Protein 7PHD (pdb70)

Radius of gyration: 29.39 Å; Cα contacts (8 Å, |Δi|>4): 1257; chains: 2; bounding box: 74×92×37 Å

Secondary structure (DSSP, 8-state):
-HHHHHHH-SHHHHHHHHHHHTTHHHHHHTT--SHHHHHHHHT--HHHHHHHHHHHHHTTSB----B-TTGGGGSTTSTT-HHHHT-TTSHHHHHHGGGGGHHHHHHHS--SHHHHHSS-HHHHHHH-HHHHHHHHHHHTTTTTTTTHHHHHTS--TT--EEEEET-TTSHHHHHHHHH-TT-EEEEEE-TTHHHHHHHHHHHTT-TTTEEEEE--TTSPPSS-EEEEEEES-GGGS-HHHHHHHHHHHHHTEEEEEEEEEE----HHHHHHHHHHHS-----HHHHHHHHHHTTEEEEEEEE--EEEEEEE-/-HHHHHHT-SHHHHHHHHHHHTTHHHHHHTT--BHHHHHHHHT--HHHHHHHHHHHHHTTSB--B--B-TTGGGGSTT-TT-HHHHT-TTSHHHHHHGGGGGHHHHHHHS--SHHHHHSS-HHHHHHH-HHHHHHHHHH-----HHHHHTS--TT-SEEEEET-TTSHHHHHHH---EEEEEE-TTHHHHHHHHHHHTT-TTTEEEEE--TTSPPSS-EEEEEEES-GGGS-HHHHHHHHHHHHHTEEEEEEEEEEE----SS-S-HHHHHHHHHHHHHHHHHHS-----HHHHHHHHHHTTEEEEEEEEE--SSTT--EEEEEEEE-

GO terms:
  GO:0008168 methyltransferase activity (F, IDA)
  GO:1901771 daunorubicin biosynthetic process (P, IDA)

Organism: Streptomyces peucetius (NCBI:txid1950)

Structure (mmCIF, N/CA/C/O backbone):
data_7PHD
#
_entry.id   7PHD
#
_cell.length_a   60.509
_cell.length_b   101.321
_cell.length_c   62.968
_cell.angle_alpha   90.000
_cell.angle_beta   102.292
_cell.angle_gamma   90.000
#
_symmetry.space_group_name_H-M   'P 1 21 1'
#
loop_
_entity.id
_entity.type
_entity.pdbx_description
1 polymer 'Carminomycin 4-O-methyltransferase DnrK,Methyltransferase domain-containing protein'
2 non-polymer 'SULFATE ION'
3 non-polymer GLYCEROL
4 non-polymer S-ADENOSYLMETHIONINE
5 non-polymer 'methyl (1R,2R,4S)-2-ethyl-2,5,7-trihydroxy-6,11-dioxo-4-{[2,3,6-trideoxy-3-(dimethylamino)-alpha-L-lyxo-hexopyranosyl]oxy}-1,2,3,4,6,11-hexahydrotetracene-1-carboxylate'
6 water water
#
loop_
_atom_site.group_PDB
_atom_site.id
_atom_site.type_symbol
_atom_site.label_atom_id
_atom_site.label_alt_id
_atom_site.label_comp_id
_atom_site.label_asym_id
_atom_site.label_entity_id
_atom_site.label_seq_id
_atom_site.pdbx_PDB_ins_code
_atom_site.Cartn_x
_atom_site.Cartn_y
_atom_site.Cartn_z
_atom_site.occupancy
_atom_site.B_iso_or_equiv
_atom_site.auth_seq_id
_atom_site.auth_comp_id
_atom_site.auth_asym_id
_atom_site.auth_atom_id
_atom_site.pdbx_PDB_model_num
ATOM 1 N N . LEU A 1 27 ? 3.12300 3.34800 29.38000 1.000 22.51000 17 LEU A N 1
ATOM 2 C CA . LEU A 1 27 ? 3.27700 4.05500 28.10900 1.000 27.25000 17 LEU A CA 1
ATOM 3 C C . LEU A 1 27 ? 4.75000 4.31200 27.80000 1.000 31.07000 17 LEU A C 1
ATOM 4 O O . LEU A 1 27 ? 5.22200 4.06000 26.68200 1.000 23.14000 17 LEU A O 1
ATOM 9 N N . ARG A 1 28 ? 5.50600 4.79200 28.78800 1.000 28.49000 18 ARG A N 1
ATOM 10 C CA . ARG A 1 28 ? 6.92300 5.05300 28.54500 1.000 31.76000 18 ARG A CA 1
ATOM 11 C C . ARG A 1 28 ? 7.65900 3.77300 28.17600 1.000 25.02000 18 ARG A C 1
ATOM 12 O O . ARG A 1 28 ? 8.53600 3.77800 27.29900 1.000 27.44000 18 ARG A O 1
ATOM 14 N N . THR A 1 29 ? 7.30700 2.65700 28.82300 1.000 24.89000 19 THR A N 1
ATOM 15 C CA . THR A 1 29 ? 7.95900 1.39200 28.51500 1.000 25.47000 19 THR A CA 1
ATOM 16 C C . THR A 1 29 ? 7.68400 0.97800 27.07200 1.000 20.18000 19 THR A C 1
ATOM 17 O O . THR A 1 29 ? 8.60000 0.56000 26.35600 1.000 21.84000 19 THR A O 1
ATOM 21 N N . LEU A 1 30 ? 6.42600 1.08300 26.64000 1.000 22.53000 20 LEU A N 1
ATOM 22 C CA . LEU A 1 30 ? 6.07300 0.66500 25.28700 1.000 22.67000 20 LEU A CA 1
ATOM 23 C C . LEU A 1 30 ? 6.75900 1.54600 24.25900 1.000 19.41000 20 LEU A C 1
ATOM 24 O O . LEU A 1 30 ? 7.26900 1.04800 23.24000 1.000 19.16000 20 LEU A O 1
ATOM 29 N N . ILE A 1 31 ? 6.77200 2.85800 24.49500 1.000 18.14000 21 ILE A N 1
ATOM 30 C CA . ILE A 1 31 ? 7.42800 3.75500 23.55100 1.000 21.63000 21 ILE A CA 1
ATOM 31 C C . ILE A 1 31 ? 8.91700 3.42600 23.46700 1.000 20.48000 21 ILE A C 1
ATOM 32 O O . ILE A 1 31 ? 9.51100 3.43800 22.38200 1.000 21.93000 21 ILE A O 1
ATOM 37 N N . ARG A 1 32 ? 9.54200 3.09100 24.59600 1.000 19.39000 22 ARG A N 1
ATOM 38 C CA . ARG A 1 32 ? 10.95900 2.75000 24.55800 1.000 19.17000 22 ARG A CA 1
ATOM 39 C C . ARG A 1 32 ? 11.18600 1.45600 23.78000 1.000 20.70000 22 ARG A C 1
ATOM 40 O O . ARG A 1 32 ? 12.07800 1.38000 22.92500 1.000 20.31000 22 ARG A O 1
ATOM 48 N N . LEU A 1 33 ? 10.36800 0.42900 24.04300 1.000 17.73000 23 LEU A N 1
ATOM 49 C CA . LEU A 1 33 ? 10.51300 -0.82000 23.30500 1.000 17.27000 23 LEU A CA 1
ATOM 50 C C . LEU A 1 33 ? 10.28200 -0.60000 21.81900 1.000 14.31000 23 LEU A C 1
ATOM 51 O O . LEU A 1 33 ? 10.94700 -1.22800 20.98000 1.000 17.02000 23 LEU A O 1
ATOM 56 N N . GLY A 1 34 ? 9.33200 0.26300 21.47400 1.000 16.11000 24 GLY A N 1
ATOM 57 C CA . GLY A 1 34 ? 9.01000 0.41400 20.07600 1.000 13.98000 24 GLY A CA 1
ATOM 58 C C . GLY A 1 34 ? 9.87300 1.37800 19.30000 1.000 12.61000 24 GLY A C 1
ATOM 59 O O . GLY A 1 34 ? 9.63000 1.55000 18.10400 1.000 14.35000 24 GLY A O 1
ATOM 60 N N . SER A 1 35 ? 10.85900 2.00900 19.92400 1.000 18.16000 25 SER A N 1
ATOM 61 C CA . SER A 1 35 ? 11.59200 3.09700 19.27400 1.000 18.76000 25 SER A CA 1
ATOM 62 C C . SER A 1 35 ? 12.64300 2.57100 18.30700 1.000 15.72000 25 SER A C 1
ATOM 63 O O . SER A 1 35 ? 13.60000 1.91900 18.72300 1.000 17.77000 25 SER A O 1
ATOM 66 N N . LEU A 1 36 ? 12.46200 2.86300 17.00900 1.000 11.59000 26 LEU A N 1
ATOM 67 C CA . LEU A 1 36 ? 13.47100 2.56400 16.00200 1.000 15.70000 26 LEU A CA 1
ATOM 68 C C . LEU A 1 36 ? 14.59600 3.57500 16.04800 1.000 16.14000 26 LEU A C 1
ATOM 69 O O . LEU A 1 36 ? 15.73100 3.25300 15.65800 1.000 13.98000 26 LEU A O 1
ATOM 74 N N . HIS A 1 37 ? 14.30300 4.77300 16.55500 1.000 14.73000 27 HIS A N 1
ATOM 75 C CA . HIS A 1 37 ? 15.25500 5.87500 16.49000 1.000 12.72000 27 HIS A CA 1
ATOM 76 C C . HIS A 1 37 ? 16.48400 5.60800 17.31900 1.000 16.41000 27 HIS A C 1
ATOM 77 O O . HIS A 1 37 ? 17.60300 5.78700 16.84400 1.000 15.25000 27 HIS A O 1
ATOM 84 N N . THR A 1 38 ? 16.30100 5.19200 18.56600 1.000 15.18000 28 THR A N 1
ATOM 85 C CA . THR A 1 38 ? 17.45900 4.99200 19.43000 1.000 12.98000 28 THR A CA 1
ATOM 86 C C . THR A 1 38 ? 18.44600 3.96900 18.88800 1.000 14.91000 28 THR A C 1
ATOM 87 O O . THR A 1 38 ? 19.64700 4.28500 18.82400 1.000 12.44000 28 THR A O 1
ATOM 91 N N . PRO A 1 39 ? 18.05200 2.75900 18.48200 1.000 11.99000 29 PRO A N 1
ATOM 92 C CA . PRO A 1 39 ? 19.06500 1.83200 17.93700 1.000 12.67000 29 PRO A CA 1
ATOM 93 C C . PRO A 1 39 ? 19.71200 2.36400 16.65900 1.000 11.50000 29 PRO A C 1
ATOM 94 O O . PRO A 1 39 ? 20.91600 2.14400 16.45600 1.000 11.98000 29 PRO A O 1
ATOM 98 N N . MET A 1 40 ? 18.98800 3.12400 15.82200 1.000 12.12000 30 MET A N 1
ATOM 99 C CA . MET A 1 40 ? 19.66900 3.68200 14.64900 1.000 12.30000 30 MET A CA 1
ATOM 100 C C . MET A 1 40 ? 20.63500 4.80400 15.02200 1.000 12.48000 30 MET A C 1
ATOM 101 O O . MET A 1 40 ? 21.66600 4.97600 14.34700 1.000 12.94000 30 MET A O 1
ATOM 106 N N . VAL A 1 41 ? 20.35700 5.53500 16.10100 1.000 11.05000 31 VAL A N 1
ATOM 107 C CA . VAL A 1 41 ? 21.31700 6.54400 16.55100 1.000 11.21000 31 VAL A CA 1
ATOM 108 C C . VAL A 1 41 ? 22.56900 5.85100 17.07400 1.000 12.16000 31 VAL A C 1
ATOM 109 O O . VAL A 1 41 ? 23.69600 6.27300 16.80300 1.000 13.14000 31 VAL A O 1
ATOM 113 N N . VAL A 1 42 ? 22.39900 4.76600 17.83300 1.000 11.04000 32 VAL A N 1
ATOM 114 C CA . VAL A 1 42 ? 23.56000 4.00000 18.31400 1.000 12.26000 32 VAL A CA 1
ATOM 115 C C . VAL A 1 42 ? 24.35900 3.45900 17.13300 1.000 13.06000 32 VAL A C 1
ATOM 116 O O . VAL A 1 42 ? 25.59600 3.55000 17.09500 1.000 11.31000 32 VAL A O 1
ATOM 120 N N . ARG A 1 43 ? 23.66300 2.82600 16.16600 1.000 11.95000 33 ARG A N 1
ATOM 121 C CA . ARG A 1 43 ? 24.37000 2.25700 15.02800 1.000 10.00000 33 ARG A CA 1
ATOM 122 C C . ARG A 1 43 ? 25.02900 3.34800 14.18900 1.000 12.11000 33 ARG A C 1
ATOM 123 O O . ARG A 1 43 ? 26.11700 3.15200 13.66000 1.000 13.44000 33 ARG A O 1
ATOM 131 N N . THR A 1 44 ? 24.41300 4.52500 14.10200 1.000 10.42000 34 THR A N 1
ATOM 132 C CA . THR A 1 44 ? 25.08000 5.60100 13.37300 1.000 9.84000 34 THR A CA 1
ATOM 133 C C . THR A 1 44 ? 26.33100 6.05700 14.09700 1.000 11.68000 34 THR A C 1
ATOM 134 O O . THR A 1 44 ? 27.36600 6.26400 13.46300 1.000 12.39000 34 THR A O 1
ATOM 138 N N . ALA A 1 45 ? 26.27900 6.17900 15.42400 1.000 11.71000 35 ALA A N 1
ATOM 139 C CA . ALA A 1 45 ? 27.49300 6.54400 16.16000 1.000 12.23000 35 ALA A CA 1
ATOM 140 C C . ALA A 1 45 ? 28.60200 5.51700 15.96700 1.000 11.27000 35 ALA A C 1
ATOM 141 O O . ALA A 1 45 ? 29.77300 5.88900 15.83600 1.000 14.08000 35 ALA A O 1
ATOM 143 N N . ALA A 1 46 ? 28.25600 4.23200 15.99300 1.000 13.51000 36 ALA A N 1
ATOM 144 C CA . ALA A 1 46 ? 29.25100 3.17600 15.76700 1.000 10.79000 36 ALA A CA 1
ATOM 145 C C . ALA A 1 46 ? 29.85800 3.27700 14.37100 1.000 14.94000 36 ALA A C 1
ATOM 146 O O . ALA A 1 46 ? 31.09500 3.18300 14.19400 1.000 14.99000 36 ALA A O 1
ATOM 148 N N . THR A 1 47 ? 29.01000 3.48700 13.37500 1.000 12.77000 37 THR A N 1
ATOM 149 C CA . THR A 1 47 ? 29.44500 3.57300 11.98300 1.000 12.19000 37 THR A CA 1
ATOM 150 C C . THR A 1 47 ? 30.38100 4.75100 11.77100 1.000 14.94000 37 THR A C 1
ATOM 151 O O . THR A 1 47 ? 31.35600 4.64600 11.02200 1.000 12.75000 37 THR A O 1
ATOM 155 N N . LEU A 1 48 ? 30.07100 5.88200 12.37400 1.000 13.16000 38 LEU A N 1
ATOM 156 C CA . LEU A 1 48 ? 30.91900 7.05700 12.25500 1.000 15.37000 38 LEU A CA 1
ATOM 157 C C . LEU A 1 48 ? 32.15300 6.97900 13.13000 1.000 13.49000 38 L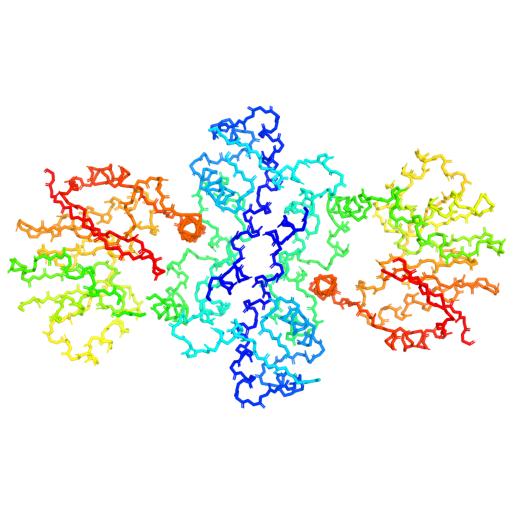EU A C 1
ATOM 158 O O . LEU A 1 48 ? 32.96500 7.90800 13.06900 1.000 15.36000 38 LEU A O 1
ATOM 163 N N . ARG A 1 49 ? 32.32100 5.93200 13.94300 1.000 13.84000 39 ARG A N 1
ATOM 164 C CA . ARG A 1 49 ? 33.47700 5.81500 14.83200 1.000 15.84000 39 ARG A CA 1
ATOM 165 C C . ARG A 1 49 ? 33.57800 7.03600 15.74500 1.000 13.58000 39 ARG A C 1
ATOM 166 O O . ARG A 1 49 ? 34.67000 7.51600 16.06100 1.000 14.60000 39 ARG A O 1
ATOM 174 N N . LEU A 1 50 ? 32.41600 7.54800 16.14900 1.000 14.02000 40 LEU A N 1
ATOM 175 C CA . LEU A 1 50 ? 32.35000 8.78600 16.92100 1.000 13.63000 40 LEU A CA 1
ATOM 176 C C . LEU A 1 50 ? 33.10900 8.67000 18.23800 1.000 17.29000 40 LEU A C 1
ATOM 177 O O . LEU A 1 50 ? 33.88600 9.56400 18.59800 1.000 15.26000 40 LEU A O 1
ATOM 182 N N . VAL A 1 51 ? 32.91400 7.56500 18.96600 1.000 16.56000 41 VAL A N 1
ATOM 183 C CA . VAL A 1 51 ? 33.56100 7.43300 20.26900 1.000 17.76000 41 VAL A CA 1
ATOM 184 C C . VAL A 1 51 ? 35.07700 7.32800 20.10800 1.000 20.28000 41 VAL A C 1
ATOM 185 O O . VAL A 1 51 ? 35.83200 7.89700 20.90500 1.000 20.32000 41 VAL A O 1
ATOM 189 N N . ASP A 1 52 ? 35.54700 6.67600 19.03800 1.000 15.75000 42 ASP A N 1
ATOM 190 C CA . ASP A 1 52 ? 36.99800 6.60300 18.80100 1.000 15.63000 42 ASP A CA 1
ATOM 191 C C . ASP A 1 52 ? 37.57400 7.99700 18.57900 1.000 21.00000 42 ASP A C 1
ATOM 192 O O . ASP A 1 52 ? 38.65300 8.32600 19.08400 1.000 19.17000 42 ASP A O 1
ATOM 197 N N . HIS A 1 53 ? 36.85800 8.83400 17.82600 1.000 17.16000 43 HIS A N 1
ATOM 198 C CA . HIS A 1 53 ? 37.36700 10.17600 17.54200 1.000 13.57000 43 HIS A CA 1
ATOM 199 C C . HIS A 1 53 ? 37.36500 11.04000 18.80100 1.000 23.24000 43 HIS A C 1
ATOM 200 O O . HIS A 1 53 ? 38.29500 11.83600 19.01600 1.000 20.25000 43 HIS A O 1
ATOM 207 N N . ILE A 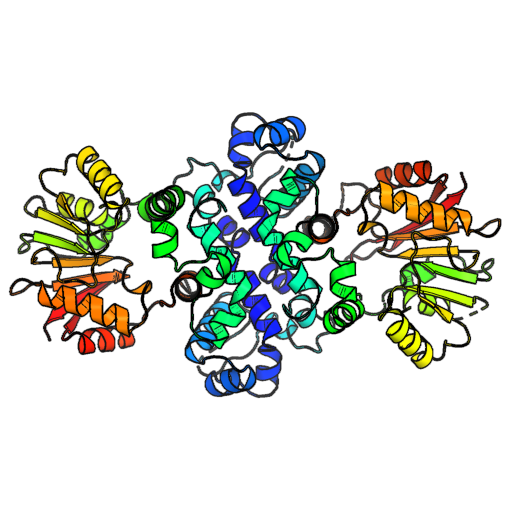1 54 ? 36.33700 10.90000 19.65800 1.000 17.75000 44 ILE A N 1
ATOM 208 C CA . ILE A 1 54 ? 36.34500 11.62300 20.93200 1.000 19.89000 44 ILE A CA 1
ATOM 209 C C . ILE A 1 54 ? 37.53400 11.17600 21.78100 1.000 28.54000 44 ILE A C 1
ATOM 210 O O . ILE A 1 54 ? 38.29700 12.00100 22.30000 1.000 24.84000 44 ILE A O 1
ATOM 215 N N . LEU A 1 55 ? 37.71800 9.86200 21.92600 1.000 20.04000 45 LEU A N 1
ATOM 216 C CA . LEU A 1 55 ? 38.84000 9.35000 22.71900 1.000 25.06000 45 LEU A CA 1
ATOM 217 C C . LEU A 1 55 ? 40.18300 9.79200 22.15000 1.000 29.16000 45 LEU A C 1
ATOM 218 O O . LEU A 1 55 ? 41.17500 9.86100 22.89000 1.000 33.29000 45 LEU A O 1
ATOM 223 N N . ALA A 1 56 ? 40.24100 10.07400 20.84900 1.000 22.03000 46 ALA A N 1
ATOM 224 C CA . ALA A 1 56 ? 41.45100 10.51800 20.16900 1.000 25.62000 46 ALA A CA 1
ATOM 225 C C . ALA A 1 56 ? 41.62900 12.03400 20.18200 1.000 34.67000 46 ALA A C 1
ATOM 226 O O . ALA A 1 56 ? 42.49700 12.54300 19.46300 1.000 41.24000 46 ALA A O 1
ATOM 228 N N . GLY A 1 57 ? 40.81300 12.76600 20.93700 1.000 26.91000 47 GLY A N 1
ATOM 229 C CA . GLY A 1 57 ? 41.02500 14.18500 21.18400 1.000 28.51000 47 GLY A CA 1
ATOM 230 C C . GLY A 1 57 ? 39.89800 15.10600 20.76400 1.000 39.66000 47 GLY A C 1
ATOM 231 O O . GLY A 1 57 ? 39.85100 16.25400 21.23100 1.000 37.29000 47 GLY A O 1
ATOM 232 N N . ALA A 1 58 ? 38.98800 14.66800 19.90000 1.000 29.52000 48 ALA A N 1
ATOM 233 C CA . ALA A 1 58 ? 37.95400 15.55900 19.37100 1.000 23.64000 48 ALA A CA 1
ATOM 234 C C . ALA A 1 58 ? 36.73800 15.51400 20.27900 1.000 30.79000 48 ALA A C 1
ATOM 235 O O . ALA A 1 58 ? 35.87600 14.64500 20.13200 1.000 34.68000 48 ALA A O 1
ATOM 237 N N . ARG A 1 59 ? 36.63300 16.47200 21.19500 1.000 26.25000 49 ARG A N 1
ATOM 238 C CA . ARG A 1 59 ? 35.49400 16.54200 22.10300 1.000 26.83000 49 ARG A CA 1
ATOM 239 C C . ARG A 1 59 ? 34.44500 17.55400 21.65200 1.000 22.41000 49 ARG A C 1
ATOM 240 O O . ARG A 1 59 ? 33.30800 17.51500 22.14200 1.000 27.14000 49 ARG A O 1
ATOM 242 N N . THR A 1 60 ? 34.80800 18.45500 20.74300 1.000 27.01000 50 THR A N 1
ATOM 243 C CA . THR A 1 60 ? 33.92000 19.49400 20.26300 1.000 26.09000 50 THR A CA 1
ATOM 244 C C . THR A 1 60 ? 33.27700 19.06500 18.95800 1.000 24.46000 50 THR A C 1
ATOM 245 O O . THR A 1 60 ? 33.80400 18.22200 18.21900 1.000 23.38000 50 THR A O 1
ATOM 249 N N . VAL A 1 61 ? 32.13200 19.68700 18.67200 1.000 23.75000 51 VAL A N 1
ATOM 250 C CA . VAL A 1 61 ? 31.38600 19.32200 17.48000 1.000 18.11000 51 VAL A CA 1
ATOM 251 C C . VAL A 1 61 ? 32.15000 19.68600 16.21900 1.000 19.55000 51 VAL A C 1
ATOM 252 O O . VAL A 1 61 ? 32.13800 18.93300 15.24200 1.000 18.91000 51 VAL A O 1
ATOM 256 N N . LYS A 1 62 ? 32.83700 20.84200 16.19600 1.000 20.34000 52 LYS A N 1
ATOM 257 C CA . LYS A 1 62 ? 33.54400 21.21400 14.97500 1.000 21.32000 52 LYS A CA 1
ATOM 258 C C . LYS A 1 62 ? 34.61400 20.18400 14.61800 1.000 15.72000 52 LYS A C 1
ATOM 259 O O . LYS A 1 62 ? 34.74000 19.77300 13.46000 1.000 20.48000 52 LYS A O 1
ATOM 263 N N . ALA A 1 63 ? 35.40900 19.77100 15.60800 1.000 19.21000 53 ALA A N 1
ATOM 264 C CA . ALA A 1 63 ? 36.45000 18.79500 15.32800 1.000 18.39000 53 ALA A CA 1
ATOM 265 C C . ALA A 1 63 ? 35.85200 17.43100 15.00300 1.000 13.33000 53 ALA A C 1
ATOM 266 O O . ALA A 1 63 ? 36.32800 16.73900 14.10200 1.000 14.81000 53 ALA A O 1
ATOM 268 N N . LEU A 1 64 ? 34.80900 17.02400 15.73400 1.000 18.95000 54 LEU A N 1
ATOM 269 C CA . LEU A 1 64 ? 34.19400 15.72000 15.49800 1.000 17.03000 54 LEU A CA 1
ATOM 270 C C . LEU A 1 64 ? 33.49700 15.66700 14.14300 1.000 13.09000 54 LEU A C 1
ATOM 271 O O . LEU A 1 64 ? 33.54100 14.63800 13.45000 1.000 14.47000 54 LEU A O 1
ATOM 276 N N . ALA A 1 65 ? 32.88200 16.77800 13.72900 1.000 13.23000 55 ALA A N 1
ATOM 277 C CA . ALA A 1 65 ? 32.29100 16.81200 12.40400 1.000 12.75000 55 ALA A CA 1
ATOM 278 C C . ALA A 1 65 ? 33.35500 16.66600 11.33100 1.000 16.12000 55 ALA A C 1
ATOM 279 O O . ALA A 1 65 ? 33.12500 16.02400 10.29600 1.000 14.98000 55 ALA A O 1
ATOM 281 N N . ALA A 1 66 ? 34.53600 17.26200 11.55500 1.000 17.87000 56 ALA A N 1
ATOM 282 C CA . ALA A 1 66 ? 35.60400 17.13100 10.57500 1.000 21.21000 56 ALA A CA 1
ATOM 283 C C . ALA A 1 66 ? 36.10000 15.69400 10.48800 1.000 13.13000 56 ALA A C 1
ATOM 284 O O . ALA A 1 66 ? 36.23400 15.12100 9.39200 1.000 16.88000 56 ALA A O 1
ATOM 286 N N . ARG A 1 67 ? 36.29900 15.06000 11.64400 1.000 15.52000 57 ARG A N 1
ATOM 287 C CA . ARG A 1 67 ? 36.82800 13.70100 11.65100 1.000 15.67000 57 ARG A CA 1
ATOM 288 C C . ARG A 1 67 ? 35.82900 12.68500 11.11800 1.000 18.03000 57 ARG A C 1
ATOM 289 O O . ARG A 1 67 ? 36.22800 11.67200 10.53100 1.000 19.18000 57 ARG A O 1
ATOM 297 N N . THR A 1 68 ? 34.53800 12.91800 11.34300 1.000 18.49000 58 THR A N 1
ATOM 298 C CA . THR A 1 68 ? 33.51800 11.98500 10.87900 1.000 17.62000 58 THR A CA 1
ATOM 299 C C . THR A 1 68 ? 32.99000 12.33100 9.49300 1.000 21.20000 58 THR A C 1
ATOM 300 O O . THR A 1 68 ? 32.16900 11.57100 8.95200 1.000 17.54000 58 THR A O 1
ATOM 304 N N . ASP A 1 69 ? 33.42100 13.46900 8.92800 1.000 16.58000 59 ASP A N 1
ATOM 305 C CA . ASP A 1 69 ? 32.93900 13.96100 7.63900 1.000 18.31000 59 ASP A CA 1
ATOM 306 C C . ASP A 1 69 ? 31.41500 14.11500 7.63800 1.000 17.85000 59 ASP A C 1
ATOM 307 O O . ASP A 1 69 ? 30.72500 13.60000 6.76500 1.000 18.39000 59 ASP A O 1
ATOM 312 N N . THR A 1 70 ? 30.90700 14.85500 8.61400 1.000 14.51000 60 THR A N 1
ATOM 313 C CA . THR A 1 70 ? 29.47300 15.09500 8.76400 1.000 13.70000 60 THR A CA 1
ATOM 314 C C . THR A 1 70 ? 29.21400 16.58500 8.90900 1.000 18.05000 60 THR A C 1
ATOM 315 O O . THR A 1 70 ? 30.12600 17.40600 9.10000 1.000 20.10000 60 THR A O 1
ATOM 319 N N . ARG A 1 71 ? 27.94900 16.92200 8.83300 1.000 17.20000 61 ARG A N 1
ATOM 320 C CA . ARG A 1 71 ? 27.53400 18.29800 8.89300 1.000 18.15000 61 ARG A CA 1
ATOM 321 C C . ARG A 1 71 ? 27.42500 18.69500 10.35700 1.000 10.18000 61 ARG A C 1
ATOM 322 O O . ARG A 1 71 ? 26.67900 18.04900 11.10600 1.000 14.96000 61 ARG A O 1
ATOM 330 N N . PRO A 1 72 ? 28.09800 19.72900 10.81600 1.000 15.69000 62 PRO A N 1
ATOM 331 C CA . PRO A 1 72 ? 28.09600 19.98600 12.28000 1.000 13.69000 62 PRO A CA 1
ATOM 332 C C . PRO A 1 72 ? 26.73600 20.15500 12.94000 1.000 17.07000 62 PRO A C 1
ATOM 333 O O . PRO A 1 72 ? 26.55700 19.61500 14.04800 1.000 16.39000 62 PRO A O 1
ATOM 337 N N . GLU A 1 73 ? 25.77000 20.85100 12.32400 1.000 18.06000 63 GLU A N 1
ATOM 338 C CA . GLU A 1 73 ? 24.49300 21.06100 13.01400 1.000 15.23000 63 GLU A CA 1
ATOM 339 C C . GLU A 1 73 ? 23.74500 19.74200 13.16900 1.000 16.29000 63 GLU A C 1
ATOM 340 O O . GLU A 1 73 ? 23.10100 19.50700 14.20100 1.000 17.23000 63 GLU A O 1
ATOM 346 N N . ALA A 1 74 ? 23.89000 18.85600 12.18400 1.000 15.77000 64 ALA A N 1
ATOM 347 C CA . ALA A 1 74 ? 23.21400 17.56600 12.25900 1.000 12.46000 64 ALA A CA 1
ATOM 348 C C . ALA A 1 74 ? 23.95600 16.64300 13.21400 1.000 13.80000 64 ALA A C 1
ATOM 349 O O . ALA A 1 74 ? 23.33000 15.90100 13.97400 1.000 13.27000 64 ALA A O 1
ATOM 351 N N . LEU A 1 75 ? 25.28600 16.69800 13.23100 1.000 13.26000 65 LEU A N 1
ATOM 352 C CA . LEU A 1 75 ? 25.98700 15.86000 14.20500 1.000 11.76000 65 LEU A CA 1
ATOM 353 C C . LEU A 1 75 ? 25.61600 16.25800 15.62900 1.000 12.98000 65 LEU A C 1
ATOM 354 O O . LEU A 1 75 ? 25.48300 15.39200 16.50800 1.000 13.03000 65 LEU A O 1
ATOM 359 N N . LEU A 1 76 ? 25.42000 17.56300 15.87700 1.000 14.59000 66 LEU A N 1
ATOM 360 C CA . LEU A 1 76 ? 25.01700 17.98400 17.22000 1.000 15.46000 66 LEU A CA 1
ATOM 361 C C . LEU A 1 76 ? 23.65900 17.39400 17.57900 1.000 15.31000 66 LEU A C 1
ATOM 362 O O . LEU A 1 76 ? 23.42600 16.99800 18.72500 1.000 15.10000 66 LEU A O 1
ATOM 367 N N . ARG A 1 77 ? 22.75200 17.30600 16.60400 1.000 13.56000 67 ARG A N 1
ATOM 368 C CA . ARG A 1 77 ? 21.45100 16.71600 16.88500 1.000 13.27000 67 ARG A CA 1
ATOM 369 C C . ARG A 1 77 ? 21.57200 15.22500 17.20700 1.000 13.31000 67 ARG A C 1
ATOM 370 O O . ARG A 1 77 ? 20.90000 14.72300 18.11900 1.000 16.20000 67 ARG A O 1
ATOM 378 N N . LEU A 1 78 ? 22.46600 14.51100 16.51700 1.000 12.10000 68 LEU A N 1
ATOM 379 C CA . LEU A 1 78 ? 22.78300 13.13400 16.88000 1.000 12.12000 68 LEU A CA 1
ATOM 380 C C . LEU A 1 78 ? 23.35000 13.05100 18.29400 1.000 13.09000 68 LEU A C 1
ATOM 381 O O . LEU A 1 78 ? 22.95200 12.19700 19.08200 1.000 15.00000 68 LEU A O 1
ATOM 386 N N . ILE A 1 79 ? 24.35400 13.87700 18.59100 1.000 11.96000 69 ILE A N 1
ATOM 387 C CA . ILE A 1 79 ? 24.94100 13.91900 19.92700 1.000 13.50000 69 ILE A CA 1
ATOM 388 C C . ILE A 1 79 ? 23.87700 14.16900 20.99900 1.000 13.82000 69 ILE A C 1
ATOM 389 O O . ILE A 1 79 ? 23.91900 13.55700 22.07800 1.000 15.99000 69 ILE A O 1
ATOM 394 N N . ARG A 1 80 ? 22.88900 15.03900 20.72500 1.000 13.84000 70 ARG A N 1
ATOM 395 C CA . ARG A 1 80 ? 21.88300 15.31600 21.75500 1.000 15.81000 70 ARG A CA 1
ATOM 396 C C . ARG A 1 80 ? 21.12500 14.04400 22.12600 1.000 14.66000 70 ARG A C 1
ATOM 397 O O . ARG A 1 80 ? 20.79400 13.82000 23.30100 1.000 16.08000 70 ARG A O 1
ATOM 405 N N . HIS A 1 81 ? 20.84700 13.19300 21.13900 1.000 15.36000 71 HIS A N 1
ATOM 406 C CA . HIS A 1 81 ? 20.18500 11.92100 21.40300 1.000 14.18000 71 HIS A CA 1
ATOM 407 C C . HIS A 1 81 ? 21.10800 10.97100 22.15900 1.000 15.38000 71 HIS A C 1
ATOM 408 O O . HIS A 1 81 ? 20.67100 10.26300 23.07800 1.000 15.94000 71 HIS A O 1
ATOM 415 N N . LEU A 1 82 ? 22.39500 10.94200 21.79200 1.000 14.67000 72 LEU A N 1
ATOM 416 C CA . LEU A 1 82 ? 23.33600 10.06600 22.48200 1.000 13.38000 72 LEU A CA 1
ATOM 417 C C . LEU A 1 82 ? 23.52200 10.47400 23.94300 1.000 15.51000 72 LEU A C 1
ATOM 418 O O . LEU A 1 82 ? 23.82200 9.61800 24.79100 1.000 17.93000 72 LEU A O 1
ATOM 423 N N . VAL A 1 83 ? 23.38900 11.76700 24.24200 1.000 15.82000 73 VAL A N 1
ATOM 424 C CA . VAL A 1 83 ? 23.46400 12.21600 25.62900 1.000 18.22000 73 VAL A CA 1
ATOM 425 C C . VAL A 1 83 ? 22.21400 11.78400 26.38200 1.000 21.41000 73 VAL A C 1
ATOM 426 O O . VAL A 1 83 ? 22.29500 11.24300 27.49300 1.000 20.94000 73 VAL A O 1
ATOM 430 N N . ALA A 1 84 ? 21.04800 11.97500 25.76100 1.000 17.93000 74 ALA A N 1
ATOM 431 C CA . ALA A 1 84 ? 19.77700 11.63300 26.39400 1.000 18.06000 74 ALA A CA 1
ATOM 432 C C . ALA A 1 84 ? 19.69900 10.15100 26.73900 1.000 19.75000 74 ALA A C 1
ATOM 433 O O . ALA A 1 84 ? 19.13300 9.78000 27.77200 1.000 25.36000 74 ALA A O 1
ATOM 435 N N . ILE A 1 85 ? 20.24700 9.27300 25.89000 1.000 17.84000 75 ILE A N 1
ATOM 436 C CA . ILE A 1 85 ? 20.20600 7.84400 26.20400 1.000 19.10000 75 ILE A CA 1
ATOM 437 C C . ILE A 1 85 ? 21.40400 7.36700 27.01800 1.000 18.61000 75 ILE A C 1
ATOM 438 O O . ILE A 1 85 ? 21.51300 6.16200 27.29200 1.000 23.80000 75 ILE A O 1
ATOM 443 N N . GLY A 1 86 ? 22.32200 8.26400 27.38900 1.000 18.08000 76 GLY A N 1
ATOM 444 C CA . GLY A 1 86 ? 23.40600 7.93300 28.29500 1.000 19.29000 76 GLY A CA 1
ATOM 445 C C . GLY A 1 86 ? 24.64000 7.32100 27.68200 1.000 20.83000 76 GLY A C 1
ATOM 446 O O . GLY A 1 86 ? 25.39200 6.64400 28.39000 1.000 22.82000 76 GLY A O 1
ATOM 447 N N . LEU A 1 87 ? 24.88200 7.51800 26.37900 1.000 17.06000 77 LEU A N 1
ATOM 448 C CA . LEU A 1 87 ? 26.15000 7.07000 25.81500 1.000 17.41000 77 LEU A CA 1
ATOM 449 C C . LEU A 1 87 ? 27.21900 8.14900 25.82200 1.000 17.00000 77 LEU A C 1
ATOM 450 O O . LEU A 1 87 ? 28.40900 7.81900 25.81600 1.000 20.38000 77 LEU A O 1
ATOM 455 N N . LEU A 1 88 ? 26.82000 9.41900 25.77700 1.000 16.24000 78 LEU A N 1
ATOM 456 C CA . LEU A 1 88 ? 27.73700 10.54300 25.88700 1.000 16.23000 78 LEU A CA 1
ATOM 457 C C . LEU A 1 88 ? 27.29200 11.43000 27.03500 1.000 19.18000 78 LEU A C 1
ATOM 458 O O . LEU A 1 88 ? 26.14000 11.40000 27.46800 1.000 20.98000 78 LEU A O 1
ATOM 463 N N . GLU A 1 89 ? 28.22100 12.25400 27.50100 1.000 19.97000 79 GLU A N 1
ATOM 464 C CA . GLU A 1 89 ? 27.87100 13.30200 28.44200 1.000 20.31000 79 GLU A CA 1
ATOM 465 C C . GLU A 1 89 ? 28.65800 14.56300 28.11100 1.000 24.83000 79 GLU A C 1
ATOM 466 O O . GLU A 1 89 ? 29.76600 14.50300 27.58000 1.000 25.38000 79 GLU A O 1
ATOM 468 N N . 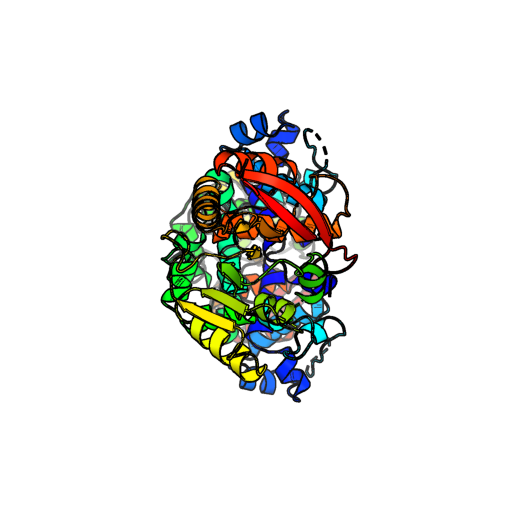GLU A 1 95 ? 31.76800 20.25700 24.98100 1.000 27.56000 85 GLU A N 1
ATOM 469 C CA . GLU A 1 95 ? 32.76100 19.18600 24.99200 1.000 28.20000 85 GLU A CA 1
ATOM 470 C C . GLU A 1 95 ? 32.10000 17.90600 25.48800 1.000 24.53000 85 GLU A C 1
ATOM 471 O O . GLU A 1 95 ? 31.62800 17.84300 26.62900 1.000 28.57000 85 GLU A O 1
ATOM 473 N N . PHE A 1 96 ? 32.07600 16.88800 24.63400 1.000 24.07000 86 PHE A N 1
ATOM 474 C CA . PHE A 1 96 ? 31.37500 15.64000 24.90200 1.000 22.38000 86 PHE A CA 1
ATOM 475 C C . PHE A 1 96 ? 32.35900 14.50000 25.10500 1.000 18.90000 86 PHE A C 1
ATOM 476 O O . PHE A 1 96 ? 33.40000 14.43700 24.43800 1.000 28.53000 86 PHE A O 1
ATOM 484 N N . VAL A 1 97 ? 32.04900 13.63300 26.06900 1.000 20.12000 87 VAL A N 1
ATOM 485 C CA . VAL A 1 97 ? 32.88100 12.47900 26.41100 1.000 21.83000 87 VAL A CA 1
ATOM 486 C C . VAL A 1 97 ? 32.02000 11.22100 26.50800 1.000 18.14000 87 VAL A C 1
ATOM 487 O O . VAL A 1 97 ? 30.81800 11.29700 26.79900 1.000 22.01000 87 VAL A O 1
ATOM 491 N N . PRO A 1 98 ? 32.57400 10.04300 26.25500 1.000 21.99000 88 PRO A N 1
ATOM 492 C CA . PRO A 1 98 ? 31.77400 8.82900 26.42400 1.000 20.56000 88 PRO A CA 1
ATOM 493 C C . PRO A 1 98 ? 31.53700 8.53200 27.88900 1.000 25.47000 88 PRO A C 1
ATOM 494 O O . PRO A 1 98 ? 32.39200 8.79100 28.74400 1.000 29.43000 88 PRO A O 1
ATOM 498 N N . THR A 1 99 ? 30.36300 7.97700 28.17100 1.000 19.30000 89 THR A N 1
ATOM 499 C CA . THR A 1 99 ? 30.08300 7.39000 29.47300 1.000 20.34000 89 THR A CA 1
ATOM 500 C C . THR A 1 99 ? 30.69200 5.99900 29.53400 1.000 20.82000 89 THR A C 1
ATOM 501 O O . THR A 1 99 ? 31.30300 5.51000 28.57400 1.000 23.61000 89 THR A O 1
ATOM 505 N N . GLU A 1 100 ? 30.50900 5.33400 30.67700 1.000 23.85000 90 GLU A N 1
ATOM 506 C CA . GLU A 1 100 ? 30.99700 3.96400 30.79500 1.000 25.64000 90 GLU A CA 1
ATOM 507 C C . GLU A 1 100 ? 30.32200 3.04800 29.78200 1.000 24.85000 90 GLU A C 1
ATOM 508 O O . GLU A 1 100 ? 30.93300 2.08300 29.29700 1.000 26.69000 90 GLU A O 1
ATOM 511 N N . VAL A 1 101 ? 29.06500 3.32600 29.45500 1.000 22.58000 91 VAL A N 1
ATOM 512 C CA . VAL A 1 101 ? 28.41300 2.53500 28.41600 1.000 23.50000 91 VAL A CA 1
ATOM 513 C C . VAL A 1 101 ? 28.94400 2.94000 27.04500 1.000 20.78000 91 VAL A C 1
ATOM 514 O O . VAL A 1 101 ? 29.24200 2.09100 26.20200 1.000 20.29000 91 VAL A O 1
ATOM 518 N N . GLY A 1 102 ? 29.09700 4.24200 26.79900 1.000 24.19000 92 GLY A N 1
ATOM 519 C CA . GLY A 1 102 ? 29.58700 4.67600 25.49700 1.000 17.46000 92 GLY A CA 1
ATOM 520 C C . GLY A 1 102 ? 30.98700 4.18400 25.19100 1.000 18.35000 92 GLY A C 1
ATOM 521 O O . GLY A 1 102 ? 31.35300 4.01300 24.02300 1.000 19.17000 92 GLY A O 1
ATOM 522 N N . GLU A 1 103 ? 31.80500 3.97500 26.22500 1.000 21.01000 93 GLU A N 1
ATOM 523 C CA . GLU A 1 103 ? 33.16500 3.51200 25.98100 1.000 22.22000 93 GLU A CA 1
ATOM 524 C C . GLU A 1 103 ? 33.20300 2.13500 25.32000 1.000 22.05000 93 GLU A C 1
ATOM 525 O O . GLU A 1 103 ? 34.22500 1.76900 24.73500 1.000 22.60000 93 GLU A O 1
ATOM 531 N N . LEU A 1 104 ? 32.10500 1.37400 25.38700 1.000 23.88000 94 LEU A N 1
ATOM 532 C CA . LEU A 1 104 ? 31.99200 0.06900 24.74200 1.000 21.59000 94 LEU A CA 1
ATOM 533 C C . LEU A 1 104 ? 31.96900 0.15000 23.21500 1.000 16.56000 94 LEU A C 1
ATOM 534 O O . LEU A 1 104 ? 32.07200 -0.89600 22.55800 1.000 20.12000 94 LEU A O 1
ATOM 539 N N . LEU A 1 105 ? 31.82700 1.35300 22.65300 1.000 17.46000 95 LEU A N 1
ATOM 540 C CA . LEU A 1 105 ? 31.90500 1.62900 21.22100 1.000 17.04000 95 LEU A CA 1
ATOM 541 C C . LEU A 1 105 ? 33.31000 2.01400 20.75100 1.000 19.52000 95 LEU A C 1
ATOM 542 O O . LEU A 1 105 ? 33.50700 2.27600 19.55100 1.000 16.19000 95 LEU A O 1
ATOM 547 N N . ALA A 1 106 ? 34.28900 2.06400 21.66000 1.000 19.83000 96 ALA A N 1
ATOM 548 C CA . ALA A 1 106 ? 35.68100 2.11000 21.23300 1.000 16.51000 96 ALA A CA 1
ATOM 549 C C . ALA A 1 106 ? 36.00600 0.89100 20.38600 1.000 18.61000 96 ALA A C 1
ATOM 550 O O . ALA A 1 106 ? 35.64600 -0.23000 20.73600 1.000 21.03000 96 ALA A O 1
ATOM 552 N N . ASP A 1 107 ? 36.71100 1.12100 19.28200 1.000 19.27000 97 ASP A N 1
ATOM 553 C CA . ASP A 1 107 ? 36.96000 0.05800 18.30800 1.000 19.04000 97 ASP A CA 1
ATOM 554 C C . ASP A 1 107 ? 37.81400 -1.06600 18.87100 1.000 33.44000 97 ASP A C 1
ATOM 555 O O . ASP A 1 107 ? 37.74500 -2.19100 18.36900 1.000 25.19000 97 ASP A O 1
ATOM 560 N N . ASP A 1 108 ? 38.63800 -0.78400 19.87300 1.000 25.61000 98 ASP A N 1
ATOM 561 C CA . ASP A 1 108 ? 39.52800 -1.80000 20.43200 1.000 24.27000 98 ASP A CA 1
ATOM 562 C C . ASP A 1 108 ? 38.94600 -2.51300 21.64700 1.000 27.97000 98 ASP A C 1
ATOM 563 O O . ASP A 1 108 ? 39.62800 -3.37500 22.22000 1.000 29.43000 98 ASP A O 1
ATOM 565 N N . HIS A 1 109 ? 37.71700 -2.19000 22.06000 1.000 25.69000 99 HIS A N 1
ATOM 566 C CA . HIS A 1 109 ? 37.12100 -2.87800 23.19700 1.000 26.63000 99 HIS A CA 1
ATOM 567 C C . HIS A 1 109 ? 36.86700 -4.33800 22.82000 1.000 36.52000 99 HIS A C 1
ATOM 568 O O . HIS A 1 109 ? 36.36000 -4.60900 21.72700 1.000 25.19000 99 HIS A O 1
ATOM 575 N N . PRO A 1 110 ? 37.22600 -5.30300 23.67900 1.000 30.65000 100 PRO A N 1
ATOM 576 C CA . PRO A 1 110 ? 37.24900 -6.71700 23.24800 1.000 27.65000 100 PRO A CA 1
ATOM 577 C C . PRO A 1 110 ? 35.88600 -7.32200 22.95300 1.000 28.96000 100 PRO A C 1
ATOM 578 O O . PRO A 1 110 ? 35.83900 -8.40900 22.35200 1.000 28.82000 100 PRO A O 1
ATOM 582 N N . ALA A 1 111 ? 34.78400 -6.68200 23.35500 1.000 25.13000 101 ALA A N 1
ATOM 583 C CA . ALA A 1 111 ? 33.47100 -7.18700 22.97700 1.000 27.09000 101 ALA A CA 1
ATOM 584 C C . ALA A 1 111 ? 33.06900 -6.77400 21.56700 1.000 27.17000 101 ALA A C 1
ATOM 585 O O . ALA A 1 111 ? 32.06500 -7.27600 21.06600 1.000 21.88000 101 ALA A O 1
ATOM 587 N N . ALA A 1 112 ? 33.84500 -5.91000 20.90700 1.000 24.56000 102 ALA A N 1
ATOM 588 C CA . ALA A 1 112 ? 33.69000 -5.64000 19.47700 1.000 18.75000 102 ALA A CA 1
ATOM 589 C C . ALA A 1 112 ? 32.30600 -5.07500 19.14900 1.000 16.44000 102 ALA A C 1
ATOM 590 O O . ALA A 1 112 ? 31.82500 -5.23100 18.02500 1.000 17.54000 102 ALA A O 1
ATOM 592 N N . GLN A 1 113 ? 31.69300 -4.37200 20.11300 1.000 18.38000 103 GLN A N 1
ATOM 593 C CA . GLN A 1 113 ? 30.33200 -3.85600 19.89900 1.000 19.01000 103 GLN A CA 1
ATOM 594 C C . GLN A 1 113 ? 30.29200 -2.72400 18.87600 1.000 15.61000 103 GLN A C 1
ATOM 595 O O . GLN A 1 113 ? 29.24000 -2.52400 18.25300 1.000 16.28000 103 GLN A O 1
ATOM 601 N N . ARG A 1 114 ? 31.39100 -2.00200 18.64700 1.000 15.17000 104 ARG A N 1
ATOM 602 C CA . ARG A 1 114 ? 31.36300 -0.98800 17.59100 1.000 10.72000 104 ARG A CA 1
ATOM 603 C C . ARG A 1 114 ? 31.15800 -1.65000 16.23100 1.000 13.30000 104 ARG A C 1
ATOM 604 O O . ARG A 1 114 ? 30.23500 -1.28900 15.49200 1.000 13.70000 104 ARG A O 1
ATOM 612 N N . ALA A 1 115 ? 31.93500 -2.71700 15.93800 1.000 16.33000 105 ALA A N 1
ATOM 613 C CA . ALA A 1 115 ? 31.83500 -3.41300 14.64800 1.000 13.13000 105 ALA A CA 1
ATOM 614 C C . ALA A 1 115 ? 30.49100 -4.12800 14.49200 1.000 12.26000 105 ALA A C 1
ATOM 615 O O . ALA A 1 115 ? 29.93400 -4.17100 13.38400 1.000 13.44000 105 ALA A O 1
ATOM 617 N N . TRP A 1 116 ? 29.95900 -4.68600 15.58500 1.000 17.34000 106 TRP A N 1
ATOM 618 C CA . TRP A 1 116 ? 28.65800 -5.34800 15.53400 1.000 12.77000 106 TRP A CA 1
ATOM 619 C C . TRP A 1 116 ? 27.52100 -4.37000 15.30400 1.000 15.62000 106 TRP A C 1
ATOM 620 O O . TRP A 1 116 ? 26.43600 -4.79600 14.88100 1.000 17.38000 106 TRP A O 1
ATOM 631 N N . HIS A 1 117 ? 27.73000 -3.08700 15.55900 1.000 12.37000 107 HIS A N 1
ATOM 632 C CA . HIS A 1 117 ? 26.70600 -2.07900 15.27600 1.000 13.62000 107 HIS A CA 1
ATOM 633 C C . HIS A 1 117 ? 27.03800 -1.23400 14.04600 1.000 13.91000 107 HIS A C 1
ATOM 634 O O . HIS A 1 117 ? 26.28700 -0.30500 13.71900 1.000 13.31000 107 HIS A O 1
ATOM 641 N N . ASP A 1 118 ? 28.14600 -1.52200 13.37000 1.000 14.47000 108 ASP A N 1
ATOM 642 C CA . ASP A 1 118 ? 28.58700 -0.76900 12.19400 1.000 11.34000 108 ASP A CA 1
ATOM 643 C C . ASP A 1 118 ? 27.78000 -1.15000 10.95300 1.000 10.52000 108 ASP A C 1
ATOM 644 O O . ASP A 1 118 ? 27.83000 -2.29000 10.49700 1.000 13.74000 108 ASP A O 1
ATOM 649 N N . LEU A 1 119 ? 27.04300 -0.17600 10.39100 1.000 11.07000 109 LEU A N 1
ATOM 650 C CA . LEU A 1 119 ? 26.17300 -0.36300 9.24200 1.000 14.13000 109 LEU A CA 1
ATOM 651 C C . LEU A 1 119 ? 26.93200 -0.65800 7.96900 1.000 15.56000 109 LEU A C 1
ATOM 652 O O . LEU A 1 119 ? 26.31900 -1.10500 6.99500 1.000 18.98000 109 LEU A O 1
ATOM 657 N N . THR A 1 120 ? 28.24800 -0.45200 7.97000 1.000 13.71000 110 THR A N 1
ATOM 658 C CA . THR A 1 120 ? 29.01500 -0.84500 6.80600 1.000 15.08000 110 THR A CA 1
ATOM 659 C C . THR A 1 120 ? 29.57700 -2.25900 6.93400 1.000 17.38000 110 THR A C 1
ATOM 660 O O . THR A 1 120 ? 30.12700 -2.77900 5.95800 1.000 18.94000 110 THR A O 1
ATOM 664 N N . GLN A 1 121 ? 29.42600 -2.90200 8.08600 1.000 15.74000 111 GLN A N 1
ATOM 665 C CA . GLN A 1 121 ? 29.86200 -4.28000 8.27100 1.000 13.92000 111 GLN A CA 1
ATOM 666 C C . GLN A 1 121 ? 28.65200 -5.22200 8.24700 1.000 11.73000 111 GLN A C 1
ATOM 667 O O . GLN A 1 121 ? 27.48600 -4.79100 8.27300 1.000 13.59000 111 GLN A O 1
ATOM 673 N N . ALA A 1 122 ? 28.95100 -6.52500 8.09200 1.000 15.31000 112 ALA A N 1
ATOM 674 C CA . ALA A 1 122 ? 27.94400 -7.44100 7.56100 1.000 13.51000 112 ALA A CA 1
ATOM 675 C C . ALA A 1 122 ? 26.70400 -7.56300 8.43800 1.000 12.04000 112 ALA A C 1
ATOM 676 O O . ALA A 1 122 ? 25.60200 -7.71400 7.90200 1.000 11.00000 112 ALA A O 1
ATOM 678 N N . VAL A 1 123 ? 26.85500 -7.57900 9.77800 1.000 13.47000 113 VAL A N 1
ATOM 679 C CA . VAL A 1 123 ? 25.71500 -7.96400 10.61300 1.000 12.32000 113 VAL A CA 1
ATOM 680 C C . VAL A 1 123 ? 24.74800 -6.79500 10.78000 1.000 12.33000 113 VAL A C 1
ATOM 681 O O . VAL A 1 123 ? 23.54200 -6.96600 10.56800 1.000 12.43000 113 VAL A O 1
ATOM 685 N N . ALA A 1 124 ? 25.24100 -5.58800 11.12600 1.000 13.31000 114 ALA A N 1
ATOM 686 C CA . ALA A 1 124 ? 24.28700 -4.47200 11.23000 1.000 14.62000 114 ALA A CA 1
ATOM 687 C C . ALA A 1 124 ? 23.70800 -4.12900 9.86700 1.000 14.01000 114 ALA A C 1
ATOM 688 O O . ALA A 1 124 ? 22.55000 -3.70000 9.77600 1.000 13.25000 114 ALA A O 1
ATOM 690 N N . ARG A 1 125 ? 24.46600 -4.35400 8.79100 1.000 13.15000 115 ARG A N 1
ATOM 691 C CA . ARG A 1 125 ? 23.88900 -4.21500 7.45900 1.000 14.00000 115 ARG A CA 1
ATOM 692 C C . ARG A 1 125 ? 22.74500 -5.20600 7.25200 1.000 13.57000 115 ARG A C 1
ATOM 693 O O . ARG A 1 125 ? 21.64400 -4.83000 6.82300 1.000 13.13000 115 ARG A O 1
ATOM 701 N N . ALA A 1 126 ? 22.96700 -6.46900 7.60700 1.000 13.10000 116 ALA A N 1
ATOM 702 C CA . ALA A 1 126 ? 21.91600 -7.48100 7.46700 1.000 11.03000 116 ALA A CA 1
ATOM 703 C C . ALA A 1 126 ? 20.70200 -7.15500 8.32800 1.000 12.59000 116 ALA A C 1
ATOM 704 O O . ALA A 1 126 ? 19.55700 -7.44600 7.91700 1.000 13.94000 116 ALA A O 1
ATOM 706 N N . ASP A 1 127 ? 20.92300 -6.54000 9.50800 1.000 11.74000 117 ASP A N 1
ATOM 707 C CA . ASP A 1 127 ? 19.82300 -6.23200 10.42200 1.000 13.30000 117 ASP A CA 1
ATOM 708 C C . ASP A 1 127 ? 18.79500 -5.29500 9.81500 1.000 15.01000 117 ASP A C 1
ATOM 709 O O . ASP A 1 127 ? 17.64000 -5.29400 10.27500 1.000 12.78000 117 ASP A O 1
ATOM 714 N N . ILE A 1 128 ? 19.15600 -4.52300 8.78100 1.000 14.14000 118 ILE A N 1
ATOM 715 C CA . ILE A 1 128 ? 18.14400 -3.73200 8.08100 1.000 11.29000 118 ILE A CA 1
ATOM 716 C C . ILE A 1 128 ? 17.03900 -4.62900 7.52400 1.000 15.23000 118 ILE A C 1
ATOM 717 O O . ILE A 1 128 ? 15.91300 -4.15800 7.31300 1.000 14.43000 118 ILE A O 1
ATOM 722 N N . SER A 1 129 ? 17.32100 -5.92200 7.30500 1.000 14.33000 119 SER A N 1
ATOM 723 C CA . SER A 1 129 ? 16.26900 -6.86400 6.90100 1.000 13.16000 119 SER A CA 1
ATOM 724 C C . SER A 1 129 ? 15.07200 -6.84300 7.84400 1.000 14.40000 119 SER A C 1
ATOM 725 O O . SER A 1 129 ? 13.94400 -7.17000 7.42700 1.000 13.91000 119 SER A O 1
ATOM 728 N N . PHE A 1 130 ? 15.29200 -6.51600 9.13000 1.000 12.35000 120 PHE A N 1
ATOM 729 C CA . PHE A 1 130 ? 14.17500 -6.48700 10.07100 1.000 12.63000 120 PHE A CA 1
ATOM 730 C C . PHE A 1 130 ? 13.16100 -5.40800 9.75200 1.000 13.97000 120 PHE A C 1
ATOM 731 O O . PHE A 1 130 ? 12.04300 -5.50300 10.26900 1.000 11.57000 120 PHE A O 1
ATOM 739 N N . THR A 1 131 ? 13.49500 -4.42400 8.90100 1.000 12.69000 121 THR A N 1
ATOM 740 C CA . THR A 1 131 ? 12.48000 -3.44100 8.49800 1.000 12.27000 121 THR A CA 1
ATOM 741 C C . THR A 1 131 ? 11.34300 -4.08800 7.72300 1.000 17.61000 121 THR A C 1
ATOM 742 O O . THR A 1 131 ? 10.28500 -3.47400 7.55700 1.000 16.01000 121 THR A O 1
ATOM 746 N N . ARG A 1 132 ? 11.54900 -5.29500 7.20400 1.000 11.46000 122 ARG A N 1
ATOM 747 C CA . ARG A 1 132 ? 10.52500 -6.03100 6.49500 1.000 12.64000 122 ARG A CA 1
ATOM 748 C C . ARG A 1 132 ? 10.10700 -7.26500 7.27400 1.000 11.69000 122 ARG A C 1
ATOM 749 O O . ARG A 1 132 ? 9.62100 -8.25300 6.69500 1.000 13.70000 122 ARG A O 1
ATOM 757 N N . LEU A 1 133 ? 10.22800 -7.20500 8.60300 1.000 11.78000 123 LEU A N 1
ATOM 758 C CA . LEU A 1 133 ? 9.83900 -8.36300 9.40400 1.000 11.36000 123 LEU A CA 1
ATOM 759 C C . LEU A 1 133 ? 8.40000 -8.83400 9.16000 1.000 9.40000 123 LEU A C 1
ATOM 760 O O . LEU A 1 133 ? 8.18900 -10.06100 9.15000 1.000 12.17000 123 LEU A O 1
ATOM 765 N N . PRO A 1 134 ? 7.40200 -7.96900 8.92200 1.000 10.61000 124 PRO A N 1
ATOM 766 C CA . PRO A 1 134 ? 6.06300 -8.51400 8.63900 1.000 11.27000 124 PRO A CA 1
ATOM 767 C C . PRO A 1 134 ? 6.05900 -9.48300 7.47300 1.000 10.32000 124 PRO A C 1
ATOM 768 O O . PRO A 1 134 ? 5.32200 -10.47300 7.53000 1.000 15.13000 124 PRO A O 1
ATOM 772 N N . ASP A 1 135 ? 6.86700 -9.22600 6.42900 1.000 12.43000 125 ASP A N 1
ATOM 773 C CA . ASP A 1 135 ? 6.92200 -10.16700 5.30800 1.000 17.91000 125 ASP A CA 1
ATOM 774 C C . ASP A 1 135 ? 7.45700 -11.51600 5.75600 1.000 13.34000 125 ASP A C 1
ATOM 775 O O . ASP A 1 135 ? 6.99800 -12.55800 5.30100 1.000 14.07000 125 ASP A O 1
ATOM 780 N N . ALA A 1 136 ? 8.50700 -11.51200 6.58600 1.000 13.51000 126 ALA A N 1
ATOM 781 C CA . ALA A 1 136 ? 9.06900 -12.76100 7.07100 1.000 10.02000 126 ALA A CA 1
ATOM 782 C C . ALA A 1 136 ? 8.05200 -13.52200 7.92300 1.000 15.99000 126 ALA A C 1
ATOM 783 O O . ALA A 1 136 ? 8.01000 -14.75500 7.87700 1.000 15.47000 126 ALA A O 1
ATOM 785 N N . ILE A 1 137 ? 7.20900 -12.80400 8.69000 1.000 11.89000 127 ILE A N 1
ATOM 786 C CA . ILE A 1 137 ? 6.23600 -13.51900 9.49200 1.000 17.06000 127 ILE A CA 1
ATOM 787 C C . ILE A 1 137 ? 5.13400 -14.07200 8.60600 1.000 14.24000 127 ILE A C 1
ATOM 788 O O . ILE A 1 137 ? 4.59200 -15.15200 8.88900 1.000 15.71000 127 ILE A O 1
ATOM 793 N N . ARG A 1 138 ? 4.81300 -13.36200 7.52100 1.000 11.85000 128 ARG A N 1
ATOM 794 C CA . ARG A 1 138 ? 3.75600 -13.79800 6.60500 1.000 12.71000 128 ARG A CA 1
ATOM 795 C C . ARG A 1 138 ? 4.18200 -15.03600 5.83800 1.000 15.02000 128 ARG A C 1
ATOM 796 O O . ARG A 1 138 ? 3.37400 -15.93500 5.57800 1.000 15.12000 128 ARG A O 1
ATOM 804 N N . THR A 1 139 ? 5.44500 -15.07300 5.43300 1.000 17.02000 129 THR A N 1
ATOM 805 C CA . THR A 1 139 ? 5.89600 -16.12000 4.48900 1.000 18.77000 129 THR A CA 1
ATOM 806 C C . THR A 1 139 ? 6.86400 -17.15000 5.07100 1.000 23.03000 129 THR A C 1
ATOM 807 O O . THR A 1 139 ? 7.01100 -18.19800 4.43700 1.000 19.66000 129 THR A O 1
ATOM 811 N N . GLY A 1 140 ? 7.49900 -16.88200 6.21400 1.000 15.74000 130 GLY A N 1
ATOM 812 C CA . GLY A 1 140 ? 8.55500 -17.78900 6.69700 1.000 17.08000 130 GLY A CA 1
ATOM 813 C C . GLY A 1 140 ? 9.82900 -17.68900 5.87300 1.000 17.76000 130 GLY A C 1
ATOM 814 O O . GLY A 1 140 ? 10.73800 -18.48500 6.10500 1.000 20.59000 130 GLY A O 1
ATOM 815 N N . ARG A 1 141 ? 9.89500 -16.70800 4.97500 1.000 14.70000 131 ARG A N 1
ATOM 816 C CA . ARG A 1 141 ? 11.06300 -16.56900 4.08500 1.000 17.83000 131 ARG A CA 1
ATOM 817 C C . ARG A 1 141 ? 11.90500 -15.33200 4.44200 1.000 13.98000 131 ARG A C 1
ATOM 818 O O . ARG A 1 141 ? 11.36100 -14.33600 4.89600 1.000 13.72000 131 ARG A O 1
ATOM 826 N N . PRO A 1 142 ? 13.22200 -15.38300 4.19100 1.000 13.55000 132 PRO A N 1
ATOM 827 C CA . PRO A 1 142 ? 14.06600 -14.24500 4.46700 1.000 11.16000 132 PRO A CA 1
ATOM 828 C C . PRO A 1 142 ? 13.79300 -12.98200 3.63200 1.000 11.67000 132 PRO A C 1
ATOM 829 O O . PRO A 1 142 ? 13.36200 -13.08200 2.52100 1.000 14.24000 132 PRO A O 1
ATOM 833 N N . THR A 1 143 ? 14.13200 -11.82800 4.20300 1.000 11.06000 133 THR A N 1
ATOM 834 C CA . THR A 1 143 ? 13.86900 -10.53700 3.53400 1.000 12.47000 133 THR A CA 1
ATOM 835 C C . THR A 1 143 ? 15.17800 -9.87400 3.08200 1.000 14.96000 133 THR A C 1
ATOM 836 O O . THR A 1 143 ? 15.11200 -8.83200 2.44900 1.000 14.40000 133 THR A O 1
ATOM 840 N N . TYR A 1 144 ? 16.30100 -10.51900 3.34400 1.000 14.04000 134 TYR A N 1
ATOM 841 C CA . TYR A 1 144 ? 17.58500 -9.90800 3.01000 1.000 14.05000 134 TYR A CA 1
ATOM 842 C C . TYR A 1 144 ? 17.73300 -9.67900 1.50600 1.000 10.63000 134 TYR A C 1
ATOM 843 O O . TYR A 1 144 ? 18.16600 -8.59900 1.05800 1.000 14.83000 134 TYR A O 1
ATOM 852 N N . GLU A 1 145 ? 17.38000 -10.68800 0.71100 1.000 13.54000 135 GLU A N 1
ATOM 853 C CA . GLU A 1 145 ? 17.55400 -10.56700 -0.73400 1.000 14.14000 135 GLU A CA 1
ATOM 854 C C . GLU A 1 145 ? 16.67300 -9.47100 -1.29900 1.000 14.56000 135 GLU A C 1
ATOM 855 O O . GLU A 1 145 ? 17.07200 -8.77300 -2.24600 1.000 16.98000 135 GLU A O 1
ATOM 861 N N . SER A 1 146 ? 15.48800 -9.27700 -0.72100 1.000 16.17000 136 SER A N 1
ATOM 862 C CA . SER A 1 146 ? 14.61100 -8.21500 -1.21300 1.000 15.34000 136 SER A CA 1
ATOM 863 C C . SER A 1 146 ? 15.21100 -6.83400 -1.01100 1.000 21.90000 136 SER A C 1
ATOM 864 O O . SER A 1 146 ? 14.86200 -5.90500 -1.75200 1.000 23.41000 136 SER A O 1
ATOM 867 N N . ILE A 1 147 ? 16.10500 -6.67600 -0.03900 1.000 15.18000 137 ILE A N 1
ATOM 868 C CA . ILE A 1 147 ? 16.74900 -5.39100 0.21100 1.000 15.06000 137 ILE A CA 1
ATOM 869 C C . ILE A 1 147 ? 18.05300 -5.26600 -0.56200 1.000 18.65000 137 ILE A C 1
ATOM 870 O O . ILE A 1 147 ? 18.34100 -4.21300 -1.13700 1.000 24.34000 137 ILE A O 1
ATOM 875 N N . TYR A 1 148 ? 18.86800 -6.32400 -0.57000 1.000 16.65000 138 TYR A N 1
ATOM 876 C CA . TYR A 1 148 ? 20.24400 -6.19000 -1.03800 1.000 15.37000 138 TYR A CA 1
ATOM 877 C C . TYR A 1 148 ? 20.50100 -6.87800 -2.36700 1.000 17.87000 138 TYR A C 1
ATOM 878 O O . TYR A 1 148 ? 21.60000 -6.73100 -2.91000 1.000 20.93000 138 TYR A O 1
ATOM 887 N N . GLY A 1 149 ? 19.54100 -7.61600 -2.89800 1.000 17.32000 139 GLY A N 1
ATOM 888 C CA . GLY A 1 149 ? 19.61300 -8.09600 -4.25700 1.000 20.47000 139 GLY A CA 1
ATOM 889 C C . GLY A 1 149 ? 20.05400 -9.53300 -4.40900 1.000 23.01000 139 GLY A C 1
ATOM 890 O O . GLY A 1 149 ? 19.86400 -10.10900 -5.48800 1.000 23.76000 139 GLY A O 1
ATOM 891 N N . LYS A 1 150 ? 20.66000 -10.12000 -3.37900 1.000 17.36000 140 LYS A N 1
ATOM 892 C CA . LYS A 1 150 ? 21.15400 -11.48400 -3.42700 1.000 16.36000 140 LYS A CA 1
ATOM 893 C C . LYS A 1 150 ? 20.91800 -12.09800 -2.05900 1.000 16.89000 140 LYS A C 1
ATOM 894 O O . LYS A 1 150 ? 20.86200 -11.36200 -1.06400 1.000 17.74000 140 LYS A O 1
ATOM 900 N N . PRO A 1 151 ? 20.76300 -13.42100 -1.97700 1.000 16.24000 141 PRO A N 1
ATOM 901 C CA . PRO A 1 151 ? 20.72300 -14.06700 -0.65800 1.000 16.93000 141 PRO A CA 1
ATOM 902 C C . PRO A 1 151 ? 22.04800 -13.87100 0.06300 1.000 18.82000 141 PRO A C 1
ATOM 903 O O . PRO A 1 151 ? 23.07700 -13.60400 -0.54500 1.000 17.65000 141 PRO A O 1
ATOM 907 N N . PHE A 1 152 ? 21.99700 -14.03600 1.38400 1.000 17.40000 142 PHE A N 1
ATOM 908 C CA . PHE A 1 152 ? 23.07200 -13.63900 2.28700 1.000 16.19000 142 PHE A CA 1
ATOM 909 C C . PHE A 1 152 ? 24.46600 -14.05900 1.81400 1.000 15.06000 142 PHE A C 1
ATOM 910 O O . PHE A 1 152 ? 25.33500 -13.20400 1.63100 1.000 13.57000 142 PHE A O 1
ATOM 918 N N . TYR A 1 153 ? 24.73100 -15.37300 1.69100 1.000 14.80000 143 TYR A N 1
ATOM 919 C CA . TYR A 1 153 ? 26.10500 -15.79900 1.37800 1.000 11.94000 143 TYR A CA 1
ATOM 920 C C . TYR A 1 153 ? 26.47300 -15.47200 -0.06500 1.000 15.41000 143 TYR A C 1
ATOM 921 O O . TYR A 1 153 ? 27.65000 -15.25500 -0.35900 1.000 17.01000 143 TYR A O 1
ATOM 930 N N . GLU A 1 154 ? 25.50200 -15.38800 -0.97200 1.000 17.92000 144 GLU A N 1
ATOM 931 C CA . GLU A 1 154 ? 25.82700 -14.91100 -2.31900 1.000 17.10000 144 GLU A CA 1
ATOM 932 C C . GLU A 1 154 ? 26.21100 -13.43600 -2.33600 1.000 19.35000 144 GLU A C 1
ATOM 933 O O . GLU A 1 154 ? 27.06600 -13.01900 -3.13600 1.000 16.80000 144 GLU A O 1
ATOM 936 N N . ASP A 1 155 ? 25.55000 -12.60800 -1.50800 1.000 14.31000 145 ASP A N 1
ATOM 937 C CA . ASP A 1 155 ? 25.93100 -11.20400 -1.39400 1.000 13.34000 145 ASP A CA 1
ATOM 938 C C . ASP A 1 155 ? 27.34900 -11.07600 -0.85300 1.000 16.72000 145 ASP A C 1
ATOM 939 O O . ASP A 1 155 ? 28.17400 -10.34800 -1.41200 1.000 17.32000 145 ASP A O 1
ATOM 944 N N . LEU A 1 156 ? 27.65600 -11.78500 0.24100 1.000 14.75000 146 LEU A N 1
ATOM 945 C CA . LEU A 1 156 ? 29.03200 -11.78500 0.75900 1.000 18.35000 146 LEU A CA 1
ATOM 946 C C . LEU A 1 156 ? 30.03300 -12.25500 -0.29900 1.000 20.74000 146 LEU A C 1
ATOM 947 O O . LEU A 1 156 ? 31.16500 -11.74600 -0.35800 1.000 18.78000 146 LEU A O 1
ATOM 952 N N . ALA A 1 157 ? 29.63300 -13.19300 -1.15700 1.000 15.98000 147 ALA A N 1
ATOM 953 C CA . ALA A 1 157 ? 30.57100 -13.74200 -2.13900 1.000 18.21000 147 ALA A CA 1
ATOM 954 C C . ALA A 1 157 ? 30.92300 -12.72000 -3.19600 1.000 19.68000 147 ALA A C 1
ATOM 955 O O . ALA A 1 157 ? 32.02400 -12.77700 -3.75800 1.000 25.08000 147 ALA A O 1
ATOM 957 N N . GLY A 1 158 ? 30.03300 -11.77100 -3.46200 1.000 19.20000 148 GLY A N 1
ATOM 958 C CA . GLY A 1 158 ? 30.34100 -10.68500 -4.37000 1.000 19.36000 148 GLY A CA 1
ATOM 959 C C . GLY A 1 158 ? 30.90800 -9.43100 -3.73100 1.000 22.19000 148 GLY A C 1
ATOM 960 O O . GLY A 1 158 ? 31.24100 -8.47200 -4.44000 1.000 23.24000 148 GLY A O 1
ATOM 961 N N . ARG A 1 159 ? 31.01900 -9.38600 -2.40600 1.000 18.45000 149 ARG A N 1
ATOM 962 C CA . ARG A 1 159 ? 31.47500 -8.19000 -1.69700 1.000 20.45000 149 ARG A CA 1
ATOM 963 C C . ARG A 1 159 ? 32.57700 -8.60300 -0.73600 1.000 19.15000 149 ARG A C 1
ATOM 964 O O . ARG A 1 159 ? 32.31800 -8.90200 0.43900 1.000 17.95000 149 ARG A O 1
ATOM 972 N N . PRO A 1 160 ? 33.82900 -8.59400 -1.18300 1.000 21.78000 150 PRO A N 1
ATOM 973 C CA . PRO A 1 160 ? 34.92500 -9.02800 -0.29900 1.000 20.21000 150 PRO A CA 1
ATOM 974 C C . PRO A 1 160 ? 34.98600 -8.28900 1.03100 1.000 18.63000 150 PRO A C 1
ATOM 975 O O . PRO A 1 160 ? 35.38600 -8.89100 2.04700 1.000 18.32000 150 PRO A O 1
ATOM 979 N N . ASP A 1 161 ? 34.58000 -7.01100 1.07300 1.000 21.30000 151 ASP A N 1
ATOM 980 C CA . ASP A 1 161 ? 34.57900 -6.28200 2.34100 1.000 20.12000 151 ASP A CA 1
ATOM 981 C C . ASP A 1 161 ? 33.58100 -6.88300 3.32700 1.000 18.30000 151 ASP A C 1
ATOM 982 O O . ASP A 1 161 ? 33.89400 -7.04000 4.51800 1.000 18.80000 151 ASP A O 1
ATOM 987 N N . LEU A 1 162 ? 32.38300 -7.21800 2.84600 1.000 17.66000 152 LEU A N 1
ATOM 988 C CA . LEU A 1 162 ? 31.36400 -7.79400 3.71600 1.000 16.78000 152 LEU A CA 1
ATOM 989 C C . LEU A 1 162 ? 31.73000 -9.21400 4.11500 1.000 13.45000 152 LEU A C 1
ATOM 990 O O . LEU A 1 162 ? 31.51500 -9.61800 5.26500 1.000 13.56000 152 LEU A O 1
ATOM 995 N N . ARG A 1 163 ? 32.27900 -9.99300 3.18100 1.000 13.74000 153 ARG A N 1
ATOM 996 C CA . ARG A 1 163 ? 32.75400 -11.32500 3.53200 1.000 15.63000 153 ARG A CA 1
ATOM 997 C C . ARG A 1 163 ? 33.77400 -11.25100 4.66500 1.000 13.58000 153 ARG A C 1
ATOM 998 O O . ARG A 1 163 ? 33.71700 -12.01700 5.63500 1.000 12.13000 153 ARG A O 1
ATOM 1006 N N . ALA A 1 164 ? 34.74600 -10.34300 4.53800 1.000 13.37000 154 ALA A N 1
ATOM 1007 C CA . ALA A 1 164 ? 35.77200 -10.23300 5.56300 1.000 13.73000 154 ALA A CA 1
ATOM 1008 C C . ALA A 1 164 ? 35.21200 -9.72900 6.89200 1.000 10.07000 154 ALA A C 1
ATOM 1009 O O . ALA A 1 164 ? 35.59500 -10.22800 7.95500 1.000 14.71000 154 ALA A O 1
ATOM 1011 N N . SER A 1 165 ? 34.28500 -8.76100 6.86600 1.000 13.95000 155 SER A N 1
ATOM 1012 C CA . SER A 1 165 ? 33.78900 -8.23700 8.14500 1.000 13.23000 155 SER A CA 1
ATOM 1013 C C . SER A 1 165 ? 32.87600 -9.25400 8.81400 1.000 11.29000 155 SER A C 1
ATOM 1014 O O . SER A 1 165 ? 32.94300 -9.42100 10.03700 1.000 13.50000 155 SER A O 1
ATOM 1017 N N . PHE A 1 166 ? 32.10900 -10.02300 8.01800 1.000 14.32000 156 PHE A N 1
ATOM 1018 C CA . PHE A 1 166 ? 31.32800 -11.11300 8.61900 1.000 13.24000 156 PHE A CA 1
ATOM 1019 C C . PHE A 1 166 ? 32.23700 -12.11500 9.31800 1.000 10.55000 156 PHE A C 1
ATOM 1020 O O . PHE A 1 166 ? 32.02900 -12.46600 10.49300 1.000 14.33000 156 PHE A O 1
ATOM 1028 N N . ASP A 1 167 ? 33.30400 -12.53800 8.64700 1.000 10.98000 157 ASP A N 1
ATOM 1029 C CA . ASP A 1 167 ? 34.16700 -13.53400 9.24800 1.000 14.89000 157 ASP A CA 1
ATOM 1030 C C . ASP A 1 167 ? 34.83600 -12.98600 10.50500 1.000 12.01000 157 ASP A C 1
ATOM 1031 O O . ASP A 1 167 ? 34.98300 -13.70700 11.50400 1.000 15.77000 157 ASP A O 1
ATOM 1036 N N . SER A 1 168 ? 35.23500 -11.70300 10.48300 1.000 12.13000 158 SER A N 1
ATOM 1037 C CA . SER A 1 168 ? 35.89400 -11.11800 11.64800 1.000 11.71000 158 SER A CA 1
ATOM 1038 C C . SER A 1 168 ? 34.92800 -10.89700 12.80400 1.000 17.36000 158 SER A C 1
ATOM 1039 O O . SER A 1 168 ? 35.32800 -11.02600 13.96400 1.000 19.38000 158 SER A O 1
ATOM 1042 N N . LEU A 1 169 ? 33.65600 -10.59600 12.51000 1.000 15.20000 159 LEU A N 1
ATOM 1043 C CA . LEU A 1 169 ? 32.68100 -10.43000 13.57700 1.000 13.48000 159 LEU A CA 1
ATOM 1044 C C . LEU A 1 169 ? 32.47800 -11.74400 14.30600 1.000 15.68000 159 LEU A C 1
ATOM 1045 O O . LEU A 1 169 ? 32.60000 -11.81000 15.54000 1.000 16.70000 159 LEU A O 1
ATOM 1050 N N . LEU A 1 170 ? 32.19900 -12.81300 13.56000 1.000 15.85000 160 LEU A N 1
ATOM 1051 C CA . LEU A 1 170 ? 31.93000 -14.08500 14.22800 1.000 17.31000 160 LEU A CA 1
ATOM 1052 C C . LEU A 1 170 ? 33.16000 -14.64000 14.91800 1.000 19.41000 160 LEU A C 1
ATOM 1053 O O . LEU A 1 170 ? 33.04000 -15.29500 15.96400 1.000 24.30000 160 LEU A O 1
ATOM 1058 N N . ALA A 1 171 ? 34.33300 -14.36300 14.37500 1.000 18.76000 161 ALA A N 1
ATOM 1059 C CA . ALA A 1 171 ? 35.58800 -14.83700 14.94700 1.000 14.22000 161 ALA A CA 1
ATOM 1060 C C . ALA A 1 171 ? 36.18300 -13.84700 15.94800 1.000 22.49000 161 ALA A C 1
ATOM 1061 O O . ALA A 1 171 ? 37.30700 -14.05000 16.39400 1.000 20.71000 161 ALA A O 1
ATOM 1063 N N . CYS A 1 172 ? 35.42600 -12.83100 16.37700 1.000 20.76000 162 CYS A N 1
ATOM 1064 C CA . CYS A 1 172 ? 36.02600 -11.76400 17.17600 1.000 24.44000 162 CYS A CA 1
ATOM 1065 C C . CYS A 1 172 ? 36.53900 -12.25200 18.52400 1.000 27.28000 162 CYS A C 1
ATOM 1066 O O . CYS A 1 172 ? 37.39100 -11.58500 19.12500 1.000 30.62000 162 CYS A O 1
ATOM 1069 N N . ASP A 1 173 ? 36.07300 -13.40500 19.00800 1.000 20.40000 163 ASP A N 1
ATOM 1070 C CA . ASP A 1 173 ? 36.64400 -13.94200 20.23400 1.000 22.64000 163 ASP A CA 1
ATOM 1071 C C . ASP A 1 173 ? 37.10000 -15.38500 20.06300 1.000 29.27000 163 ASP A C 1
ATOM 1072 O O . ASP A 1 173 ? 37.05900 -16.16200 21.01900 1.000 21.18000 163 ASP A O 1
ATOM 1077 N N . GLN A 1 174 ? 37.56100 -15.75400 18.86300 1.000 20.61000 164 GLN A N 1
ATOM 1078 C CA . GLN A 1 174 ? 37.78200 -17.17100 18.56800 1.000 21.96000 164 GLN A CA 1
ATOM 1079 C C . GLN A 1 174 ? 38.98700 -17.74400 19.30600 1.000 25.87000 164 GLN A C 1
ATOM 1080 O O . GLN A 1 174 ? 39.13500 -18.97500 19.38000 1.000 22.39000 164 GLN A O 1
ATOM 1086 N N . ASP A 1 175 ? 39.83600 -16.89000 19.87800 1.000 22.42000 165 ASP A N 1
ATOM 1087 C CA . ASP A 1 175 ? 40.95000 -17.41800 20.65700 1.000 18.72000 165 ASP A CA 1
ATOM 1088 C C . ASP A 1 175 ? 40.49000 -18.08800 21.94700 1.000 23.91000 165 ASP A C 1
ATOM 1089 O O . ASP A 1 175 ? 41.23500 -18.91500 22.48000 1.000 27.48000 165 ASP A O 1
ATOM 1091 N N . VAL A 1 176 ? 39.27300 -17.79100 22.43800 1.000 27.49000 166 VAL A N 1
ATOM 1092 C CA . VAL A 1 176 ? 38.76600 -18.36400 23.68800 1.000 28.32000 166 VAL A CA 1
ATOM 1093 C C . VAL A 1 176 ? 37.39400 -19.02100 23.54600 1.000 23.83000 166 VAL A C 1
ATOM 1094 O O . VAL A 1 176 ? 37.05300 -19.93000 24.31800 1.000 25.90000 166 VAL A O 1
ATOM 1098 N N . ALA A 1 177 ? 36.59800 -18.58900 22.56400 1.000 21.51000 167 ALA A N 1
ATOM 1099 C CA . ALA A 1 177 ? 35.21000 -19.01400 22.48900 1.000 21.06000 167 ALA A CA 1
ATOM 1100 C C . ALA A 1 177 ? 35.05700 -20.49500 22.15200 1.000 22.48000 167 ALA A C 1
ATOM 1101 O O . ALA A 1 177 ? 33.95900 -21.03800 22.30400 1.000 24.28000 167 ALA A O 1
ATOM 1103 N N . PHE A 1 178 ? 36.10900 -21.17000 21.69200 1.000 18.47000 168 PHE A N 1
ATOM 1104 C CA . PHE A 1 178 ? 35.97700 -22.58800 21.36600 1.000 18.11000 168 PHE A CA 1
ATOM 1105 C C . PHE A 1 178 ? 36.64300 -23.49900 22.38900 1.000 22.15000 168 PHE A C 1
ATOM 1106 O O . PHE A 1 178 ? 36.64100 -24.72100 22.19800 1.000 18.06000 168 PHE A O 1
ATOM 1114 N N . ASP A 1 179 ? 37.17000 -22.94700 23.49300 1.000 19.89000 169 ASP A N 1
ATOM 1115 C CA . ASP A 1 179 ? 37.82400 -23.78800 24.48800 1.000 22.91000 169 ASP A CA 1
ATOM 1116 C C . ASP A 1 179 ? 36.81800 -24.72800 25.14400 1.000 18.77000 169 ASP A C 1
ATOM 1117 O O . ASP A 1 179 ? 37.08000 -25.92900 25.29600 1.000 19.98000 169 ASP A O 1
ATOM 1122 N N . ALA A 1 180 ? 35.63600 -24.21100 25.47500 1.000 21.47000 170 ALA A N 1
ATOM 1123 C CA . ALA A 1 180 ? 34.64200 -25.04600 26.14600 1.000 24.60000 170 ALA A CA 1
ATOM 1124 C C . ALA A 1 180 ? 34.10200 -26.13900 25.23500 1.000 20.25000 170 ALA A C 1
ATOM 1125 O O . ALA A 1 180 ? 34.05100 -27.29900 25.67800 1.000 20.64000 170 ALA A O 1
ATOM 1127 N N . PRO A 1 181 ? 33.69300 -25.87800 23.97800 1.000 21.02000 171 PRO A N 1
ATOM 1128 C CA . PRO A 1 181 ? 33.25700 -27.02400 23.15600 1.000 19.67000 171 PRO A CA 1
ATOM 1129 C C . PRO A 1 181 ? 34.37100 -28.02400 22.89900 1.000 18.11000 171 PRO A C 1
ATOM 1130 O O . PRO A 1 181 ? 34.13200 -29.23800 22.90300 1.000 17.23000 171 PRO A O 1
ATOM 1134 N N . ALA A 1 182 ? 35.61700 -27.56500 22.74100 1.000 18.90000 172 ALA A N 1
ATOM 1135 C CA . ALA A 1 182 ? 36.69300 -28.52900 22.54300 1.000 16.64000 172 ALA A CA 1
ATOM 1136 C C . ALA A 1 182 ? 36.89300 -29.40500 23.76800 1.000 19.63000 172 ALA A C 1
ATOM 1137 O O . ALA A 1 182 ? 37.24000 -30.58500 23.63600 1.000 20.91000 172 ALA A O 1
ATOM 1139 N N . ALA A 1 183 ? 36.63500 -28.87500 24.96000 1.000 17.81000 173 ALA A N 1
ATOM 1140 C CA . ALA A 1 183 ? 36.81500 -29.68600 26.16500 1.000 22.27000 173 ALA A CA 1
ATOM 1141 C C . ALA A 1 183 ? 35.58000 -30.50100 26.52000 1.000 25.68000 173 ALA A C 1
ATOM 1142 O O . ALA A 1 183 ? 35.61100 -31.26300 27.49900 1.000 23.45000 173 ALA A O 1
ATOM 1144 N N . ALA A 1 184 ? 34.50200 -30.36000 25.76000 1.000 20.25000 174 ALA A N 1
ATOM 1145 C CA . ALA A 1 184 ? 33.29900 -31.15800 25.95000 1.000 16.49000 174 ALA A CA 1
ATOM 1146 C C . ALA A 1 184 ? 33.32500 -32.46200 25.15900 1.000 21.65000 174 ALA A C 1
ATOM 1147 O O . ALA A 1 184 ? 32.30700 -33.16400 25.10500 1.000 26.50000 174 ALA A O 1
ATOM 1149 N N . TYR A 1 185 ? 34.44600 -32.80400 24.53900 1.000 20.96000 175 TYR A N 1
ATOM 1150 C CA . TYR A 1 185 ? 34.54100 -34.02000 23.75100 1.000 18.33000 175 TYR A CA 1
ATOM 1151 C C . TYR A 1 185 ? 35.86600 -34.68000 24.05600 1.000 19.98000 175 TYR A C 1
ATOM 1152 O O . TYR A 1 185 ? 36.86600 -34.00200 24.30900 1.000 22.07000 175 TYR A O 1
ATOM 1161 N N . ASP A 1 186 ? 35.87100 -36.00700 24.03800 1.000 19.55000 176 ASP A N 1
ATOM 1162 C CA . ASP A 1 186 ? 37.08600 -36.76400 24.29300 1.000 19.78000 176 ASP A CA 1
ATOM 1163 C C . ASP A 1 186 ? 37.74100 -37.11200 22.96300 1.000 19.12000 176 ASP A C 1
ATOM 1164 O O . ASP A 1 186 ? 37.14200 -37.81800 22.14200 1.000 23.41000 176 ASP A O 1
ATOM 1169 N N . TRP A 1 187 ? 38.94700 -36.60700 22.74900 1.000 21.20000 177 TRP A N 1
ATOM 1170 C CA . TRP A 1 187 ? 39.65000 -36.74400 21.47200 1.000 19.08000 177 TRP A CA 1
ATOM 1171 C C . TRP A 1 187 ? 40.55700 -37.96200 21.41500 1.000 22.55000 177 TRP A C 1
ATOM 1172 O O . TRP A 1 187 ? 41.27400 -38.13600 20.42600 1.000 25.20000 177 TRP A O 1
ATOM 1183 N N . THR A 1 188 ? 40.49800 -38.83200 22.42600 1.000 26.09000 178 THR A N 1
ATOM 1184 C CA . THR A 1 188 ? 41.49800 -39.89700 22.56200 1.000 29.46000 178 THR A CA 1
ATOM 1185 C C . THR A 1 188 ? 41.61100 -40.74200 21.30100 1.000 26.76000 178 THR A C 1
ATOM 1186 O O . THR A 1 188 ? 42.71600 -40.99600 20.80900 1.000 37.51000 178 THR A O 1
ATOM 1190 N N . ASN A 1 189 ? 40.48100 -41.15900 20.74100 1.000 29.04000 179 ASN A N 1
ATOM 1191 C CA . ASN A 1 189 ? 40.47400 -42.04900 19.58900 1.000 33.70000 179 ASN A CA 1
ATOM 1192 C C . ASN A 1 189 ? 40.17100 -41.32000 18.29500 1.000 33.66000 179 ASN A C 1
ATOM 1193 O O . ASN A 1 189 ? 39.69000 -41.93700 17.34100 1.000 30.42000 179 ASN A O 1
ATOM 1195 N N . VAL A 1 190 ? 40.41300 -40.01700 18.25100 1.000 22.16000 180 VAL A N 1
ATOM 1196 C CA . VAL A 1 190 ? 40.18800 -39.23200 17.04700 1.000 21.94000 180 VAL A CA 1
ATOM 1197 C C . VAL A 1 190 ? 41.53300 -39.00900 16.38000 1.000 25.06000 180 VAL A C 1
ATOM 1198 O O . VAL A 1 190 ? 42.49300 -38.56800 17.03400 1.000 23.52000 180 VAL A O 1
ATOM 1202 N N . ARG A 1 191 ? 41.61200 -39.32500 15.08300 1.000 19.53000 181 ARG A N 1
ATOM 1203 C CA . ARG A 1 191 ? 42.79200 -39.05800 14.26600 1.000 21.48000 181 ARG A CA 1
ATOM 1204 C C . ARG A 1 191 ? 42.64000 -37.79600 13.43000 1.000 20.34000 181 ARG A C 1
ATOM 1205 O O . ARG A 1 191 ? 43.57500 -37.00000 13.34600 1.000 19.18000 181 ARG A O 1
ATOM 1207 N N . HIS A 1 192 ? 41.48200 -37.60500 12.79500 1.000 18.67000 182 HIS A N 1
ATOM 1208 C CA . HIS A 1 192 ? 41.29800 -36.44500 11.93500 1.000 16.16000 182 HIS A CA 1
ATOM 1209 C C . HIS A 1 192 ? 39.93100 -35.83300 12.17700 1.000 15.88000 182 HIS A C 1
ATOM 1210 O O . HIS A 1 192 ? 38.93400 -36.54300 12.34900 1.000 16.39000 182 HIS A O 1
ATOM 1217 N N . VAL A 1 193 ? 39.90800 -34.50400 12.13700 1.000 17.12000 183 VAL A N 1
ATOM 1218 C CA . VAL A 1 193 ? 38.70800 -33.70700 12.34400 1.000 15.74000 183 VAL A CA 1
ATOM 1219 C C . VAL A 1 193 ? 38.43300 -32.93300 11.06800 1.000 14.03000 183 VAL A C 1
ATOM 1220 O O . VAL A 1 193 ? 39.35400 -32.38100 10.46600 1.000 15.26000 183 VAL A O 1
ATOM 1224 N N . LEU A 1 194 ? 37.17100 -32.89400 10.64700 1.000 13.27000 184 LEU A N 1
ATOM 1225 C CA . LEU A 1 194 ? 36.76900 -32.03000 9.54200 1.000 13.29000 184 LEU A CA 1
ATOM 1226 C C . LEU A 1 194 ? 35.77100 -31.00200 10.07700 1.000 13.70000 184 LEU A C 1
ATOM 1227 O O . LEU A 1 194 ? 34.68600 -31.37200 10.54400 1.000 14.59000 184 LEU A O 1
ATOM 1232 N N . ASP A 1 195 ? 36.14500 -29.72600 10.04100 1.000 13.48000 185 ASP A N 1
ATOM 1233 C CA . ASP A 1 195 ? 35.27600 -28.63300 10.50100 1.000 14.07000 185 ASP A CA 1
ATOM 1234 C C . ASP A 1 195 ? 34.56900 -28.03000 9.29300 1.000 15.39000 185 ASP A C 1
ATOM 1235 O O . ASP A 1 195 ? 35.14100 -27.25000 8.52900 1.000 13.62000 185 ASP A O 1
ATOM 1240 N N . VAL A 1 196 ? 33.30300 -28.35500 9.16900 1.000 13.49000 186 VAL A N 1
ATOM 1241 C CA . VAL A 1 196 ? 32.51200 -28.06400 7.98300 1.000 10.34000 186 VAL A CA 1
ATOM 1242 C C . VAL A 1 196 ? 31.89700 -26.68200 8.17200 1.000 13.04000 186 VAL A C 1
ATOM 1243 O O . VAL A 1 196 ? 31.14300 -26.45900 9.12000 1.000 13.74000 186 VAL A O 1
ATOM 1247 N N . GLY A 1 197 ? 32.25700 -25.72500 7.32400 1.000 11.79000 187 GLY A N 1
ATOM 1248 C CA . GLY A 1 197 ? 31.84400 -24.34400 7.58800 1.000 10.47000 187 GLY A CA 1
ATOM 1249 C C . GLY A 1 197 ? 32.55400 -23.74300 8.77600 1.000 10.99000 187 GLY A C 1
ATOM 1250 O O . GLY A 1 197 ? 31.93600 -23.01900 9.56400 1.000 12.49000 187 GLY A O 1
ATOM 1251 N N . GLY A 1 198 ? 33.86100 -24.01900 8.91600 1.000 10.59000 188 GLY A N 1
ATOM 1252 C CA . GLY A 1 198 ? 34.60800 -23.71700 10.12700 1.000 13.69000 188 GLY A CA 1
ATOM 1253 C C . GLY A 1 198 ? 35.12900 -22.31100 10.34300 1.000 12.24000 188 GLY A C 1
ATOM 1254 O O . GLY A 1 198 ? 35.98700 -22.12400 11.21500 1.000 14.22000 188 GLY A O 1
ATOM 1255 N N . GLY A 1 199 ? 34.63500 -21.32100 9.60400 1.000 13.28000 189 GLY A N 1
ATOM 1256 C CA . GLY A 1 199 ? 34.99100 -19.93200 9.77800 1.000 12.11000 189 GLY A CA 1
ATOM 1257 C C . GLY A 1 199 ? 36.46600 -19.70400 9.59400 1.000 16.26000 189 GLY A C 1
ATOM 1258 O O . GLY A 1 199 ? 37.08100 -20.21100 8.65200 1.000 13.10000 189 GLY A O 1
ATOM 1259 N N . LYS A 1 200 ? 37.03700 -18.95400 10.50400 1.000 12.88000 190 LYS A N 1
ATOM 1260 C CA . LYS A 1 200 ? 38.47000 -18.68400 10.41500 1.000 13.69000 190 LYS A CA 1
ATOM 1261 C C . LYS A 1 200 ? 39.32500 -19.76600 11.04000 1.000 18.59000 190 LYS A C 1
ATOM 1262 O O . LYS A 1 200 ? 40.53700 -19.58200 11.14700 1.000 21.40000 190 LYS A O 1
ATOM 1268 N N . GLY A 1 201 ? 38.75000 -20.85500 11.50700 1.000 14.20000 191 GLY A N 1
ATOM 1269 C CA . GLY A 1 201 ? 39.54800 -21.96400 11.97900 1.000 17.20000 191 GLY A CA 1
ATOM 1270 C C . GLY A 1 201 ? 39.74100 -22.02200 13.47200 1.000 16.98000 191 GLY A C 1
ATOM 1271 O O . GLY A 1 201 ? 40.46200 -22.90000 13.94300 1.000 16.50000 191 GLY A O 1
ATOM 1272 N N . GLY A 1 202 ? 39.06500 -21.15500 14.22600 1.000 13.88000 192 GLY A N 1
ATOM 1273 C CA . GLY A 1 202 ? 39.24200 -21.12000 15.66700 1.000 15.29000 192 GLY A CA 1
ATOM 1274 C C . GLY A 1 202 ? 38.88400 -22.42400 16.35800 1.000 14.45000 192 GLY A C 1
ATOM 1275 O O . GLY A 1 202 ? 39.52400 -22.79800 17.34000 1.000 16.99000 192 GLY A O 1
ATOM 1276 N N . PHE A 1 203 ? 37.82300 -23.11200 15.90100 1.000 14.90000 193 PHE A N 1
ATOM 1277 C CA . PHE A 1 203 ? 37.46200 -24.36300 16.55000 1.000 12.52000 193 PHE A CA 1
ATOM 1278 C C . PHE A 1 203 ? 38.50100 -25.43700 16.24200 1.000 15.75000 193 PHE A C 1
ATOM 1279 O O . PHE A 1 203 ? 38.95800 -26.16200 17.13600 1.000 15.34000 193 PHE A O 1
ATOM 1287 N N . ALA A 1 204 ? 38.88500 -25.56700 14.97600 1.000 15.51000 194 ALA A N 1
ATOM 1288 C CA . ALA A 1 204 ? 39.93800 -26.52100 14.65600 1.000 12.77000 194 ALA A CA 1
ATOM 1289 C C . ALA A 1 204 ? 41.19600 -26.23600 15.46300 1.000 14.71000 194 ALA A C 1
ATOM 1290 O O . ALA A 1 204 ? 41.89300 -27.17200 15.90500 1.000 16.85000 194 ALA A O 1
ATOM 1292 N N . ALA A 1 205 ? 41.49900 -24.94800 15.67300 1.000 15.28000 195 ALA A N 1
ATOM 1293 C CA . ALA A 1 205 ? 42.71500 -24.60700 16.42100 1.000 16.77000 195 ALA A CA 1
ATOM 1294 C C . ALA A 1 205 ? 42.57000 -24.97800 17.89300 1.000 18.04000 195 ALA A C 1
ATOM 1295 O O . ALA A 1 205 ? 43.50200 -25.52100 18.49500 1.000 19.32000 195 ALA A O 1
ATOM 1297 N N . ALA A 1 206 ? 41.38800 -24.73000 18.48000 1.000 15.57000 196 ALA A N 1
ATOM 1298 C CA . ALA A 1 206 ? 41.19700 -25.11400 19.87400 1.000 15.72000 196 ALA A CA 1
ATOM 1299 C C . ALA A 1 206 ? 41.30700 -26.62200 20.04100 1.000 20.46000 196 ALA A C 1
ATOM 1300 O O . ALA A 1 206 ? 41.85100 -27.10500 21.04400 1.000 19.89000 196 ALA A O 1
ATOM 1302 N N . ILE A 1 207 ? 40.80800 -27.39000 19.06700 1.000 18.44000 197 ILE A N 1
ATOM 1303 C CA . ILE A 1 207 ? 40.91600 -28.84300 19.17700 1.000 15.75000 197 ILE A CA 1
ATOM 1304 C C . ILE A 1 207 ? 42.36700 -29.26100 19.03100 1.000 19.04000 197 ILE A C 1
ATOM 1305 O O . ILE A 1 207 ? 42.84200 -30.13800 19.75200 1.000 21.96000 197 ILE A O 1
ATOM 1310 N N . ALA A 1 208 ? 43.10400 -28.60800 18.11900 1.000 19.33000 198 ALA A N 1
ATOM 1311 C CA . ALA A 1 208 ? 44.50900 -28.95600 17.94300 1.000 21.07000 198 ALA A CA 1
ATOM 1312 C C . ALA A 1 208 ? 45.31400 -28.65600 19.20200 1.000 25.68000 198 ALA A C 1
ATOM 1313 O O . ALA A 1 208 ? 46.23300 -29.40300 19.54300 1.000 21.45000 198 ALA A O 1
ATOM 1315 N N . ARG A 1 209 ? 44.97300 -27.58100 19.92100 1.000 22.68000 199 ARG A N 1
ATOM 1316 C CA . ARG A 1 209 ? 45.65600 -27.29600 21.18700 1.000 25.08000 199 ARG A CA 1
ATOM 1317 C C . ARG A 1 209 ? 45.25200 -28.28900 22.27500 1.000 25.99000 199 ARG A C 1
ATOM 1318 O O . ARG A 1 209 ? 46.08500 -28.68400 23.10400 1.000 28.92000 199 ARG A O 1
ATOM 1326 N N . ARG A 1 210 ? 43.97300 -28.68000 22.30400 1.000 27.90000 200 ARG A N 1
ATOM 1327 C CA . ARG A 1 210 ? 43.49600 -29.65300 23.28500 1.000 26.03000 200 ARG A CA 1
ATOM 1328 C C . ARG A 1 210 ? 44.12100 -31.02300 23.05300 1.000 33.88000 200 ARG A C 1
ATOM 1329 O O . ARG A 1 210 ? 44.39900 -31.75700 24.00700 1.000 35.39000 200 ARG A O 1
ATOM 1337 N N . ALA A 1 211 ? 44.34700 -31.38200 21.79400 1.000 21.12000 201 ALA A N 1
ATOM 1338 C CA . ALA A 1 211 ? 44.66200 -32.75500 21.40200 1.000 25.16000 201 ALA A CA 1
ATOM 1339 C C . ALA A 1 211 ? 45.81400 -32.72600 20.41300 1.000 25.15000 201 ALA A C 1
ATOM 1340 O O . ALA A 1 211 ? 45.59800 -32.71400 19.19600 1.000 25.59000 201 ALA A O 1
ATOM 1342 N N . PRO A 1 212 ? 47.06000 -32.77300 20.90300 1.000 26.38000 202 PRO A N 1
ATOM 1343 C CA . PRO A 1 212 ? 48.22000 -32.60800 20.00600 1.000 28.55000 202 PRO A CA 1
ATOM 1344 C C . PRO A 1 212 ? 48.33500 -33.68100 18.93500 1.000 23.86000 202 PRO A C 1
ATOM 1345 O O . PRO A 1 212 ? 49.03100 -33.46300 17.94300 1.000 28.32000 202 PRO A O 1
ATOM 1349 N N . HIS A 1 213 ? 47.68600 -34.82300 19.10400 1.000 21.89000 203 HIS A N 1
ATOM 1350 C CA . HIS A 1 213 ? 47.78200 -35.91600 18.15200 1.000 20.68000 203 HIS A CA 1
ATOM 1351 C C . HIS A 1 213 ? 46.82600 -35.79000 16.96600 1.000 25.56000 203 HIS A C 1
ATOM 1352 O O . HIS A 1 213 ? 46.97100 -36.54500 16.00000 1.000 23.06000 203 HIS A O 1
ATOM 1359 N N . VAL A 1 214 ? 45.84000 -34.87300 17.00300 1.000 22.35000 204 VAL A N 1
ATOM 1360 C CA . VAL A 1 214 ? 44.86000 -34.80100 15.91900 1.000 22.17000 204 VAL A CA 1
ATOM 1361 C C . VAL A 1 214 ? 45.39000 -33.92100 14.80200 1.000 20.78000 204 VAL A C 1
ATOM 1362 O O . VAL A 1 214 ? 46.15100 -32.97700 15.01900 1.000 24.97000 204 VAL A O 1
ATOM 1366 N N . SER A 1 215 ? 44.99200 -34.24600 13.58500 1.000 18.82000 205 SER A N 1
ATOM 1367 C CA . SER A 1 215 ? 45.09000 -33.30900 12.48000 1.000 17.63000 205 SER A CA 1
ATOM 1368 C C . SER A 1 215 ? 43.66800 -32.90500 12.09500 1.000 14.46000 205 SER A C 1
ATOM 1369 O O . SER A 1 215 ? 42.69500 -33.59500 12.42300 1.000 15.55000 205 SER A O 1
ATOM 1372 N N . ALA A 1 216 ? 43.55700 -31.79100 11.37400 1.000 16.19000 206 ALA A N 1
ATOM 1373 C CA . ALA A 1 216 ? 42.22400 -31.29000 11.05400 1.000 13.04000 206 ALA A CA 1
ATOM 1374 C C . ALA A 1 216 ? 42.21700 -30.61100 9.70200 1.000 16.09000 206 ALA A C 1
ATOM 1375 O O . ALA A 1 216 ? 43.24400 -30.16100 9.19000 1.000 18.88000 206 ALA A O 1
ATOM 1377 N N . THR A 1 217 ? 41.00900 -30.46000 9.17000 1.000 16.46000 207 THR A N 1
ATOM 1378 C CA . THR A 1 217 ? 40.75900 -29.79600 7.90800 1.000 12.98000 207 THR A CA 1
ATOM 1379 C C . THR A 1 217 ? 39.56600 -28.87000 8.12200 1.000 14.79000 207 THR A C 1
ATOM 1380 O O . THR A 1 217 ? 38.54800 -29.28700 8.70100 1.000 15.01000 207 THR A O 1
ATOM 1384 N N . VAL A 1 218 ? 39.69500 -27.62600 7.70300 1.000 11.27000 208 VAL A N 1
ATOM 1385 C CA . VAL A 1 218 ? 38.57200 -26.66500 7.67800 1.000 13.68000 208 VAL A CA 1
ATOM 1386 C C . VAL A 1 218 ? 38.04000 -26.59000 6.25800 1.000 14.89000 208 VAL A C 1
ATOM 1387 O O . VAL A 1 218 ? 38.80300 -26.37000 5.31100 1.000 14.11000 208 VAL A O 1
ATOM 1391 N N . LEU A 1 219 ? 36.72900 -26.70300 6.10200 1.000 12.50000 209 LEU A N 1
ATOM 1392 C CA . LEU A 1 219 ? 36.07500 -26.55300 4.80500 1.000 12.51000 209 LEU A CA 1
ATOM 1393 C C . LEU A 1 219 ? 35.32600 -25.23900 4.84200 1.000 13.71000 209 LEU A C 1
ATOM 1394 O O . LEU A 1 219 ? 34.48600 -25.04400 5.72900 1.000 14.47000 209 LEU A O 1
ATOM 1399 N N . GLU A 1 220 ? 35.60600 -24.33100 3.90000 1.000 13.48000 210 GLU A N 1
ATOM 1400 C CA . GLU A 1 220 ? 34.97000 -23.02200 3.94200 1.000 12.79000 210 GLU A CA 1
ATOM 1401 C C . GLU A 1 220 ? 34.82300 -22.47200 2.53600 1.000 12.30000 210 GLU A C 1
ATOM 1402 O O . GLU A 1 220 ? 35.28600 -23.05600 1.55300 1.000 12.84000 210 GLU A O 1
ATOM 1408 N N . MET A 1 221 ? 34.22300 -21.28100 2.46700 1.000 10.94000 211 MET A N 1
ATOM 1409 C CA . MET A 1 221 ? 33.90100 -20.60100 1.22300 1.000 9.76000 211 MET A CA 1
ATOM 1410 C C . MET A 1 221 ? 35.10700 -19.79300 0.73900 1.000 12.42000 211 MET A C 1
ATOM 1411 O O . MET A 1 221 ? 36.02600 -19.48600 1.50400 1.000 15.21000 211 MET A O 1
ATOM 1416 N N . ALA A 1 222 ? 35.01400 -19.33300 -0.50800 1.000 13.78000 212 ALA A N 1
ATOM 1417 C CA . ALA A 1 222 ? 36.03700 -18.43200 -1.04300 1.000 13.85000 212 ALA A CA 1
ATOM 1418 C C . ALA A 1 222 ? 36.16500 -17.18600 -0.18400 1.000 13.70000 212 ALA A C 1
ATOM 1419 O O . ALA A 1 222 ? 35.19700 -16.73500 0.44100 1.000 14.51000 212 ALA A O 1
ATOM 1421 N N . GLY A 1 223 ? 37.37900 -16.63200 -0.14300 1.000 16.37000 213 GLY A N 1
ATOM 1422 C CA . GLY A 1 223 ? 37.67100 -15.54900 0.76700 1.000 16.59000 213 GLY A CA 1
ATOM 1423 C C . GLY A 1 223 ? 37.95800 -15.99800 2.18800 1.000 17.69000 213 GLY A C 1
ATOM 1424 O O . GLY A 1 223 ? 39.05900 -15.80600 2.70700 1.000 17.33000 213 GLY A O 1
ATOM 1425 N N . THR A 1 224 ? 36.95200 -16.57800 2.83700 1.000 12.59000 214 THR A N 1
ATOM 1426 C CA . THR A 1 224 ? 37.12500 -17.07300 4.19600 1.000 12.77000 214 THR A CA 1
ATOM 1427 C C . THR A 1 224 ? 38.30100 -18.03300 4.29000 1.000 13.41000 214 THR A C 1
ATOM 1428 O O . THR A 1 224 ? 39.00500 -18.04300 5.30100 1.000 14.12000 214 THR A O 1
ATOM 1432 N N . VAL A 1 225 ? 38.49500 -18.88400 3.26900 1.000 13.37000 215 VAL A N 1
ATOM 1433 C CA . VAL A 1 225 ? 39.59000 -19.85700 3.35400 1.000 12.13000 215 VAL A CA 1
ATOM 1434 C C . VAL A 1 225 ? 40.93600 -19.15500 3.47700 1.000 15.34000 215 VAL A C 1
ATOM 1435 O O . VAL A 1 225 ? 41.84100 -19.67900 4.13500 1.000 15.41000 215 VAL A O 1
ATOM 1439 N N . ASP A 1 226 ? 41.08300 -17.97200 2.86200 1.000 16.82000 216 ASP A N 1
ATOM 1440 C CA . ASP A 1 226 ? 42.35200 -17.23600 2.93300 1.000 16.03000 216 ASP A CA 1
ATOM 1441 C C . ASP A 1 226 ? 42.60800 -16.70500 4.33600 1.000 14.80000 216 ASP A C 1
ATOM 1442 O O . ASP A 1 226 ? 43.74900 -16.70000 4.81100 1.000 15.53000 216 ASP A O 1
ATOM 1447 N N . THR A 1 227 ? 41.58400 -16.17900 5.00600 1.000 16.06000 217 THR A N 1
ATOM 1448 C CA . THR A 1 227 ? 41.83700 -15.70000 6.35300 1.000 17.71000 217 THR A CA 1
ATOM 1449 C C . THR A 1 227 ? 41.93800 -16.84400 7.35600 1.000 17.82000 217 THR A C 1
ATOM 1450 O O . THR A 1 227 ? 42.63300 -16.70900 8.36700 1.000 15.94000 217 THR A O 1
ATOM 1454 N N . ALA A 1 228 ? 41.27100 -17.98000 7.11400 1.000 13.95000 218 ALA A N 1
ATOM 1455 C CA . ALA A 1 228 ? 41.52500 -19.14300 7.96000 1.000 12.65000 218 ALA A CA 1
ATOM 1456 C C . ALA A 1 228 ? 42.96300 -19.62300 7.80600 1.000 12.45000 218 ALA A C 1
ATOM 1457 O O . ALA A 1 228 ? 43.60700 -19.97100 8.78900 1.000 14.34000 218 ALA A O 1
ATOM 1459 N N . ARG A 1 229 ? 43.44900 -19.71300 6.55900 1.000 12.88000 219 ARG A N 1
ATOM 1460 C CA . ARG A 1 229 ? 44.82800 -20.15600 6.35100 1.000 11.38000 219 ARG A CA 1
ATOM 1461 C C . ARG A 1 229 ? 45.80400 -19.23000 7.07300 1.000 18.23000 219 ARG A C 1
ATOM 1462 O O . ARG A 1 229 ? 46.74600 -19.71200 7.72300 1.000 17.19000 219 ARG A O 1
ATOM 1470 N N . SER A 1 230 ? 45.59200 -17.89400 6.97200 1.000 16.21000 220 SER A N 1
ATOM 1471 C CA . SER A 1 230 ? 46.48100 -16.93800 7.63400 1.000 15.53000 220 SER A CA 1
ATOM 1472 C C . SER A 1 230 ? 46.40300 -17.06100 9.14600 1.000 14.33000 220 SER A C 1
ATOM 1473 O O . SER A 1 230 ? 47.43800 -17.01200 9.82000 1.000 16.75000 220 SER A O 1
ATOM 1476 N N . TYR A 1 231 ? 45.18700 -17.24100 9.69700 1.000 14.58000 221 TYR A N 1
ATOM 1477 C CA . TYR A 1 231 ? 45.04200 -17.40100 11.14800 1.000 13.14000 221 TYR A CA 1
ATOM 1478 C C . TYR A 1 231 ? 45.77000 -18.63700 11.64100 1.000 14.29000 221 TYR A C 1
ATOM 1479 O O . TYR A 1 231 ? 46.51100 -18.58700 12.62700 1.000 15.13000 221 TYR A O 1
ATOM 1488 N N . LEU A 1 232 ? 45.56200 -19.77900 10.97600 1.000 13.26000 222 LEU A N 1
ATOM 1489 C CA . LEU A 1 232 ? 46.19200 -21.00700 11.39700 1.000 12.36000 222 LEU A CA 1
ATOM 1490 C C . LEU A 1 232 ? 47.70600 -20.96100 11.23300 1.000 16.12000 222 LEU A C 1
ATOM 1491 O O . LEU A 1 232 ? 48.42200 -21.50400 12.07700 1.000 16.85000 222 LEU A O 1
ATOM 1496 N N . LYS A 1 233 ? 48.20900 -20.32500 10.16700 1.000 17.17000 223 LYS A N 1
ATOM 1497 C CA . LYS A 1 233 ? 49.65900 -20.17100 10.03900 1.000 13.60000 223 LYS A CA 1
ATOM 1498 C C . LYS A 1 233 ? 50.22700 -19.36700 11.19900 1.000 18.52000 223 LYS A C 1
ATOM 1499 O O . LYS A 1 233 ? 51.24100 -19.75900 11.79500 1.000 16.98000 223 LYS A O 1
ATOM 1505 N N . ASP A 1 234 ? 49.57100 -18.26300 11.55300 1.000 15.59000 224 ASP A N 1
ATOM 1506 C CA . ASP A 1 234 ? 50.03400 -17.36800 12.60600 1.000 15.28000 224 ASP A CA 1
ATOM 1507 C C . ASP A 1 234 ? 49.81700 -17.93800 14.00000 1.000 22.60000 224 ASP A C 1
ATOM 1508 O O . ASP A 1 234 ? 50.39200 -17.41700 14.97200 1.000 18.88000 224 ASP A O 1
ATOM 1513 N N . GLU A 1 235 ? 49.00400 -19.00000 14.12400 1.000 17.83000 225 GLU A N 1
ATOM 1514 C CA . GLU A 1 235 ? 48.96500 -19.78000 15.34600 1.000 13.78000 225 GLU A CA 1
ATOM 1515 C C . GLU A 1 235 ? 50.09200 -20.81100 15.40800 1.000 17.41000 225 GLU A C 1
ATOM 1516 O O . GLU A 1 235 ? 50.26500 -21.44600 16.45500 1.000 25.18000 225 GLU A O 1
ATOM 1522 N N . GLY A 1 236 ? 50.81500 -21.02200 14.30600 1.000 17.56000 226 GLY A N 1
ATOM 1523 C CA . GLY A 1 236 ? 51.80300 -22.07500 14.21700 1.000 18.28000 226 GLY A CA 1
ATOM 1524 C C . GLY A 1 236 ? 51.19900 -23.42800 13.99700 1.000 24.22000 226 GLY A C 1
ATOM 1525 O O . GLY A 1 236 ? 51.79400 -24.44000 14.37700 1.000 25.34000 226 GLY A O 1
ATOM 1526 N N . LEU A 1 237 ? 49.99200 -23.47900 13.43600 1.000 20.11000 227 LEU A N 1
ATOM 1527 C CA . LEU A 1 237 ? 49.27900 -24.73200 13.28600 1.000 18.85000 227 LEU A CA 1
ATOM 1528 C C . LEU A 1 237 ? 49.20600 -25.21600 11.84500 1.000 20.14000 227 LEU A C 1
ATOM 1529 O O . LEU A 1 237 ? 48.50500 -26.19100 11.57500 1.000 21.82000 227 LEU A O 1
ATOM 1534 N N . SER A 1 238 ? 49.94900 -24.60600 10.92900 1.000 24.32000 228 SER A N 1
ATOM 1535 C CA . SER A 1 238 ? 49.70900 -24.86700 9.51700 1.000 22.60000 228 SER A CA 1
ATOM 1536 C C . SER A 1 238 ? 50.13600 -26.27400 9.11600 1.000 28.36000 228 SER A C 1
ATOM 1537 O O . SER A 1 238 ? 49.67000 -26.78300 8.08700 1.000 28.28000 228 SER A O 1
ATOM 1540 N N . ASP A 1 239 ? 50.98700 -26.92000 9.91700 1.000 23.78000 229 ASP A N 1
ATOM 1541 C CA . ASP A 1 239 ? 51.34300 -28.30500 9.66000 1.000 20.09000 229 ASP A CA 1
ATOM 1542 C C . ASP A 1 239 ? 50.35500 -29.29300 10.25600 1.000 36.46000 229 ASP A C 1
ATOM 1543 O O . ASP A 1 239 ? 50.48600 -30.49800 10.01700 1.000 28.60000 229 ASP A O 1
ATOM 1545 N N . ARG A 1 240 ? 49.37500 -28.82400 11.02600 1.000 19.94000 230 ARG A N 1
ATOM 1546 C CA . ARG A 1 240 ? 48.38800 -29.71000 11.62600 1.000 19.04000 230 ARG A CA 1
ATOM 1547 C C . ARG A 1 240 ? 46.96800 -29.47500 11.12800 1.000 18.45000 230 ARG A C 1
ATOM 1548 O O . ARG A 1 240 ? 46.14700 -30.39400 11.21900 1.000 19.84000 230 ARG A O 1
ATOM 1556 N N . VAL A 1 241 ? 46.67500 -28.30300 10.58300 1.000 17.83000 231 VAL A N 1
ATOM 1557 C CA . VAL A 1 241 ? 45.33000 -27.93400 10.14000 1.000 16.49000 231 VAL A CA 1
ATOM 1558 C C . VAL A 1 241 ? 45.44800 -27.34100 8.74800 1.000 15.50000 231 VAL A C 1
ATOM 1559 O O . VAL A 1 241 ? 46.12700 -26.31300 8.55700 1.000 19.59000 231 VAL A O 1
ATOM 1563 N N . ASP A 1 242 ? 44.78600 -27.96500 7.78100 1.000 14.71000 232 ASP A N 1
ATOM 1564 C CA . ASP A 1 242 ? 44.70300 -27.38900 6.45400 1.000 16.43000 232 ASP A CA 1
ATOM 1565 C C . ASP A 1 242 ? 43.29300 -26.89400 6.19200 1.000 16.23000 232 ASP A C 1
ATOM 1566 O O . ASP A 1 242 ? 42.36600 -27.04600 7.00900 1.000 16.26000 232 ASP A O 1
ATOM 1571 N N . VAL A 1 243 ? 43.13700 -26.25300 5.04700 1.000 14.94000 233 VAL A N 1
ATOM 1572 C CA . VAL A 1 243 ? 41.90300 -25.55700 4.71100 1.000 12.26000 233 VAL A CA 1
ATOM 1573 C C . VAL A 1 243 ? 41.59600 -25.88000 3.27100 1.000 16.74000 233 VAL A C 1
ATOM 1574 O O . VAL A 1 243 ? 42.48400 -25.78500 2.41600 1.000 18.13000 233 VAL A O 1
ATOM 1578 N N . VAL A 1 244 ? 40.35600 -26.26800 2.99700 1.000 13.66000 234 VAL A N 1
ATOM 1579 C CA . VAL A 1 244 ? 39.88600 -26.57700 1.65200 1.000 12.45000 234 VAL A CA 1
ATOM 1580 C C . VAL A 1 244 ? 38.73000 -25.64900 1.30000 1.000 14.20000 234 VAL A C 1
ATOM 1581 O O . VAL A 1 244 ? 37.82800 -25.44000 2.10300 1.000 12.37000 234 VAL A O 1
ATOM 1585 N N . GLU A 1 245 ? 38.74800 -25.10600 0.10800 1.000 13.15000 235 GLU A N 1
ATOM 1586 C CA . GLU A 1 245 ? 37.65300 -24.29000 -0.40400 1.000 12.04000 235 GLU A CA 1
ATOM 1587 C C . GLU A 1 245 ? 36.64000 -25.20700 -1.05800 1.000 17.54000 235 GLU A C 1
ATOM 1588 O O . GLU A 1 245 ? 37.00400 -26.04000 -1.89300 1.000 18.48000 235 GLU A O 1
ATOM 1594 N N . GLY A 1 246 ? 35.37700 -25.09100 -0.66800 1.000 16.46000 236 GLY A N 1
ATOM 1595 C CA A GLY A 1 246 ? 34.38500 -25.95300 -1.26000 0.500 18.05000 236 GLY A CA 1
ATOM 1596 C CA B GLY A 1 246 ? 34.38500 -25.95300 -1.26000 0.500 18.05000 236 GLY A CA 1
ATOM 1597 C C . GLY A 1 246 ? 33.00100 -25.63000 -0.75800 1.000 15.98000 236 GLY A C 1
ATOM 1598 O O . GLY A 1 246 ? 32.77200 -24.60700 -0.11200 1.000 18.16000 236 GLY A O 1
ATOM 1599 N N . ASP A 1 247 ? 32.09200 -26.52400 -1.10000 1.000 15.05000 237 ASP A N 1
ATOM 1600 C CA . ASP A 1 247 ? 30.66400 -26.34900 -0.88300 1.000 14.24000 237 ASP A CA 1
ATOM 1601 C C . ASP A 1 247 ? 30.14000 -27.52300 -0.08500 1.000 14.00000 237 ASP A C 1
ATOM 1602 O O . ASP A 1 247 ? 30.17500 -28.66100 -0.58200 1.000 14.52000 237 ASP A O 1
ATOM 1607 N N . PHE A 1 248 ? 29.67700 -27.27100 1.14800 1.000 14.01000 238 PHE A N 1
ATOM 1608 C CA . PHE A 1 248 ? 29.28200 -28.41400 1.96100 1.000 14.66000 238 PHE A CA 1
ATOM 1609 C C . PHE A 1 248 ? 27.94600 -29.03900 1.55700 1.000 11.82000 238 PHE A C 1
ATOM 1610 O O . PHE A 1 248 ? 27.54600 -30.02400 2.18500 1.000 15.21000 238 PHE A O 1
ATOM 1618 N N . PHE A 1 249 ? 27.32700 -28.60400 0.46300 1.000 12.70000 239 PHE A N 1
ATOM 1619 C CA . PHE A 1 249 ? 26.24000 -29.37300 -0.13300 1.000 18.67000 239 PHE A CA 1
ATOM 1620 C C . PHE A 1 249 ? 26.75200 -30.41700 -1.13700 1.000 17.72000 239 PHE A C 1
ATOM 1621 O O . PHE A 1 249 ? 25.98700 -31.29800 -1.56800 1.000 16.01000 239 PHE A O 1
ATOM 1629 N N . GLU A 1 250 ? 28.01800 -30.35500 -1.50100 1.000 13.64000 240 GLU A N 1
ATOM 1630 C CA . GLU A 1 250 ? 28.62100 -31.33000 -2.38200 1.000 16.26000 240 GLU A CA 1
ATOM 1631 C C . GLU A 1 250 ? 29.35800 -32.38700 -1.56100 1.000 18.67000 240 GLU A C 1
ATOM 1632 O O . GLU A 1 250 ? 29.52300 -32.25800 -0.34300 1.000 18.23000 240 GLU A O 1
ATOM 1638 N N . PRO A 1 251 ? 29.73700 -33.50600 -2.17700 1.000 13.56000 241 PRO A N 1
ATOM 1639 C CA . PRO A 1 251 ? 30.50100 -34.52000 -1.44500 1.000 15.69000 241 PRO A CA 1
ATOM 1640 C C . PRO A 1 251 ? 31.67000 -33.87300 -0.71300 1.000 10.63000 241 PRO A C 1
ATOM 1641 O O . PRO A 1 251 ? 32.36600 -33.02400 -1.25300 1.000 16.96000 241 PRO A O 1
ATOM 1645 N N . LEU A 1 252 ? 31.86500 -34.24000 0.53300 1.000 14.04000 242 LEU A N 1
ATOM 1646 C CA . LEU A 1 252 ? 32.87800 -33.54300 1.30300 1.000 14.73000 242 LEU A CA 1
ATOM 1647 C C . LEU A 1 252 ? 34.26600 -33.98600 0.84100 1.000 13.33000 242 LEU A C 1
ATOM 1648 O O . LEU A 1 252 ? 34.40300 -34.98900 0.14100 1.000 16.85000 242 LEU A O 1
ATOM 1653 N N . PRO A 1 253 ? 35.30900 -33.20600 1.14300 1.000 12.80000 243 PRO A N 1
ATOM 1654 C CA . PRO A 1 253 ? 36.59900 -33.46400 0.48100 1.000 15.48000 243 PRO A CA 1
ATOM 1655 C C . PRO A 1 253 ? 37.33100 -34.66300 1.00800 1.000 18.95000 243 PRO A C 1
ATOM 1656 O O . PRO A 1 253 ? 38.21100 -35.18600 0.29900 1.000 19.27000 243 PRO A O 1
ATOM 1660 N N . ARG A 1 254 ? 37.07100 -35.07800 2.24600 1.000 16.02000 244 ARG A N 1
ATOM 1661 C CA . ARG A 1 254 ? 37.69300 -36.26300 2.80700 1.000 14.25000 244 ARG A CA 1
ATOM 1662 C C . ARG A 1 254 ? 36.79600 -36.79500 3.91500 1.000 23.36000 244 ARG A C 1
ATOM 1663 O O . ARG A 1 254 ? 35.78500 -36.17600 4.27300 1.000 20.71000 244 ARG A O 1
ATOM 1671 N N . LYS A 1 255 ? 37.15400 -37.97300 4.42900 1.000 19.11000 245 LYS A N 1
ATOM 1672 C CA . LYS A 1 255 ? 36.49000 -38.55700 5.58800 1.000 16.57000 245 LYS A CA 1
ATOM 1673 C C . LYS A 1 255 ? 37.16600 -38.10900 6.87500 1.000 17.96000 245 LYS A C 1
ATOM 1674 O O . LYS A 1 255 ? 38.29900 -37.60500 6.86800 1.000 21.13000 245 LYS A O 1
ATOM 1680 N N . ALA A 1 256 ? 36.49100 -38.34100 7.99800 1.000 17.38000 246 ALA A N 1
ATOM 1681 C CA . ALA A 1 256 ? 37.04000 -37.93800 9.29100 1.000 17.67000 246 ALA A CA 1
ATOM 1682 C C . ALA A 1 256 ? 36.37700 -38.72200 10.42000 1.000 16.06000 246 ALA A C 1
ATOM 1683 O O . ALA A 1 256 ? 35.25800 -39.21700 10.28600 1.000 18.67000 246 ALA A O 1
ATOM 1685 N N . ASP A 1 257 ? 37.06700 -38.75300 11.57400 1.000 16.30000 247 ASP A N 1
ATOM 1686 C CA . ASP A 1 257 ? 36.52900 -39.37900 12.77600 1.000 18.25000 247 ASP A CA 1
ATOM 1687 C C . ASP A 1 257 ? 35.56900 -38.46700 13.52500 1.000 17.18000 247 ASP A C 1
ATOM 1688 O O . ASP A 1 257 ? 34.69800 -38.95200 14.25000 1.000 18.53000 247 ASP A O 1
ATOM 1693 N N . ALA A 1 258 ? 35.75500 -37.16100 13.41400 1.000 15.86000 248 ALA A N 1
ATOM 1694 C CA . ALA A 1 258 ? 34.84200 -36.21900 14.04200 1.000 16.37000 248 ALA A CA 1
ATOM 1695 C C . ALA A 1 258 ? 34.59600 -35.14800 13.00700 1.000 14.05000 248 ALA A C 1
ATOM 1696 O O . ALA A 1 258 ? 35.55400 -34.64100 12.41900 1.000 15.82000 248 ALA A O 1
ATOM 1698 N N . ILE A 1 259 ? 33.32300 -34.85800 12.73900 1.000 13.81000 249 ILE A N 1
ATOM 1699 C CA . ILE A 1 259 ? 32.94200 -33.81900 11.78600 1.000 13.09000 249 ILE A CA 1
ATOM 1700 C C . ILE A 1 259 ? 32.14500 -32.76600 12.53900 1.000 12.71000 249 ILE A C 1
ATOM 1701 O O . ILE A 1 259 ? 31.15400 -33.08800 13.21000 1.000 15.91000 249 ILE A O 1
ATOM 1706 N N . ILE A 1 260 ? 32.57500 -31.51100 12.43300 1.000 11.70000 250 ILE A N 1
ATOM 1707 C CA . ILE A 1 260 ? 32.05000 -30.43200 13.25700 1.000 13.64000 250 ILE A CA 1
ATOM 1708 C C . ILE A 1 260 ? 31.13900 -29.53700 12.43300 1.000 14.20000 250 ILE A C 1
ATOM 1709 O O . ILE A 1 260 ? 31.48100 -29.14500 11.30500 1.000 13.98000 250 ILE A O 1
ATOM 1714 N N . LEU A 1 261 ? 29.97400 -29.21400 12.99700 1.000 14.51000 251 LEU A N 1
ATOM 1715 C CA . LEU A 1 261 ? 29.03600 -28.21600 12.48000 1.000 11.80000 251 LEU A CA 1
ATOM 1716 C C . LEU A 1 261 ? 28.79300 -27.21000 13.60400 1.000 12.43000 251 LEU A C 1
ATOM 1717 O O . LEU A 1 261 ? 27.92500 -27.42400 14.46300 1.000 13.79000 251 LEU A O 1
ATOM 1722 N N . SER A 1 262 ? 29.57300 -26.11500 13.61200 1.000 11.33000 252 SER A N 1
ATOM 1723 C CA . SER A 1 262 ? 29.46800 -25.10500 14.65800 1.000 11.91000 252 SER A CA 1
ATOM 1724 C C . SER A 1 262 ? 28.76700 -23.87400 14.08700 1.000 11.74000 252 SER A C 1
ATOM 1725 O O . SER A 1 262 ? 29.29700 -23.19400 13.20400 1.000 12.08000 252 SER A O 1
ATOM 1728 N N . PHE A 1 263 ? 27.54600 -23.60300 14.57000 1.000 15.16000 253 PHE A N 1
ATOM 1729 C CA . PHE A 1 263 ? 26.74900 -22.46800 14.10400 1.000 11.73000 253 PHE A CA 1
ATOM 1730 C C . PHE A 1 263 ? 26.68300 -22.43700 12.58700 1.000 12.53000 253 PHE A C 1
ATOM 1731 O O . PHE A 1 263 ? 26.85600 -21.40200 11.92300 1.000 13.07000 253 PHE A O 1
ATOM 1739 N N . VAL A 1 264 ? 26.35400 -23.61000 12.04900 1.000 10.17000 254 VAL A N 1
ATOM 1740 C CA . VAL A 1 264 ? 26.12000 -23.79000 10.63000 1.000 10.96000 254 VAL A CA 1
ATOM 1741 C C . VAL A 1 264 ? 24.65100 -24.09500 10.37600 1.000 12.05000 254 VAL A C 1
ATOM 1742 O O . VAL A 1 264 ? 23.99900 -23.42100 9.57900 1.000 12.34000 254 VAL A O 1
ATOM 1746 N N . LEU A 1 265 ? 24.11000 -25.10400 11.06200 1.000 9.98000 255 LEU A N 1
ATOM 1747 C CA . LEU A 1 265 ? 22.78300 -25.58500 10.66200 1.000 10.10000 255 LEU A CA 1
ATOM 1748 C C . LEU A 1 265 ? 21.69100 -24.57000 10.94600 1.000 13.56000 255 LEU A C 1
ATOM 1749 O O . LEU A 1 265 ? 20.66900 -24.55000 10.23700 1.000 13.98000 255 LEU A O 1
ATOM 1754 N N . LEU A 1 266 ? 21.87700 -23.72900 11.96000 1.000 12.47000 256 LEU A N 1
ATOM 1755 C CA . LEU A 1 266 ? 20.88400 -22.68300 12.21000 1.000 11.27000 256 LEU A CA 1
ATOM 1756 C C . LEU A 1 266 ? 20.73300 -21.71300 11.03800 1.000 14.34000 256 LEU A C 1
ATOM 1757 O O . LEU A 1 266 ? 19.69600 -21.03300 10.97100 1.000 13.21000 256 LEU A O 1
ATOM 1762 N N . ASN A 1 267 ? 21.67300 -21.69300 10.07700 1.000 12.98000 257 ASN A N 1
ATOM 1763 C CA . ASN A 1 267 ? 21.56100 -20.83900 8.89000 1.000 10.42000 257 ASN A CA 1
ATOM 1764 C C . ASN A 1 267 ? 20.60900 -21.40600 7.83300 1.000 13.13000 257 ASN A C 1
ATOM 1765 O O . ASN A 1 267 ? 20.42500 -20.76100 6.78800 1.000 15.80000 257 ASN A O 1
ATOM 1770 N N . TRP A 1 268 ? 20.05400 -22.60900 8.04600 1.000 12.16000 258 TRP A N 1
ATOM 1771 C CA . TRP A 1 268 ? 19.43400 -23.37000 6.94900 1.000 13.98000 258 TRP A CA 1
ATOM 1772 C C . TRP A 1 268 ? 18.05600 -23.87700 7.33500 1.000 10.98000 258 TRP A C 1
ATOM 1773 O O . TRP A 1 268 ? 17.84000 -24.29500 8.47400 1.000 13.40000 258 TRP A O 1
ATOM 1784 N N . PRO A 1 269 ? 17.11800 -23.85100 6.40500 1.000 12.70000 259 PRO A N 1
ATOM 1785 C CA . PRO A 1 269 ? 15.86400 -24.55300 6.62600 1.000 13.52000 259 PRO A CA 1
ATOM 1786 C C . PRO A 1 269 ? 16.08900 -26.05800 6.71200 1.000 14.38000 259 PRO A C 1
ATOM 1787 O O . PRO A 1 269 ? 17.11900 -26.60500 6.31600 1.000 16.21000 259 PRO A O 1
ATOM 1791 N N . ASP A 1 270 ? 15.06500 -26.73000 7.22800 1.000 14.69000 260 ASP A N 1
ATOM 1792 C CA . ASP A 1 270 ? 15.15200 -28.14800 7.55200 1.000 16.15000 260 ASP A CA 1
ATOM 1793 C C . ASP A 1 270 ? 15.70200 -28.96400 6.39100 1.000 16.63000 260 ASP A C 1
ATOM 1794 O O . ASP A 1 270 ? 16.60000 -29.78800 6.57200 1.000 16.39000 260 ASP A O 1
ATOM 1799 N N . HIS A 1 271 ? 15.18600 -28.73900 5.17600 1.000 15.41000 261 HIS A N 1
ATOM 1800 C CA . HIS A 1 271 ? 15.58400 -29.62300 4.08700 1.000 13.69000 261 HIS A CA 1
ATOM 1801 C C . HIS A 1 271 ? 17.06100 -29.43000 3.75300 1.000 17.40000 261 HIS A C 1
ATOM 1802 O O . HIS A 1 271 ? 17.76000 -30.40700 3.46300 1.000 17.86000 261 HIS A O 1
ATOM 1809 N N . ASP A 1 272 ? 17.55300 -28.18900 3.85500 1.000 16.13000 262 ASP A N 1
ATOM 1810 C CA . ASP A 1 272 ? 18.97400 -27.94800 3.63500 1.000 15.39000 262 ASP A CA 1
ATOM 1811 C C . ASP A 1 272 ? 19.80700 -28.48600 4.79400 1.000 16.19000 262 ASP A C 1
ATOM 1812 O O . ASP A 1 272 ? 20.89500 -29.02900 4.56700 1.000 14.70000 262 ASP A O 1
ATOM 1817 N N . ALA A 1 273 ? 19.35400 -28.32000 6.04500 1.000 13.49000 263 ALA A N 1
ATOM 1818 C CA . ALA A 1 273 ? 20.12600 -28.88000 7.15200 1.000 13.36000 263 ALA A CA 1
ATOM 1819 C C . ALA A 1 273 ? 20.25200 -30.39600 7.02300 1.000 13.90000 263 ALA A C 1
ATOM 1820 O O . ALA A 1 273 ? 21.30600 -30.97700 7.33900 1.000 13.32000 263 ALA A O 1
ATOM 1822 N N . VAL A 1 274 ? 19.18400 -31.06100 6.56700 1.000 14.44000 264 VAL A N 1
ATOM 1823 C CA . VAL A 1 274 ? 19.25800 -32.50200 6.37900 1.000 14.68000 264 VAL A CA 1
ATOM 1824 C C . VAL A 1 274 ? 20.28300 -32.85700 5.30700 1.000 15.87000 264 VAL A C 1
ATOM 1825 O O . VAL A 1 274 ? 21.04400 -33.82100 5.46200 1.000 15.60000 264 VAL A O 1
ATOM 1829 N N . ARG A 1 275 ? 20.32700 -32.08200 4.21300 1.000 15.59000 265 ARG A N 1
ATOM 1830 C CA . ARG A 1 275 ? 21.34000 -32.30100 3.17900 1.000 13.65000 265 ARG A CA 1
ATOM 1831 C C . ARG A 1 275 ? 22.74000 -32.20400 3.75900 1.000 14.57000 265 ARG A C 1
ATOM 1832 O O . ARG A 1 275 ? 23.60700 -33.02700 3.44700 1.000 14.12000 265 ARG A O 1
ATOM 1840 N N . ILE A 1 276 ? 22.98600 -31.17300 4.56900 1.000 14.06000 266 ILE A N 1
ATOM 1841 C CA . ILE A 1 276 ? 24.32300 -31.00400 5.13100 1.000 13.04000 266 ILE A CA 1
ATOM 1842 C C . ILE A 1 276 ? 24.64200 -32.17100 6.05100 1.000 12.76000 266 ILE A C 1
ATOM 1843 O O . ILE A 1 276 ? 25.73800 -32.73400 6.01400 1.000 14.88000 266 ILE A O 1
ATOM 1848 N N . LEU A 1 277 ? 23.69300 -32.52400 6.92100 1.000 13.87000 267 LEU A N 1
ATOM 1849 C CA . LEU A 1 277 ? 23.92100 -33.64600 7.82900 1.000 15.97000 267 LEU A CA 1
ATOM 1850 C C . LEU A 1 277 ? 24.19800 -34.93200 7.06400 1.000 16.31000 267 LEU A C 1
ATOM 1851 O O . LEU A 1 277 ? 25.01600 -35.75600 7.50100 1.000 16.30000 267 LEU A O 1
ATOM 1856 N N . THR A 1 278 ? 23.48400 -35.15000 5.94800 1.000 13.94000 268 THR A N 1
ATOM 1857 C CA . THR A 1 278 ? 23.69900 -36.35600 5.15900 1.000 16.42000 268 THR A CA 1
ATOM 1858 C C . THR A 1 278 ? 25.09000 -36.38400 4.52800 1.000 16.85000 268 THR A C 1
ATOM 1859 O O . THR A 1 278 ? 25.74100 -37.43500 4.51300 1.000 16.25000 268 THR A O 1
ATOM 1863 N N . ARG A 1 279 ? 25.56800 -35.24000 4.01000 1.000 14.01000 269 ARG A N 1
ATOM 1864 C CA . ARG A 1 279 ? 26.93600 -35.17600 3.48800 1.000 18.62000 269 ARG A CA 1
ATOM 1865 C C . ARG A 1 279 ? 27.93600 -35.50200 4.57400 1.000 18.58000 269 ARG A C 1
ATOM 1866 O O . ARG A 1 279 ? 28.93800 -36.18100 4.32900 1.000 14.69000 269 ARG A O 1
ATOM 1874 N N . CYS A 1 280 ? 27.68500 -35.01900 5.79000 1.000 14.87000 270 CYS A N 1
ATOM 1875 C CA . CYS A 1 280 ? 28.58100 -35.32900 6.89100 1.000 13.67000 270 CYS A CA 1
ATOM 1876 C C . CYS A 1 280 ? 28.51100 -36.81400 7.25000 1.000 15.33000 270 CYS A C 1
ATOM 1877 O O . CYS A 1 280 ? 29.54400 -37.45700 7.46700 1.000 16.49000 270 CYS A O 1
ATOM 1880 N N . ALA A 1 281 ? 27.30900 -37.37500 7.28000 1.000 16.76000 271 ALA A N 1
ATOM 1881 C CA . ALA A 1 281 ? 27.18300 -38.80000 7.57500 1.000 18.77000 271 ALA A CA 1
ATOM 1882 C C . ALA A 1 281 ? 27.94500 -39.64600 6.55900 1.000 18.76000 271 ALA A C 1
ATOM 1883 O O . ALA A 1 281 ? 28.60600 -40.62200 6.92900 1.000 19.30000 271 ALA A O 1
ATOM 1885 N N . GLU A 1 282 ? 27.88300 -39.26900 5.27800 1.000 15.34000 272 GLU A N 1
ATOM 1886 C CA . GLU A 1 282 ? 28.58100 -40.00700 4.22200 1.000 17.88000 272 GLU A CA 1
ATOM 1887 C C . GLU A 1 282 ? 30.08100 -39.97700 4.42200 1.000 22.67000 272 GLU A C 1
ATOM 1888 O O . GLU A 1 282 ? 30.79700 -40.86300 3.93900 1.000 22.08000 272 GLU A O 1
ATOM 1894 N N . ALA A 1 283 ? 30.58400 -38.94700 5.08900 1.000 17.50000 273 ALA A N 1
ATOM 1895 C CA . ALA A 1 283 ? 32.01900 -38.77200 5.22100 1.000 15.37000 273 ALA A CA 1
ATOM 1896 C C . ALA A 1 283 ? 32.56300 -39.26700 6.55400 1.000 18.10000 273 ALA A C 1
ATOM 1897 O O . ALA A 1 283 ? 33.74700 -39.09500 6.82300 1.000 19.27000 273 ALA A O 1
ATOM 1899 N N . LEU A 1 284 ? 31.75800 -39.91600 7.38100 1.000 17.98000 274 LEU A N 1
ATOM 1900 C CA . LEU A 1 284 ? 32.28100 -40.39900 8.65600 1.000 19.44000 274 LEU A CA 1
ATOM 1901 C C . LEU A 1 284 ? 33.12700 -41.64800 8.45600 1.000 22.10000 274 LEU A C 1
ATOM 1902 O O . LEU A 1 284 ? 32.76500 -42.53900 7.67500 1.000 26.02000 274 LEU A O 1
ATOM 1907 N N . GLU A 1 285 ? 34.24800 -41.71400 9.17200 1.000 19.76000 275 GLU A N 1
ATOM 1908 C CA . GLU A 1 285 ? 34.98400 -42.97100 9.31800 1.000 23.10000 275 GLU A CA 1
ATOM 1909 C C . GLU A 1 285 ? 34.19100 -43.91900 10.21000 1.000 25.69000 275 GLU A C 1
ATOM 1910 O O . GLU A 1 285 ? 33.29400 -43.49400 10.93600 1.000 23.87000 275 GLU A O 1
ATOM 1916 N N . PRO A 1 286 ? 34.47500 -45.22300 10.15900 1.000 26.89000 276 PRO A N 1
ATOM 1917 C CA . PRO A 1 286 ? 33.85200 -46.13600 11.13000 1.000 28.93000 276 PRO A CA 1
ATOM 1918 C C . PRO A 1 286 ? 34.06900 -45.66800 12.56300 1.000 19.19000 276 PRO A C 1
ATOM 1919 O O . PRO A 1 286 ? 35.17900 -45.29400 12.96100 1.000 26.99000 276 PRO A O 1
ATOM 1923 N N . GLY A 1 287 ? 32.98700 -45.67000 13.33800 1.000 22.78000 277 GLY A N 1
ATOM 1924 C CA . GLY A 1 287 ? 33.02700 -45.19700 14.70400 1.000 21.05000 277 GLY A CA 1
ATOM 1925 C C . GLY A 1 287 ? 33.02000 -43.68700 14.84200 1.000 21.79000 277 GLY A C 1
ATOM 1926 O O . GLY A 1 287 ? 33.06700 -43.18300 15.97100 1.000 26.52000 277 GLY A O 1
ATOM 1927 N N . GLY A 1 288 ? 32.93200 -42.96300 13.74600 1.000 21.23000 278 GLY A N 1
ATOM 1928 C CA . GLY A 1 288 ? 33.00900 -41.51800 13.81900 1.000 18.67000 278 GLY A CA 1
ATOM 1929 C C . GLY A 1 288 ? 31.71600 -40.87100 14.27200 1.000 17.93000 278 GLY A C 1
ATOM 1930 O O . GLY A 1 288 ? 30.64900 -41.48500 14.33700 1.000 19.63000 278 GLY A O 1
ATOM 1931 N N . ARG A 1 289 ? 31.82100 -39.59000 14.64100 1.000 15.86000 279 ARG A N 1
ATOM 1932 C CA . ARG A 1 289 ? 30.68000 -38.85800 15.15900 1.000 16.09000 279 ARG A CA 1
ATOM 1933 C C . ARG A 1 289 ? 30.61800 -37.47800 14.53700 1.000 14.58000 279 ARG A C 1
ATOM 1934 O O . ARG A 1 289 ? 31.64300 -36.90900 14.12900 1.000 16.23000 279 ARG A O 1
ATOM 1942 N N . ILE A 1 290 ? 29.39700 -36.95700 14.46700 1.000 14.45000 280 ILE A N 1
ATOM 1943 C CA . ILE A 1 290 ? 29.13600 -35.57900 14.05800 1.000 15.36000 280 ILE A CA 1
ATOM 1944 C C . ILE A 1 290 ? 28.87800 -34.74700 15.30700 1.000 16.02000 280 ILE A C 1
ATOM 1945 O O . ILE A 1 290 ? 28.07800 -35.13700 16.17300 1.000 18.41000 280 ILE A O 1
ATOM 1950 N N . LEU A 1 291 ? 29.56000 -33.61200 15.41400 1.000 14.45000 281 LEU A N 1
ATOM 1951 C CA . LEU A 1 291 ? 29.46100 -32.72200 16.56700 1.000 13.31000 281 LEU A CA 1
ATOM 1952 C C . LEU A 1 291 ? 28.77600 -31.43800 16.12500 1.000 14.12000 281 LEU A C 1
ATOM 1953 O O . LEU A 1 291 ? 29.29500 -30.72800 15.25900 1.000 17.09000 281 LEU A O 1
ATOM 1958 N N . ILE A 1 292 ? 27.62900 -31.13600 16.72400 1.000 13.78000 282 ILE A N 1
ATOM 1959 C CA . ILE A 1 292 ? 26.87100 -29.91500 16.43700 1.000 13.67000 282 ILE A CA 1
ATOM 1960 C C . ILE A 1 292 ? 27.04600 -28.96700 17.60100 1.000 15.79000 282 ILE A C 1
ATOM 1961 O O . ILE A 1 292 ? 26.69100 -29.29800 18.74000 1.000 17.86000 282 ILE A O 1
ATOM 1966 N N . HIS A 1 293 ? 27.53900 -27.77100 17.31600 1.000 14.49000 283 HIS A N 1
ATOM 1967 C CA . HIS A 1 293 ? 27.73200 -26.74500 18.33900 1.000 12.91000 283 HIS A CA 1
ATOM 1968 C C . HIS A 1 293 ? 26.74000 -25.63700 18.04600 1.000 15.03000 283 HIS A C 1
ATOM 1969 O O . HIS A 1 293 ? 26.84500 -24.96100 17.01600 1.000 16.91000 283 HIS A O 1
ATOM 1976 N N . GLU A 1 294 ? 25.73500 -25.50000 18.90700 1.000 16.85000 284 GLU A N 1
ATOM 1977 C CA . GLU A 1 294 ? 24.61800 -24.60300 18.68700 1.000 18.76000 284 GLU A CA 1
ATOM 1978 C C . GLU A 1 294 ? 23.86900 -24.39100 19.98500 1.000 19.97000 284 GLU A C 1
ATOM 1979 O O . GLU A 1 294 ? 24.20800 -24.96300 21.01800 1.000 22.95000 284 GLU A O 1
ATOM 1985 N N . SER A 1 306 ? 18.58200 -14.47600 28.41100 1.000 30.00000 296 SER A N 1
ATOM 1986 C CA . SER A 1 306 ? 18.88100 -15.60200 27.56800 1.000 30.00000 296 SER A CA 1
ATOM 1987 C C . SER A 1 306 ? 17.74300 -15.80300 26.59400 1.000 30.00000 296 SER A C 1
ATOM 1988 O O . SER A 1 306 ? 17.95700 -15.99100 25.41400 1.000 30.00000 296 SER A O 1
ATOM 1990 N N . ASP A 1 307 ? 16.53100 -15.72700 27.09900 1.000 30.00000 297 ASP A N 1
ATOM 1991 C CA . ASP A 1 307 ? 15.39800 -15.90300 26.23900 1.000 30.00000 297 ASP A CA 1
ATOM 1992 C C . ASP A 1 307 ? 15.43600 -14.84600 25.17200 1.000 30.00000 297 ASP A C 1
ATOM 1993 O O . ASP A 1 307 ? 15.12700 -15.10600 24.03200 1.000 30.00000 297 ASP A O 1
ATOM 1995 N N . PHE A 1 310 ? 18.44300 -15.28200 22.56300 1.000 29.80000 300 PHE A N 1
ATOM 1996 C CA A PHE A 1 310 ? 18.14000 -16.37800 21.65500 1.000 27.47000 300 PHE A CA 1
ATOM 1997 C CA B PHE A 1 310 ? 18.10500 -16.44400 21.66200 0.000 27.50000 300 PHE A CA 1
ATOM 1998 C C . PHE A 1 310 ? 16.94400 -16.17000 20.63500 1.000 20.94000 300 PHE A C 1
ATOM 1999 O O . PHE A 1 310 ? 16.80100 -16.72100 19.52500 1.000 23.35000 300 PHE A O 1
ATOM 2002 N N . SER A 1 311 ? 15.99500 -15.36900 21.11300 1.000 23.41000 301 SER A N 1
ATOM 2003 C CA . SER A 1 311 ? 14.89800 -15.04700 20.19900 1.000 18.94000 301 SER A CA 1
ATOM 2004 C C . SER A 1 311 ? 15.49000 -14.10700 19.15100 1.000 17.90000 301 SER A C 1
ATOM 2005 O O . SER A 1 311 ? 15.09200 -14.13800 18.01200 1.000 21.19000 301 SER A O 1
ATOM 2008 N N . VAL A 1 312 ? 16.44700 -13.27900 19.55600 1.000 20.51000 302 VAL A N 1
ATOM 2009 C CA . VAL A 1 312 ? 17.13000 -12.41400 18.59900 1.000 19.22000 302 VAL A CA 1
ATOM 2010 C C . VAL A 1 312 ? 17.88900 -13.24600 17.56200 1.000 15.84000 302 VAL A C 1
ATOM 2011 O O . VAL A 1 312 ? 17.77000 -13.03100 16.39000 1.000 17.96000 302 VAL A O 1
ATOM 2015 N N . LEU A 1 313 ? 18.68300 -14.18700 18.04700 1.000 17.47000 303 LEU A N 1
ATOM 2016 C CA . LEU A 1 313 ? 19.40200 -15.03600 17.09100 1.000 14.79000 303 LEU A CA 1
ATOM 2017 C C . LEU A 1 313 ? 18.44500 -15.80900 16.19300 1.000 14.14000 303 LEU A C 1
ATOM 2018 O O . LEU A 1 313 ? 18.67600 -15.94500 14.98800 1.000 14.84000 303 LEU A O 1
ATOM 2023 N N . ASP A 1 314 ? 17.37700 -16.36000 16.76000 1.000 14.13000 304 ASP A N 1
ATOM 2024 C CA . ASP A 1 314 ? 16.41400 -17.09400 15.95300 1.000 13.28000 304 ASP A CA 1
ATOM 2025 C C . ASP A 1 314 ? 15.74600 -16.20100 14.91000 1.000 13.01000 304 ASP A C 1
ATOM 2026 O O . ASP A 1 314 ? 15.55500 -16.61000 13.75400 1.000 14.70000 304 ASP A O 1
ATOM 2031 N N . LEU A 1 315 ? 15.35400 -14.97900 15.30400 1.000 14.52000 305 LEU A N 1
ATOM 2032 C CA . LEU A 1 315 ? 14.71800 -14.08600 14.33500 1.000 11.82000 305 LEU A CA 1
ATOM 2033 C C . LEU A 1 315 ? 15.71200 -13.59500 13.29200 1.000 12.05000 305 LEU A C 1
ATOM 2034 O O . LEU A 1 315 ? 15.33100 -13.39800 12.14000 1.000 12.90000 305 LEU A O 1
ATOM 2039 N N . ARG A 1 316 ? 16.97900 -13.38500 13.67600 1.000 14.09000 306 ARG A N 1
ATOM 2040 C CA . ARG A 1 316 ? 18.00100 -13.08500 12.67500 1.000 12.04000 306 ARG A CA 1
ATOM 2041 C C . ARG A 1 316 ? 18.11200 -14.20700 11.66200 1.000 11.82000 306 ARG A C 1
ATOM 2042 O O . ARG A 1 316 ? 18.22600 -13.96000 10.46400 1.000 12.72000 306 ARG A O 1
ATOM 2050 N N . MET A 1 317 ? 18.15300 -15.46200 12.11800 1.000 10.53000 307 MET A N 1
ATOM 2051 C CA . MET A 1 317 ? 18.15000 -16.54800 11.12800 1.000 13.42000 307 MET A CA 1
ATOM 2052 C C . MET A 1 317 ? 16.93800 -16.51200 10.21300 1.000 11.39000 307 MET A C 1
ATOM 2053 O O . MET A 1 317 ? 17.07300 -16.76400 9.01600 1.000 13.72000 307 MET A O 1
ATOM 2058 N N . LEU A 1 318 ? 15.74100 -16.27700 10.75100 1.000 11.82000 308 LEU A N 1
ATOM 2059 C CA . LEU A 1 318 ? 14.56100 -16.14900 9.89700 1.000 15.65000 308 LEU A CA 1
ATOM 2060 C C . LEU A 1 318 ? 14.74500 -15.06200 8.84100 1.000 12.34000 308 LEU A C 1
ATOM 2061 O O . LEU A 1 318 ? 14.62300 -15.32400 7.63800 1.000 12.11000 308 LEU A O 1
ATOM 2066 N N . VAL A 1 319 ? 15.07900 -13.84000 9.26700 1.000 11.59000 309 VAL A N 1
ATOM 2067 C CA . VAL A 1 319 ? 15.06700 -12.72000 8.32400 1.000 11.11000 309 VAL A CA 1
ATOM 2068 C C . VAL A 1 319 ? 16.28300 -12.70200 7.41200 1.000 11.19000 309 VAL A C 1
ATOM 2069 O O . VAL A 1 319 ? 16.18300 -12.24900 6.26200 1.000 12.70000 309 VAL A O 1
ATOM 2073 N N . PHE A 1 320 ? 17.43400 -13.19200 7.87800 1.000 11.91000 310 PHE A N 1
ATOM 2074 C CA . PHE A 1 320 ? 18.62200 -13.17400 7.03400 1.000 13.10000 310 PHE A CA 1
ATOM 2075 C C . PHE A 1 320 ? 18.65100 -14.33600 6.05800 1.000 15.11000 310 PHE A C 1
ATOM 2076 O O . PHE A 1 320 ? 19.12500 -14.17600 4.92600 1.000 13.54000 310 PHE A O 1
ATOM 2084 N N . LEU A 1 321 ? 18.22500 -15.52100 6.51200 1.000 13.08000 311 LEU A N 1
ATOM 2085 C CA . LEU A 1 321 ? 18.57000 -16.79400 5.86800 1.000 12.93000 311 LEU A CA 1
ATOM 2086 C C . LEU A 1 321 ? 17.41200 -17.78400 5.73200 1.000 13.82000 311 LEU A C 1
ATOM 2087 O O . LEU A 1 321 ? 17.53400 -18.75300 4.97100 1.000 16.04000 311 LEU A O 1
ATOM 2092 N N . GLY A 1 322 ? 16.28600 -17.56700 6.41300 1.000 13.15000 312 GLY A N 1
ATOM 2093 C CA . GLY A 1 322 ? 15.26300 -18.60900 6.48900 1.000 14.06000 312 GLY A CA 1
ATOM 2094 C C . GLY A 1 322 ? 15.61400 -19.75900 7.42000 1.000 16.91000 312 GLY A C 1
ATOM 2095 O O . GLY A 1 322 ? 14.97300 -20.81500 7.35700 1.000 19.30000 312 GLY A O 1
ATOM 2096 N N . GLY A 1 323 ? 16.62900 -19.60200 8.25900 1.000 12.22000 313 GLY A N 1
ATOM 2097 C CA . GLY A 1 323 ? 17.04700 -20.63400 9.16600 1.000 13.17000 313 GLY A CA 1
ATOM 2098 C C . GLY A 1 323 ? 16.27500 -20.51600 10.45300 1.000 12.69000 313 GLY A C 1
ATOM 2099 O O . GLY A 1 323 ? 15.26300 -19.81000 10.53100 1.000 16.54000 313 GLY A O 1
ATOM 2100 N N . ALA A 1 324 ? 16.78000 -21.19200 11.49400 1.000 12.61000 314 ALA A N 1
ATOM 2101 C CA . ALA A 1 324 ? 16.08000 -21.23500 12.76700 1.000 13.18000 314 ALA A CA 1
ATOM 2102 C C . ALA A 1 324 ? 16.95400 -21.87900 13.82200 1.000 14.02000 314 ALA A C 1
ATOM 2103 O O . ALA A 1 324 ? 17.77300 -22.75200 13.50800 1.000 15.45000 314 ALA A O 1
ATOM 2105 N N . LEU A 1 325 ? 16.69400 -21.53500 15.07800 1.000 16.06000 315 LEU A N 1
ATOM 2106 C CA . LEU A 1 325 ? 17.16400 -22.35100 16.19000 1.000 14.66000 315 LEU A CA 1
ATOM 2107 C C . LEU A 1 325 ? 16.22300 -23.53900 16.37600 1.000 14.47000 315 LEU A C 1
ATOM 2108 O O . LEU A 1 325 ? 15.02300 -23.45900 16.09400 1.000 19.66000 315 LEU A O 1
ATOM 2113 N N . ARG A 1 326 ? 16.76800 -24.63400 16.88200 1.000 17.43000 316 ARG A N 1
ATOM 2114 C CA . ARG A 1 326 ? 16.02100 -25.87200 16.99600 1.000 18.81000 316 ARG A CA 1
ATOM 2115 C C . ARG A 1 326 ? 16.05600 -26.39500 18.42800 1.000 21.14000 316 ARG A C 1
ATOM 2116 O O . ARG A 1 326 ? 17.08400 -26.31200 19.09500 1.000 18.24000 316 ARG A O 1
ATOM 2124 N N . THR A 1 327 ? 14.92000 -26.92500 18.90000 1.000 20.27000 317 THR A N 1
ATOM 2125 C CA . THR A 1 327 ? 14.88400 -27.58000 20.20000 1.000 21.27000 317 THR A CA 1
ATOM 2126 C C . THR A 1 327 ? 15.34800 -29.03100 20.05200 1.000 29.20000 317 THR A C 1
ATOM 2127 O O . THR A 1 327 ? 15.55300 -29.53800 18.94700 1.000 21.50000 317 THR A O 1
ATOM 2131 N N . ARG A 1 328 ? 15.44100 -29.73400 21.18400 1.000 29.95000 318 ARG A N 1
ATOM 2132 C CA . ARG A 1 328 ? 15.89700 -31.12400 21.17600 1.000 26.35000 318 ARG A CA 1
ATOM 2133 C C . ARG A 1 328 ? 15.01800 -32.02300 20.31900 1.000 27.80000 318 ARG A C 1
ATOM 2134 O O . ARG A 1 328 ? 15.52100 -32.85700 19.56100 1.000 30.67000 318 ARG A O 1
ATOM 2136 N N . GLU A 1 329 ? 13.69400 -31.92300 20.47000 1.000 29.29000 319 GLU A N 1
ATOM 2137 C CA . GLU A 1 329 ? 12.82000 -32.77400 19.67700 1.000 31.62000 319 GLU A CA 1
ATOM 2138 C C . GLU A 1 329 ? 13.01400 -32.52200 18.18800 1.000 35.51000 319 GLU A C 1
ATOM 2139 O O . GLU A 1 329 ? 12.96000 -33.45700 17.38100 1.000 29.99000 319 GLU A O 1
ATOM 2141 N N . LYS A 1 330 ? 13.26900 -31.26600 17.79900 1.000 29.23000 320 LYS A N 1
ATOM 2142 C CA . LYS A 1 330 ? 13.51800 -30.99300 16.38900 1.000 28.68000 320 LYS A CA 1
ATOM 2143 C C . LYS A 1 330 ? 14.84400 -31.59700 15.94200 1.000 22.83000 320 LYS A C 1
ATOM 2144 O O . LYS A 1 330 ? 14.92700 -32.17600 14.85300 1.000 24.02000 320 LYS A O 1
ATOM 2150 N N . TRP A 1 331 ? 15.87100 -31.52100 16.79300 1.000 22.20000 321 TRP A N 1
ATOM 2151 C CA . TRP A 1 331 ? 17.14200 -32.18600 16.48800 1.000 19.06000 321 TRP A CA 1
ATOM 2152 C C . TRP A 1 331 ? 16.96700 -33.69400 16.32500 1.000 20.56000 321 TRP A C 1
ATOM 2153 O O . TRP A 1 331 ? 17.61000 -34.31500 15.47600 1.000 23.05000 321 TRP A O 1
ATOM 2164 N N . ASP A 1 332 ? 16.12200 -34.31200 17.15500 1.000 23.88000 322 ASP A N 1
ATOM 2165 C CA . ASP A 1 332 ? 15.87800 -35.73900 16.99200 1.000 27.26000 322 ASP A CA 1
ATOM 2166 C C . ASP A 1 332 ? 15.29200 -36.05200 15.61900 1.000 24.88000 322 ASP A C 1
ATOM 2167 O O . ASP A 1 332 ? 15.68900 -37.03100 14.97800 1.000 22.70000 322 ASP A O 1
ATOM 2172 N N . GLY A 1 333 ? 14.36400 -35.22200 15.13800 1.000 23.49000 323 GLY A N 1
ATOM 2173 C CA . GLY A 1 333 ? 13.78800 -35.47000 13.82200 1.000 22.92000 323 GLY A CA 1
ATOM 2174 C C . GLY A 1 333 ? 14.75600 -35.19900 12.68200 1.000 25.56000 323 GLY A C 1
ATOM 2175 O O . GLY A 1 333 ? 14.82400 -35.97500 11.71900 1.000 25.52000 323 GLY A O 1
ATOM 2176 N N . LEU A 1 334 ? 15.50100 -34.08100 12.75500 1.000 22.57000 324 LEU A N 1
ATOM 2177 C CA . LEU A 1 334 ? 16.51400 -33.82000 11.74400 1.000 21.66000 324 LEU A CA 1
ATOM 2178 C C . LEU A 1 334 ? 17.52700 -34.94500 11.68800 1.000 21.92000 324 LEU A C 1
ATOM 2179 O O . LEU A 1 334 ? 17.90400 -35.40500 10.60800 1.000 21.95000 324 LEU A O 1
ATOM 2184 N N . ALA A 1 335 ? 18.00600 -35.36900 12.85700 1.000 18.97000 325 ALA A N 1
ATOM 2185 C CA . ALA A 1 335 ? 18.95400 -36.46800 12.91300 1.000 18.22000 325 ALA A CA 1
ATOM 2186 C C . ALA A 1 335 ? 18.38100 -37.69500 12.22700 1.000 25.77000 325 ALA A C 1
ATOM 2187 O O . ALA A 1 335 ? 19.05300 -38.33100 11.41200 1.000 23.62000 325 ALA A O 1
ATOM 2189 N N . ALA A 1 336 ? 17.11400 -38.01900 12.51900 1.000 25.12000 326 ALA A N 1
ATOM 2190 C CA . ALA A 1 336 ? 16.52000 -39.22400 11.94200 1.000 24.64000 326 ALA A CA 1
ATOM 2191 C C . ALA A 1 336 ? 16.39700 -39.11800 10.42200 1.000 23.59000 326 ALA A C 1
ATOM 2192 O O . ALA A 1 336 ? 16.62400 -40.10600 9.71100 1.000 25.56000 326 ALA A O 1
ATOM 2194 N N . SER A 1 337 ? 16.06400 -37.92800 9.89700 1.000 24.93000 327 SER A N 1
ATOM 2195 C CA . SER A 1 337 ? 15.97500 -37.78400 8.44000 1.000 22.52000 327 SER A CA 1
ATOM 2196 C C . SER A 1 337 ? 17.32100 -37.96700 7.75400 1.000 26.29000 327 SER A C 1
ATOM 2197 O O . SER A 1 337 ? 17.37100 -38.35000 6.57800 1.000 28.95000 327 SER A O 1
ATOM 2200 N N . ALA A 1 338 ? 18.42400 -37.69400 8.45100 1.000 20.01000 328 ALA A N 1
ATOM 2201 C CA . ALA A 1 338 ? 19.75000 -37.86300 7.88500 1.000 21.72000 328 ALA A CA 1
ATOM 2202 C C . ALA A 1 338 ? 20.38000 -39.21400 8.21500 1.000 22.64000 328 ALA A C 1
ATOM 2203 O O . ALA A 1 338 ? 21.57200 -39.41400 7.94500 1.000 26.05000 328 ALA A O 1
ATOM 2205 N N . GLY A 1 339 ? 19.61500 -40.13600 8.80000 1.000 28.24000 329 GLY A N 1
ATOM 2206 C CA . GLY A 1 339 ? 20.14600 -41.43600 9.16300 1.000 23.12000 329 GLY A CA 1
ATOM 2207 C C . GLY A 1 339 ? 20.97500 -41.43800 10.42800 1.000 27.27000 329 GLY A C 1
ATOM 2208 O O . GLY A 1 339 ? 21.83900 -42.31300 10.59900 1.000 26.87000 329 GLY A O 1
ATOM 2209 N N . LEU A 1 340 ? 20.74900 -40.46800 11.31400 1.000 22.30000 330 LEU A N 1
ATOM 2210 C CA . LEU A 1 340 ? 21.55600 -40.25500 12.50200 1.000 19.79000 330 LEU A CA 1
ATOM 2211 C C . LEU A 1 340 ? 20.68500 -40.35500 13.74600 1.000 21.61000 330 LEU A C 1
ATOM 2212 O O . LEU A 1 340 ? 19.45200 -40.31600 13.69100 1.000 24.73000 330 LEU A O 1
ATOM 2217 N N . VAL A 1 341 ? 21.34300 -40.45300 14.88700 1.000 17.91000 331 VAL A N 1
ATOM 2218 C CA . VAL A 1 341 ? 20.67400 -40.38100 16.17200 1.000 20.39000 331 VAL A CA 1
ATOM 2219 C C . VAL A 1 341 ? 21.51000 -39.48900 17.08000 1.000 21.00000 331 VAL A C 1
ATOM 2220 O O . VAL A 1 341 ? 22.74600 -39.49300 17.00000 1.000 18.93000 331 VAL A O 1
ATOM 2224 N N . VAL A 1 342 ? 20.83800 -38.71100 17.92300 1.000 19.76000 332 VAL A N 1
ATOM 2225 C CA . VAL A 1 342 ? 21.51300 -37.91100 18.93800 1.000 17.14000 332 VAL A CA 1
ATOM 2226 C C . VAL A 1 342 ? 21.92800 -38.83200 20.08100 1.000 17.95000 332 VAL A C 1
ATOM 2227 O O . VAL A 1 342 ? 21.08500 -39.35300 20.82100 1.000 23.60000 332 VAL A O 1
ATOM 2231 N N . GLU A 1 343 ? 23.23800 -39.04500 20.20700 1.000 19.36000 333 GLU A N 1
ATOM 2232 C CA . GLU A 1 343 ? 23.81100 -39.94700 21.19600 1.000 21.87000 333 GLU A CA 1
ATOM 2233 C C . GLU A 1 343 ? 23.98300 -39.28100 22.55200 1.000 32.04000 333 GLU A C 1
ATOM 2234 O O . GLU A 1 343 ? 23.80700 -39.94300 23.58400 1.000 31.06000 333 GLU A O 1
ATOM 2240 N N . GLU A 1 344 ? 24.31700 -37.99000 22.57400 1.000 24.49000 334 GLU A N 1
ATOM 2241 C CA . GLU A 1 344 ? 24.58300 -37.28700 23.82100 1.000 25.95000 334 GLU A CA 1
ATOM 2242 C C . GLU A 1 344 ? 24.52000 -35.78600 23.57200 1.000 24.83000 334 GLU A C 1
ATOM 2243 O O . GLU A 1 344 ? 24.73700 -35.31900 22.45300 1.000 22.04000 334 GLU A O 1
ATOM 2249 N N . VAL A 1 345 ? 24.18400 -35.03400 24.60900 1.000 24.85000 335 VAL A N 1
ATOM 2250 C CA . VAL A 1 345 ? 24.17000 -33.57900 24.52800 1.000 20.34000 335 VAL A CA 1
ATOM 2251 C C . VAL A 1 345 ? 24.93500 -33.03800 25.73200 1.000 27.29000 335 VAL A C 1
ATOM 2252 O O . VAL A 1 345 ? 24.61800 -33.37800 26.87900 1.000 32.09000 335 VAL A O 1
ATOM 2256 N N . ARG A 1 346 ? 25.95800 -32.23200 25.47600 1.000 24.38000 336 ARG A N 1
ATOM 2257 C CA . ARG A 1 346 ? 26.71400 -31.56500 26.53300 1.000 23.08000 336 ARG A CA 1
ATOM 2258 C C . ARG A 1 346 ? 26.27600 -30.11300 26.63200 1.000 29.98000 336 ARG A C 1
ATOM 2259 O O . ARG A 1 346 ? 26.25700 -29.39500 25.62800 1.000 26.65000 336 ARG A O 1
ATOM 2267 N N . GLN A 1 347 ? 25.92300 -29.67400 27.83500 1.000 26.95000 337 GLN A N 1
ATOM 2268 C CA . GLN A 1 347 ? 25.70200 -28.25400 28.05200 1.000 22.36000 337 GLN A CA 1
ATOM 2269 C C . GLN A 1 347 ? 27.04100 -27.55400 28.22900 1.000 24.28000 337 GLN A C 1
ATOM 2270 O O . GLN A 1 347 ? 27.97500 -28.12300 28.79100 1.000 30.81000 337 GLN A O 1
ATOM 2272 N N . LEU A 1 348 ? 27.13700 -26.32400 27.72000 1.000 21.38000 338 LEU A N 1
ATOM 2273 C CA . LEU A 1 348 ? 28.38900 -25.58500 27.67200 1.000 21.35000 338 LEU A CA 1
ATOM 2274 C C . LEU A 1 348 ? 28.26700 -24.24200 28.38100 1.000 27.31000 338 LEU A C 1
ATOM 2275 O O . LEU A 1 348 ? 27.28500 -23.52400 28.18000 1.000 32.88000 338 LEU A O 1
ATOM 2280 N N . LEU A 1 357 ? 24.89600 -22.75800 25.71300 1.000 30.48000 347 LEU A N 1
ATOM 2281 C CA . LEU A 1 357 ? 24.99000 -23.45600 24.44200 1.000 20.68000 347 LEU A CA 1
ATOM 2282 C C . LEU A 1 357 ? 25.15300 -24.95000 24.66800 1.000 22.50000 347 LEU A C 1
ATOM 2283 O O . LEU A 1 357 ? 25.29500 -25.43200 25.80000 1.000 24.20000 347 LEU A O 1
ATOM 2288 N N . SER A 1 358 ? 25.13800 -25.70400 23.56300 1.000 22.53000 348 SER A N 1
ATOM 2289 C CA . SER A 1 358 ? 25.21500 -27.15100 23.63800 1.000 18.40000 348 SER A CA 1
ATOM 2290 C C . SER A 1 358 ? 26.18400 -27.68600 22.60200 1.000 22.44000 348 SER A C 1
ATOM 2291 O O . SER A 1 358 ? 26.43200 -27.06000 21.57200 1.000 20.73000 348 SER A O 1
ATOM 2294 N N . LEU A 1 359 ? 26.68700 -28.88300 22.86900 1.000 17.88000 349 LEU A N 1
ATOM 2295 C CA . LEU A 1 359 ? 27.40100 -29.69000 21.89600 1.000 17.98000 349 LEU A CA 1
ATOM 2296 C C . LEU A 1 359 ? 26.60300 -30.97200 21.73700 1.000 21.63000 349 LEU A C 1
ATOM 2297 O O . LEU A 1 359 ? 26.52000 -31.77100 22.67600 1.000 23.32000 349 LEU A O 1
ATOM 2302 N N . LEU A 1 360 ? 25.99100 -31.16100 20.57200 1.000 17.84000 350 LEU A N 1
ATOM 2303 C CA . LEU A 1 360 ? 25.25500 -32.39400 20.30600 1.000 19.61000 350 LEU A CA 1
ATOM 2304 C C . LEU A 1 360 ? 26.15300 -33.38500 19.57500 1.000 19.67000 350 LEU A C 1
ATOM 2305 O O . LEU A 1 360 ? 26.82900 -33.03100 18.60800 1.000 20.49000 350 LEU A O 1
ATOM 2310 N N . VAL A 1 361 ? 26.13600 -34.63200 20.01000 1.000 17.05000 351 VAL A N 1
ATOM 2311 C CA . VAL A 1 361 ? 26.97600 -35.67500 19.42900 1.000 16.31000 351 VAL A CA 1
ATOM 2312 C C . VAL A 1 361 ? 26.06000 -36.65200 18.71600 1.000 21.01000 351 VAL A C 1
ATOM 2313 O O . VAL A 1 361 ? 25.17000 -37.25300 19.33900 1.000 21.84000 351 VAL A O 1
ATOM 2317 N N . LEU A 1 362 ? 26.25000 -36.79100 17.41000 1.000 16.02000 352 LEU A N 1
ATOM 2318 C CA . LEU A 1 362 ? 25.36100 -37.59500 16.58800 1.000 18.18000 352 LEU A CA 1
ATOM 2319 C C . LEU A 1 362 ? 26.11200 -38.79200 16.02300 1.000 17.69000 352 LEU A C 1
ATOM 2320 O O . LEU A 1 362 ? 27.26200 -38.67700 15.59500 1.000 16.74000 352 LEU A O 1
ATOM 2325 N N . ALA A 1 363 ? 25.46600 -39.94600 16.02900 1.000 18.27000 353 ALA A N 1
ATOM 2326 C CA . ALA A 1 363 ? 26.03000 -41.17600 15.51200 1.000 22.69000 353 ALA A CA 1
ATOM 2327 C C . ALA A 1 363 ? 25.13500 -41.74200 14.42300 1.000 19.51000 353 ALA A C 1
ATOM 2328 O O . ALA A 1 363 ? 23.92900 -41.46600 14.40200 1.000 20.61000 353 ALA A O 1
ATOM 2330 N N . PRO A 1 364 ? 25.66600 -42.57800 13.53000 1.000 20.93000 354 PRO A N 1
ATOM 2331 C CA . PRO A 1 364 ? 24.77600 -43.24100 12.56500 1.000 24.61000 354 PRO A CA 1
ATOM 2332 C C . PRO A 1 364 ? 23.74300 -44.08300 13.30300 1.000 26.48000 354 PRO A C 1
ATOM 2333 O O . PRO A 1 364 ? 24.03300 -44.68100 14.33800 1.000 32.68000 354 PRO A O 1
ATOM 2337 N N . ALA A 1 365 ? 22.51900 -44.08600 12.78800 1.000 32.82000 355 ALA A N 1
ATOM 2338 C CA . ALA A 1 365 ? 21.39500 -44.71000 13.48400 1.000 31.41000 355 ALA A CA 1
ATOM 2339 C C . ALA A 1 365 ? 21.52500 -46.22900 13.53300 1.000 38.13000 355 ALA A C 1
ATOM 2340 O O . ALA A 1 365 ? 22.46100 -46.80900 12.97500 1.000 38.70000 355 ALA A O 1
ATOM 2342 N N . LEU B 1 27 ? 27.58600 -3.65100 29.13300 1.000 22.80000 17 LEU B N 1
ATOM 2343 C CA . LEU B 1 27 ? 27.42300 -4.33400 27.85100 1.000 23.93000 17 LEU B CA 1
ATOM 2344 C C . LEU B 1 27 ? 25.94600 -4.62000 27.57900 1.000 30.33000 17 LEU B C 1
ATOM 2345 O O . LEU B 1 27 ? 25.43100 -4.36400 26.48000 1.000 22.64000 17 LEU B O 1
ATOM 2350 N N . ARG B 1 28 ? 25.23100 -5.10800 28.58600 1.000 21.16000 18 ARG B N 1
ATOM 2351 C CA . ARG B 1 28 ? 23.81500 -5.39100 28.38400 1.000 27.61000 18 ARG B CA 1
ATOM 2352 C C . ARG B 1 28 ? 23.03800 -4.12400 28.03300 1.000 27.31000 18 ARG B C 1
ATOM 2353 O O . ARG B 1 28 ? 22.13300 -4.15800 27.18600 1.000 23.98000 18 ARG B O 1
ATOM 2356 N N . THR B 1 29 ? 23.38300 -2.99700 28.67000 1.000 25.67000 19 THR B N 1
ATOM 2357 C CA . THR B 1 29 ? 22.72000 -1.72900 28.37800 1.000 24.52000 19 THR B CA 1
ATOM 2358 C C . THR B 1 29 ? 22.95800 -1.30600 26.92700 1.000 17.78000 19 THR B C 1
ATOM 2359 O O . THR B 1 29 ? 22.01900 -0.88400 26.23600 1.000 22.53000 19 THR B O 1
ATOM 2363 N N . LEU B 1 30 ? 24.20800 -1.41000 26.45900 1.000 21.70000 20 LEU B N 1
ATOM 2364 C CA . LEU B 1 30 ? 24.50800 -0.98600 25.09700 1.000 18.37000 20 LEU B CA 1
ATOM 2365 C C . LEU B 1 30 ? 23.78300 -1.85900 24.08900 1.000 21.84000 20 LEU B C 1
ATOM 2366 O O . LEU B 1 30 ? 23.21300 -1.34500 23.11100 1.000 19.23000 20 LEU B O 1
ATOM 2371 N N . ILE B 1 31 ? 23.80400 -3.18000 24.30300 1.000 19.73000 21 ILE B N 1
ATOM 2372 C CA . ILE B 1 31 ? 23.13300 -4.07600 23.36900 1.000 23.13000 21 ILE B CA 1
ATOM 2373 C C . ILE B 1 31 ? 21.64500 -3.76100 23.33100 1.000 19.88000 21 ILE B C 1
ATOM 2374 O O . ILE B 1 31 ? 21.01900 -3.79100 22.26500 1.000 21.59000 21 ILE B O 1
ATOM 2379 N N . ARG B 1 32 ? 21.05600 -3.43500 24.49000 1.000 19.07000 22 ARG B N 1
ATOM 2380 C CA . ARG B 1 32 ? 19.63100 -3.11500 24.52100 1.000 18.94000 22 ARG B CA 1
ATOM 2381 C C . ARG B 1 32 ? 19.34100 -1.83400 23.75200 1.000 20.95000 22 ARG B C 1
ATOM 2382 O O . ARG B 1 32 ? 18.45500 -1.80200 22.89000 1.000 19.98000 22 ARG B O 1
ATOM 2390 N N . LEU B 1 33 ? 20.10100 -0.77400 24.03600 1.000 16.39000 23 LEU B N 1
ATOM 2391 C CA . LEU B 1 33 ? 19.94600 0.47800 23.30200 1.000 17.42000 23 LEU B CA 1
ATOM 2392 C C . LEU B 1 33 ? 20.13800 0.27800 21.80400 1.000 16.96000 23 LEU B C 1
ATOM 2393 O O . LEU B 1 33 ? 19.44300 0.90400 20.99300 1.000 17.02000 23 LEU B O 1
ATOM 2398 N N . GLY B 1 34 ? 21.08600 -0.55400 21.41800 1.000 14.84000 24 GLY B N 1
ATOM 2399 C CA . GLY B 1 34 ? 21.35600 -0.72900 20.01000 1.000 13.75000 24 GLY B CA 1
ATOM 2400 C C . GLY B 1 34 ? 20.44800 -1.67800 19.25500 1.000 14.76000 24 GLY B C 1
ATOM 2401 O O . GLY B 1 34 ? 20.65300 -1.86000 18.05100 1.000 15.75000 24 GLY B O 1
ATOM 2402 N N . SER B 1 35 ? 19.49800 -2.33500 19.90900 1.000 16.11000 25 SER B N 1
ATOM 2403 C CA . SER B 1 35 ? 18.79500 -3.43800 19.26800 1.000 15.52000 25 SER B CA 1
ATOM 2404 C C . SER B 1 35 ? 17.74100 -2.92200 18.28300 1.000 16.70000 25 SER B C 1
ATOM 2405 O O . SER B 1 35 ? 16.77200 -2.28600 18.68700 1.000 17.74000 25 SER B O 1
ATOM 2408 N N . LEU B 1 36 ? 17.92700 -3.20400 16.99100 1.000 15.69000 26 LEU B N 1
ATOM 2409 C CA . LEU B 1 36 ? 16.92000 -2.86600 15.99200 1.000 18.56000 26 LEU B CA 1
ATOM 2410 C C . LEU B 1 36 ? 15.78100 -3.87900 15.97300 1.000 14.11000 26 LEU B C 1
ATOM 2411 O O . LEU B 1 36 ? 14.65400 -3.53700 15.56100 1.000 15.26000 26 LEU B O 1
ATOM 2416 N N . HIS B 1 37 ? 16.03700 -5.10800 16.42500 1.000 15.14000 27 HIS B N 1
ATOM 2417 C CA . HIS B 1 37 ? 15.02300 -6.14900 16.30500 1.000 14.23000 27 HIS B CA 1
ATOM 2418 C C . HIS B 1 37 ? 13.84300 -5.88300 17.22000 1.000 15.59000 27 HIS B C 1
ATOM 2419 O O . HIS B 1 37 ? 12.69900 -6.06300 16.80200 1.000 14.33000 27 HIS B O 1
ATOM 2426 N N . THR B 1 38 ? 14.08200 -5.39500 18.44800 1.000 14.17000 28 THR B N 1
ATOM 2427 C CA . THR B 1 38 ? 12.96300 -5.26400 19.37700 1.000 13.42000 28 THR B CA 1
ATOM 2428 C C . THR B 1 38 ? 11.93900 -4.24700 18.89500 1.000 15.63000 28 THR B C 1
ATOM 2429 O O . THR B 1 38 ? 10.73900 -4.57400 18.88700 1.000 11.94000 28 THR B O 1
ATOM 2433 N N . PRO B 1 39 ? 12.31200 -3.04300 18.45600 1.000 12.32000 29 PRO B N 1
ATOM 2434 C CA . PRO B 1 39 ? 11.29600 -2.12100 17.93700 1.000 12.58000 29 PRO B CA 1
ATOM 2435 C C . PRO B 1 39 ? 10.59900 -2.65600 16.69300 1.000 11.43000 29 PRO B C 1
ATOM 2436 O O . PRO B 1 39 ? 9.39600 -2.40000 16.51200 1.000 11.96000 29 PRO B O 1
ATOM 2440 N N . MET B 1 40 ? 11.29700 -3.41800 15.84900 1.000 12.86000 30 MET B N 1
ATOM 2441 C CA . MET B 1 40 ? 10.63100 -3.93500 14.65800 1.000 13.44000 30 MET B CA 1
ATOM 2442 C C . MET B 1 40 ? 9.65200 -5.04700 15.02500 1.000 13.26000 30 MET B C 1
ATOM 2443 O O . MET B 1 40 ? 8.64000 -5.23900 14.33000 1.000 11.08000 30 MET B O 1
ATOM 2448 N N . VAL B 1 41 ? 9.93600 -5.79700 16.10400 1.000 10.54000 31 VAL B N 1
ATOM 2449 C CA . VAL B 1 41 ? 8.98100 -6.79000 16.59200 1.000 11.91000 31 VAL B CA 1
ATOM 2450 C C . VAL B 1 41 ? 7.74400 -6.09000 17.15200 1.000 12.40000 31 VAL B C 1
ATOM 2451 O O . VAL B 1 41 ? 6.59900 -6.50300 16.90400 1.000 11.46000 31 VAL B O 1
ATOM 2455 N N . VAL B 1 42 ? 7.94300 -5.02300 17.92200 1.000 10.94000 32 VAL B N 1
ATOM 2456 C CA . VAL B 1 42 ? 6.79600 -4.26700 18.43100 1.000 11.89000 32 VAL B CA 1
ATOM 2457 C C . VAL B 1 42 ? 5.97500 -3.70900 17.26500 1.000 12.22000 32 VAL B C 1
ATOM 2458 O O . VAL B 1 42 ? 4.73500 -3.78400 17.24700 1.000 11.99000 32 VAL B O 1
ATOM 2462 N N . ARG B 1 43 ? 6.65200 -3.10500 16.27800 1.000 12.33000 33 ARG B N 1
ATOM 2463 C CA . ARG B 1 43 ? 5.93400 -2.50400 15.16200 1.000 11.30000 33 ARG B CA 1
ATOM 2464 C C . ARG B 1 43 ? 5.23300 -3.57400 14.32600 1.000 11.26000 33 ARG B C 1
ATOM 2465 O O . ARG B 1 43 ? 4.12800 -3.36700 13.81900 1.000 12.22000 33 ARG B O 1
ATOM 2473 N N . THR B 1 44 ? 5.85200 -4.74600 14.18800 1.000 12.13000 34 THR B N 1
ATOM 2474 C CA . THR B 1 44 ? 5.17000 -5.81200 13.47000 1.000 11.70000 34 THR B CA 1
ATOM 2475 C C . THR B 1 44 ? 3.93300 -6.26200 14.22200 1.000 11.40000 34 THR B C 1
ATOM 2476 O O . THR B 1 44 ? 2.87100 -6.43600 13.60900 1.000 12.03000 34 THR B O 1
ATOM 2480 N N . ALA B 1 45 ? 4.03400 -6.40700 15.54300 1.000 11.33000 35 ALA B N 1
ATOM 2481 C CA . ALA B 1 45 ? 2.84400 -6.79200 16.31100 1.000 12.00000 35 ALA B CA 1
ATOM 2482 C C . ALA B 1 45 ? 1.72900 -5.76400 16.16400 1.000 14.09000 35 ALA B C 1
ATOM 2483 O O . ALA B 1 45 ? 0.56100 -6.13000 16.00200 1.000 14.44000 35 ALA B O 1
ATOM 2485 N N . ALA B 1 46 ? 2.07200 -4.47400 16.19700 1.000 12.31000 36 ALA B N 1
ATOM 2486 C CA . ALA B 1 46 ? 1.05700 -3.41700 16.01400 1.000 11.34000 36 ALA B CA 1
ATOM 2487 C C . ALA B 1 46 ? 0.41800 -3.49300 14.63800 1.000 13.22000 36 ALA B C 1
ATOM 2488 O O . ALA B 1 46 ? -0.81200 -3.35600 14.48200 1.000 14.08000 36 ALA B O 1
ATOM 2490 N N . THR B 1 47 ? 1.24700 -3.71200 13.62100 1.000 11.84000 37 THR B N 1
ATOM 2491 C CA . THR B 1 47 ? 0.78200 -3.74600 12.23400 1.000 12.22000 37 THR B CA 1
ATOM 2492 C C . THR B 1 47 ? -0.15900 -4.92400 11.99500 1.000 15.93000 37 THR B C 1
ATOM 2493 O O . THR B 1 47 ? -1.14900 -4.80300 11.25500 1.000 15.20000 37 THR B O 1
ATOM 2497 N N . LEU B 1 48 ? 0.17400 -6.07400 12.57500 1.000 12.37000 38 LEU B N 1
ATOM 2498 C CA . LEU B 1 48 ? -0.66500 -7.27100 12.50100 1.000 16.67000 38 LEU B CA 1
ATOM 2499 C C . LEU B 1 48 ? -1.89000 -7.17900 13.38500 1.000 20.21000 38 LEU B C 1
ATOM 2500 O O . LEU B 1 48 ? -2.71400 -8.09500 13.32700 1.000 17.39000 38 LEU B O 1
ATOM 2505 N N . ARG B 1 49 ? -2.02100 -6.13000 14.20600 1.000 16.26000 39 ARG B N 1
ATOM 2506 C CA . ARG B 1 49 ? -3.15100 -5.98400 15.13400 1.000 16.43000 39 ARG B CA 1
ATOM 2507 C C . ARG B 1 49 ? -3.24500 -7.18900 16.06100 1.000 17.41000 39 ARG B C 1
ATOM 2508 O O . ARG B 1 49 ? -4.33000 -7.63700 16.43600 1.000 15.57000 39 ARG B O 1
ATOM 2516 N N . LEU B 1 50 ? -2.09100 -7.72600 16.43900 1.000 15.26000 40 LEU B N 1
ATOM 2517 C CA . LEU B 1 50 ? -2.05800 -8.98100 17.17500 1.000 16.95000 40 LEU B CA 1
ATOM 2518 C C . LEU B 1 50 ? -2.78700 -8.86100 18.50900 1.000 16.68000 40 LEU B C 1
ATOM 2519 O O . LEU B 1 50 ? -3.56800 -9.75300 18.88000 1.000 17.63000 40 LEU B O 1
ATOM 2524 N N . VAL B 1 51 ? -2.58400 -7.75800 19.22900 1.000 14.86000 41 VAL B N 1
ATOM 2525 C CA . VAL B 1 51 ? -3.19900 -7.63300 20.54600 1.000 16.29000 41 VAL B CA 1
ATOM 2526 C C . VAL B 1 51 ? -4.71200 -7.49900 20.42100 1.000 19.09000 41 VAL B C 1
ATOM 2527 O O . VAL B 1 51 ? -5.45000 -8.03700 21.25800 1.000 21.23000 41 VAL B O 1
ATOM 2531 N N . ASP B 1 52 ? -5.20300 -6.82400 19.36900 1.000 17.14000 42 ASP B N 1
ATOM 2532 C CA . ASP B 1 52 ? -6.65500 -6.75900 19.13300 1.000 15.11000 42 ASP B CA 1
ATOM 2533 C C . ASP B 1 52 ? -7.23300 -8.14900 18.91500 1.000 21.84000 42 ASP B C 1
ATOM 2534 O O . ASP B 1 52 ? -8.33100 -8.45900 19.39200 1.000 19.65000 42 ASP B O 1
ATOM 2539 N N . HIS B 1 53 ? -6.53600 -8.98400 18.14900 1.000 17.84000 43 HIS B N 1
ATOM 2540 C CA . HIS B 1 53 ? -7.04800 -10.32000 17.85500 1.000 16.35000 43 HIS B CA 1
ATOM 2541 C C . HIS B 1 53 ? -7.05700 -11.19500 19.10300 1.000 22.90000 43 HIS B C 1
ATOM 2542 O O . HIS B 1 53 ? -7.99000 -11.98400 19.30700 1.000 20.06000 43 HIS B O 1
ATOM 2549 N N . ILE B 1 54 ? -6.03000 -11.07900 19.94700 1.000 18.57000 44 ILE B N 1
ATOM 2550 C CA . ILE B 1 54 ? -5.99900 -11.82100 21.20500 1.000 23.44000 44 ILE B CA 1
ATOM 2551 C C . ILE B 1 54 ? -7.15500 -11.39200 22.10100 1.000 24.03000 44 ILE B C 1
ATOM 2552 O O . ILE B 1 54 ? -7.85400 -12.22900 22.68500 1.000 25.11000 44 ILE B O 1
ATOM 2557 N N . LEU B 1 55 ? -7.37000 -10.08300 22.22900 1.000 20.81000 45 LEU B N 1
ATOM 2558 C CA . LEU B 1 55 ? -8.45200 -9.61200 23.08800 1.000 24.76000 45 LEU B CA 1
ATOM 2559 C C . LEU B 1 55 ? -9.81300 -10.02100 22.54600 1.000 29.69000 45 LEU B C 1
ATOM 2560 O O . LEU B 1 55 ? -10.78200 -10.11200 23.31200 1.000 35.97000 45 LEU B O 1
ATOM 2565 N N . ALA B 1 56 ? -9.92300 -10.23200 21.23700 1.000 24.12000 46 ALA B N 1
ATOM 2566 C CA . ALA B 1 56 ? -11.15700 -10.71000 20.63500 1.000 20.18000 46 ALA B CA 1
ATOM 2567 C C . ALA B 1 56 ? -11.31200 -12.21800 20.73000 1.000 35.74000 46 ALA B C 1
ATOM 2568 O O . ALA B 1 56 ? -12.24600 -12.76000 20.13000 1.000 41.95000 46 ALA B O 1
ATOM 2570 N N . GLY B 1 57 ? -10.42100 -12.90100 21.43300 1.000 23.49000 47 GLY B N 1
ATOM 2571 C CA . GLY B 1 57 ? -10.55100 -14.32100 21.67200 1.000 28.13000 47 GLY B CA 1
ATOM 2572 C C . GLY B 1 57 ? -9.69600 -15.24200 20.83300 1.000 37.42000 47 GLY B C 1
ATOM 2573 O O . GLY B 1 57 ? -10.01300 -16.42400 20.74000 1.000 34.01000 47 GLY B O 1
ATOM 2574 N N . ALA B 1 58 ? -8.63100 -14.74900 20.21800 1.000 25.35000 48 ALA B N 1
ATOM 2575 C CA . ALA B 1 58 ? -7.65300 -15.62700 19.56100 1.000 19.21000 48 ALA B CA 1
ATOM 2576 C C . ALA B 1 58 ? -6.40000 -15.66600 20.43400 1.000 25.76000 48 ALA B C 1
ATOM 2577 O O . ALA B 1 58 ? -5.49200 -14.84900 20.27700 1.000 33.60000 48 ALA B O 1
ATOM 2579 N N . ARG B 1 59 ? -6.33800 -16.62400 21.35200 1.000 26.64000 49 ARG B N 1
ATOM 2580 C CA . ARG B 1 59 ? -5.16100 -16.78200 22.19500 1.000 27.63000 49 ARG B CA 1
ATOM 2581 C C . ARG B 1 59 ? -4.15100 -17.79500 21.65500 1.000 22.72000 49 ARG B C 1
ATOM 2582 O O . ARG B 1 59 ? -2.97600 -17.74800 22.05300 1.000 25.43000 49 ARG B O 1
ATOM 2584 N N . THR B 1 60 ? -4.56400 -18.68600 20.75700 1.000 27.82000 50 THR B N 1
ATOM 2585 C CA . THR B 1 60 ? -3.67500 -19.71900 20.24300 1.000 23.21000 50 THR B CA 1
ATOM 2586 C C . THR B 1 60 ? -3.02100 -19.28300 18.94600 1.000 25.10000 50 THR B C 1
ATOM 2587 O O . THR B 1 60 ? -3.56400 -18.47200 18.19400 1.000 23.68000 50 THR B O 1
ATOM 2591 N N . VAL B 1 61 ? -1.86200 -19.88900 18.65300 1.000 24.72000 51 VAL B N 1
ATOM 2592 C CA . VAL B 1 61 ? -1.14100 -19.48900 17.45100 1.000 21.88000 51 VAL B CA 1
ATOM 2593 C C . VAL B 1 61 ? -1.93300 -19.86600 16.20700 1.000 19.12000 51 VAL B C 1
ATOM 2594 O O . VAL B 1 61 ? -1.94700 -19.12700 15.21700 1.000 20.30000 51 VAL B O 1
ATOM 2598 N N . LYS B 1 62 ? -2.63700 -21.00700 16.23200 1.000 20.77000 52 LYS B N 1
ATOM 2599 C CA . LYS B 1 62 ? -3.36700 -21.38000 15.02500 1.000 22.97000 52 LYS B CA 1
ATOM 2600 C C . LYS B 1 62 ? -4.44900 -20.35300 14.69800 1.000 14.73000 52 LYS B C 1
ATOM 2601 O O . LYS B 1 62 ? -4.59100 -19.93700 13.54100 1.000 19.10000 52 LYS B O 1
ATOM 2607 N N . ALA B 1 63 ? -5.22000 -19.92400 15.70900 1.000 19.02000 53 ALA B N 1
ATOM 2608 C CA . ALA B 1 63 ? -6.24900 -18.91600 15.46600 1.000 20.62000 53 ALA B CA 1
ATOM 2609 C C . ALA B 1 63 ? -5.63300 -17.56000 15.14400 1.000 15.75000 53 ALA B C 1
ATOM 2610 O O . ALA B 1 63 ? -6.12100 -16.84300 14.27100 1.000 15.28000 53 ALA B O 1
ATOM 2612 N N . LEU B 1 64 ? -4.56500 -17.18200 15.85200 1.000 18.42000 54 LEU B N 1
ATOM 2613 C CA . LEU B 1 64 ? -3.94600 -15.88800 15.59500 1.000 14.71000 54 LEU B CA 1
ATOM 2614 C C . LEU B 1 64 ? -3.28000 -15.85000 14.22400 1.000 14.76000 54 LEU B C 1
ATOM 2615 O O . LEU B 1 64 ? -3.35100 -14.84000 13.52100 1.000 15.62000 54 LEU B O 1
ATOM 2620 N N . ALA B 1 65 ? -2.64500 -16.95500 13.82100 1.000 15.71000 55 ALA B N 1
ATOM 2621 C CA . ALA B 1 65 ? -2.08800 -17.01000 12.47900 1.000 17.05000 55 ALA B CA 1
ATOM 2622 C C . ALA B 1 65 ? -3.16400 -16.90600 11.41200 1.000 16.01000 55 ALA B C 1
ATOM 2623 O O . ALA B 1 65 ? -2.95200 -16.25500 10.38000 1.000 17.13000 55 ALA B O 1
ATOM 2625 N N . ALA B 1 66 ? -4.35800 -17.46800 11.66100 1.000 17.44000 56 ALA B N 1
ATOM 2626 C CA . ALA B 1 66 ? -5.43500 -17.30000 10.69500 1.000 20.09000 56 ALA B CA 1
ATOM 2627 C C . ALA B 1 66 ? -5.90600 -15.85000 10.61900 1.000 14.85000 56 ALA B C 1
ATOM 2628 O O . ALA B 1 66 ? -6.08100 -15.28400 9.52600 1.000 19.04000 56 ALA B O 1
ATOM 2630 N N . ARG B 1 67 ? -6.09600 -15.22300 11.77900 1.000 15.72000 57 ARG B N 1
ATOM 2631 C CA . ARG B 1 67 ? -6.60700 -13.85300 11.81400 1.000 15.91000 57 ARG B CA 1
ATOM 2632 C C . ARG B 1 67 ? -5.61500 -12.84000 11.25200 1.000 21.67000 57 ARG B C 1
ATOM 2633 O O . ARG B 1 67 ? -6.02100 -11.83600 10.64700 1.000 19.65000 57 ARG B O 1
ATOM 2641 N N . THR B 1 68 ? -4.32000 -13.06900 11.44900 1.000 15.54000 58 THR B N 1
ATOM 2642 C CA . THR B 1 68 ? -3.31500 -12.12000 10.97200 1.000 17.98000 58 THR B CA 1
ATOM 2643 C C . THR B 1 68 ? -2.83000 -12.45500 9.56800 1.000 19.46000 58 THR B C 1
ATOM 2644 O O . THR B 1 68 ? -2.03700 -11.68600 9.00500 1.000 17.50000 58 THR B O 1
ATOM 2648 N N . ASP B 1 69 ? -3.26300 -13.59500 9.02000 1.000 17.65000 59 ASP B N 1
ATOM 2649 C CA . ASP B 1 69 ? -2.79800 -14.11000 7.73600 1.000 16.46000 59 ASP B CA 1
ATOM 2650 C C . ASP B 1 69 ? -1.27500 -14.26700 7.73000 1.000 16.42000 59 ASP B C 1
ATOM 2651 O O . ASP B 1 69 ? -0.57700 -13.74600 6.85000 1.000 19.16000 59 ASP B O 1
ATOM 2656 N N . THR B 1 70 ? -0.76600 -15.00100 8.71300 1.000 12.72000 60 THR B N 1
ATOM 2657 C CA . THR B 1 70 ? 0.68200 -15.24800 8.83100 1.000 15.04000 60 THR B CA 1
ATOM 2658 C C . THR B 1 70 ? 0.94400 -16.74100 8.93800 1.000 16.41000 60 THR B C 1
ATOM 2659 O O . THR B 1 70 ? 0.03300 -17.55400 9.14400 1.000 18.31000 60 THR B O 1
ATOM 2663 N N . ARG B 1 71 ? 2.20800 -17.09600 8.77600 1.000 17.30000 61 ARG B N 1
ATOM 2664 C CA . ARG B 1 71 ? 2.62600 -18.47500 8.85300 1.000 18.46000 61 ARG B CA 1
ATOM 2665 C C . ARG B 1 71 ? 2.74400 -18.87000 10.32200 1.000 10.47000 61 ARG B C 1
ATOM 2666 O O . ARG B 1 71 ? 3.51300 -18.23900 11.06200 1.000 17.18000 61 ARG B O 1
ATOM 2674 N N . PRO B 1 72 ? 2.03800 -19.89600 10.78300 1.000 16.98000 62 PRO B N 1
ATOM 2675 C CA . PRO B 1 72 ? 2.03300 -20.17500 12.24000 1.000 15.74000 62 PRO B CA 1
ATOM 2676 C C . PRO B 1 72 ? 3.41100 -20.36000 12.88500 1.000 18.62000 62 PRO B C 1
ATOM 2677 O O . PRO B 1 72 ? 3.63800 -19.79900 13.96700 1.000 17.72000 62 PRO B O 1
ATOM 2681 N N . GLU B 1 73 ? 4.36000 -21.05100 12.23900 1.000 19.40000 63 GLU B N 1
ATOM 2682 C CA . GLU B 1 73 ? 5.65900 -21.26800 12.87200 1.000 16.41000 63 GLU B CA 1
ATOM 2683 C C . GLU B 1 73 ? 6.43000 -19.96600 13.04500 1.000 15.94000 63 GLU B C 1
ATOM 2684 O O . GLU B 1 73 ? 7.08400 -19.76700 14.07600 1.000 18.28000 63 GLU B O 1
ATOM 2690 N N . ALA B 1 74 ? 6.31600 -19.06500 12.06600 1.000 15.40000 64 ALA B N 1
ATOM 2691 C CA . ALA B 1 74 ? 6.98900 -17.77100 12.17700 1.000 15.38000 64 ALA B CA 1
ATOM 2692 C C . ALA B 1 74 ? 6.26600 -16.85900 13.15700 1.000 14.14000 64 ALA B C 1
ATOM 2693 O O . ALA B 1 74 ? 6.90700 -16.12100 13.91600 1.000 13.61000 64 ALA B O 1
ATOM 2695 N N . LEU B 1 75 ? 4.92700 -16.92800 13.19200 1.000 13.95000 65 LEU B N 1
ATOM 2696 C CA . LEU B 1 75 ? 4.24300 -16.08200 14.16700 1.000 14.82000 65 LEU B CA 1
ATOM 2697 C C . LEU B 1 75 ? 4.60700 -16.48800 15.59300 1.000 15.49000 65 LEU B C 1
ATOM 2698 O O . LEU B 1 75 ? 4.75500 -15.62900 16.47600 1.000 14.11000 65 LEU B O 1
ATOM 2703 N N . LEU B 1 76 ? 4.81200 -17.79400 15.83600 1.000 16.04000 66 LEU B N 1
ATOM 2704 C CA . LEU B 1 76 ? 5.19800 -18.20400 17.18200 1.000 14.73000 66 LEU B CA 1
ATOM 2705 C C . LEU B 1 76 ? 6.57200 -17.64400 17.54600 1.000 14.19000 66 LEU B C 1
ATOM 2706 O O . LEU B 1 76 ? 6.80600 -17.24000 18.69400 1.000 16.52000 66 LEU B O 1
ATOM 2711 N N . ARG B 1 77 ? 7.48200 -17.59600 16.56800 1.000 14.49000 67 ARG B N 1
ATOM 2712 C CA . ARG B 1 77 ? 8.79900 -17.03500 16.82500 1.000 16.04000 67 ARG B CA 1
ATOM 2713 C C . ARG B 1 77 ? 8.71700 -15.54100 17.12600 1.000 14.50000 67 ARG B C 1
ATOM 2714 O O . ARG B 1 77 ? 9.43000 -15.04300 18.00400 1.000 17.90000 67 ARG B O 1
ATOM 2722 N N . LEU B 1 78 ? 7.79500 -14.82500 16.46800 1.000 14.26000 68 LEU B N 1
ATOM 2723 C CA . LEU B 1 78 ? 7.52700 -13.44100 16.83400 1.000 12.64000 68 LEU B CA 1
ATOM 2724 C C . LEU B 1 78 ? 7.01500 -13.35500 18.25600 1.000 13.23000 68 LEU B C 1
ATOM 2725 O O . LEU B 1 78 ? 7.46500 -12.52100 19.04000 1.000 15.65000 68 LEU B O 1
ATOM 2730 N N . ILE B 1 79 ? 6.04100 -14.20900 18.58800 1.000 12.52000 69 ILE B N 1
ATOM 2731 C CA . ILE B 1 79 ? 5.43600 -14.21600 19.91700 1.000 16.19000 69 ILE B CA 1
ATOM 2732 C C . ILE B 1 79 ? 6.48600 -14.50200 20.98700 1.000 16.43000 69 ILE B C 1
ATOM 2733 O O . ILE B 1 79 ? 6.48600 -13.86700 22.05300 1.000 16.08000 69 ILE B O 1
ATOM 2738 N N . ARG B 1 80 ? 7.44800 -15.39000 20.69000 1.000 17.38000 70 ARG B N 1
ATOM 2739 C CA . ARG B 1 80 ? 8.50400 -15.66500 21.66100 1.000 18.34000 70 ARG B CA 1
ATOM 2740 C C . ARG B 1 80 ? 9.24700 -14.39000 22.04400 1.000 16.90000 70 ARG B C 1
ATOM 2741 O O . ARG B 1 80 ? 9.52000 -14.15000 23.22700 1.000 18.96000 70 ARG B O 1
ATOM 2745 N N . HIS B 1 81 ? 9.52100 -13.51700 21.07000 1.000 15.59000 71 HIS B N 1
ATOM 2746 C CA . HIS B 1 81 ? 10.20000 -12.26300 21.39900 1.000 14.86000 71 HIS B CA 1
ATOM 2747 C C . HIS B 1 81 ? 9.26400 -11.31300 22.13700 1.000 15.92000 71 HIS B C 1
ATOM 2748 O O . HIS B 1 81 ? 9.67100 -10.61400 23.06700 1.000 16.41000 71 HIS B O 1
ATOM 2755 N N . LEU B 1 82 ? 7.99300 -11.28000 21.74900 1.000 14.39000 72 LEU B N 1
ATOM 2756 C CA . LEU B 1 82 ? 7.04300 -10.44400 22.48200 1.000 13.51000 72 LEU B CA 1
ATOM 2757 C C . LEU B 1 82 ? 6.88800 -10.88400 23.93700 1.000 17.56000 72 LEU B C 1
ATOM 2758 O O . LEU B 1 82 ? 6.63900 -10.04700 24.81400 1.000 18.43000 72 LEU B O 1
ATOM 2763 N N . VAL B 1 83 ? 7.03800 -12.18000 24.20900 1.000 18.78000 73 VAL B N 1
ATOM 2764 C CA . VAL B 1 83 ? 7.04600 -12.64700 25.59200 1.000 17.98000 73 VAL B CA 1
ATOM 2765 C C . VAL B 1 83 ? 8.32700 -12.21200 26.28300 1.000 20.34000 73 VAL B C 1
ATOM 2766 O O . VAL B 1 83 ? 8.29300 -11.68400 27.39700 1.000 21.18000 73 VAL B O 1
ATOM 2770 N N . ALA B 1 84 ? 9.46500 -12.38300 25.60800 1.000 21.93000 74 ALA B N 1
ATOM 2771 C CA . ALA B 1 84 ? 10.75500 -12.04800 26.20000 1.000 18.99000 74 ALA B CA 1
ATOM 2772 C C . ALA B 1 84 ? 10.85800 -10.57000 26.57700 1.000 27.48000 74 ALA B C 1
ATOM 2773 O O . ALA B 1 84 ? 11.52200 -10.24100 27.56800 1.000 25.31000 74 ALA B O 1
ATOM 2775 N N . ILE B 1 85 ? 10.21500 -9.66300 25.82800 1.000 15.61000 75 ILE B N 1
ATOM 2776 C CA . ILE B 1 85 ? 10.30100 -8.23600 26.14200 1.000 17.22000 75 ILE B CA 1
ATOM 2777 C C . ILE B 1 85 ? 9.13700 -7.75200 26.99200 1.000 19.66000 75 ILE B C 1
ATOM 2778 O O . ILE B 1 85 ? 9.04200 -6.55000 27.28200 1.000 25.27000 75 ILE B O 1
ATOM 2783 N N . GLY B 1 86 ? 8.22900 -8.64800 27.38300 1.000 22.60000 76 GLY B N 1
ATOM 2784 C CA . GLY B 1 86 ? 7.18800 -8.30400 28.32900 1.000 22.25000 76 GLY B CA 1
ATOM 2785 C C . GLY B 1 86 ? 5.91700 -7.69200 27.77500 1.000 19.62000 76 GLY B C 1
ATOM 2786 O O . GLY B 1 86 ? 5.21900 -6.99400 28.51900 1.000 23.38000 76 GLY B O 1
ATOM 2787 N N . LEU B 1 87 ? 5.61300 -7.87800 26.48700 1.000 18.84000 77 LEU B N 1
ATOM 2788 C CA . LEU B 1 87 ? 4.33200 -7.44600 25.93100 1.000 16.47000 77 LEU B CA 1
ATOM 2789 C C . LEU B 1 87 ? 3.27200 -8.54800 25.93700 1.000 18.16000 77 LEU B C 1
ATOM 2790 O O . LEU B 1 87 ? 2.08000 -8.23900 25.99100 1.000 21.08000 77 LEU B O 1
ATOM 2795 N N . LEU B 1 88 ? 3.67600 -9.80800 25.87100 1.000 16.19000 78 LEU B N 1
ATOM 2796 C CA . LEU B 1 88 ? 2.75700 -10.92500 25.95500 1.000 19.55000 78 LEU B CA 1
ATOM 2797 C C . LEU B 1 88 ? 3.20200 -11.86300 27.06800 1.000 21.68000 78 LEU B C 1
ATOM 27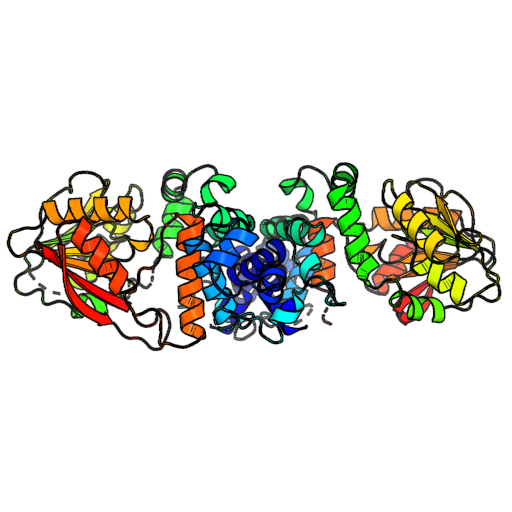98 O O . LEU B 1 88 ? 4.35600 -11.85000 27.51700 1.000 21.94000 78 LEU B O 1
ATOM 2803 N N . GLU B 1 89 ? 2.26100 -12.69400 27.50600 1.000 21.00000 79 GLU B N 1
ATOM 2804 C CA . GLU B 1 89 ? 2.58600 -13.75200 28.44200 1.000 24.23000 79 GLU B CA 1
ATOM 2805 C C . GLU B 1 89 ? 1.82000 -15.00100 28.03100 1.000 27.28000 79 GLU B C 1
ATOM 2806 O O . GLU B 1 89 ? 0.71800 -14.92300 27.48600 1.000 26.15000 79 GLU B O 1
ATOM 2808 N N . GLY B 1 94 ? 0.28700 -22.81100 24.94100 1.000 41.46000 84 GLY B N 1
ATOM 2809 C CA . GLY B 1 94 ? -0.19300 -22.41600 23.63100 1.000 27.35000 84 GLY B CA 1
ATOM 2810 C C . GLY B 1 94 ? -1.18500 -21.27100 23.61200 1.000 23.49000 84 GLY B C 1
ATOM 2811 O O . GLY B 1 94 ? -1.76400 -21.00200 22.55800 1.000 27.10000 84 GLY B O 1
ATOM 2812 N N . GLU B 1 95 ? -1.42700 -20.60700 24.74100 1.000 27.67000 85 GLU B N 1
ATOM 2813 C CA . GLU B 1 95 ? -2.36100 -19.48800 24.81000 1.000 22.23000 85 GLU B CA 1
ATOM 2814 C C . GLU B 1 95 ? -1.64100 -18.25000 25.32800 1.000 25.79000 85 GLU B C 1
ATOM 2815 O O . GLU B 1 95 ? -0.98600 -18.29400 26.37500 1.000 29.65000 85 GLU B O 1
ATOM 2817 N N . PHE B 1 96 ? -1.77100 -17.13800 24.61200 1.000 20.65000 86 PHE B N 1
ATOM 2818 C CA . PHE B 1 96 ? -1.02400 -15.93200 24.94900 1.000 27.20000 86 PHE B CA 1
ATOM 2819 C C . PHE B 1 96 ? -1.97700 -14.78500 25.23600 1.000 20.62000 86 PHE B C 1
ATOM 2820 O O . PHE B 1 96 ? -3.03900 -14.68600 24.62300 1.000 29.80000 86 PHE B O 1
ATOM 2828 N N . VAL B 1 97 ? -1.61700 -13.95100 26.20300 1.000 22.96000 87 VAL B N 1
ATOM 2829 C CA . VAL B 1 97 ? -2.43700 -12.79800 26.57200 1.000 22.13000 87 VAL B CA 1
ATOM 2830 C C . VAL B 1 97 ? -1.52100 -11.58500 26.67700 1.000 20.72000 87 VAL B C 1
ATOM 2831 O O . VAL B 1 97 ? -0.32300 -11.73600 26.94500 1.000 23.19000 87 VAL B O 1
ATOM 2835 N N . PRO B 1 98 ? -2.02900 -10.38100 26.46700 1.000 20.39000 88 PRO B N 1
ATOM 2836 C CA . PRO B 1 98 ? -1.20400 -9.19100 26.68900 1.000 22.50000 88 PRO B CA 1
ATOM 2837 C C . PRO B 1 98 ? -0.92200 -8.91800 28.15600 1.000 29.95000 88 PRO B C 1
ATOM 2838 O O . PRO B 1 98 ? -1.72200 -9.20800 29.05100 1.000 26.99000 88 PRO B O 1
ATOM 2842 N N . THR B 1 99 ? 0.26000 -8.37400 28.39400 1.000 23.58000 89 THR B N 1
ATOM 2843 C CA . THR B 1 99 ? 0.57800 -7.80700 29.68900 1.000 22.41000 89 THR B CA 1
ATOM 2844 C C . THR B 1 99 ? -0.04800 -6.41900 29.79300 1.000 23.34000 89 THR B C 1
ATOM 2845 O O . THR B 1 99 ? -0.69400 -5.92400 28.86400 1.000 26.58000 89 THR B O 1
ATOM 2849 N N . GLU B 1 100 ? 0.15800 -5.76600 30.93900 1.000 28.89000 90 GLU B N 1
ATOM 2850 C CA . GLU B 1 100 ? -0.31900 -4.39400 31.08400 1.000 28.71000 90 GLU B CA 1
ATOM 2851 C C . GLU B 1 100 ? 0.31000 -3.47800 30.04000 1.000 24.51000 90 GLU B C 1
ATOM 2852 O O . GLU B 1 100 ? -0.35700 -2.57800 29.52000 1.000 27.94000 90 GLU B O 1
ATOM 2854 N N . VAL B 1 101 ? 1.58600 -3.69900 29.71200 1.000 25.64000 91 VAL B N 1
ATOM 2855 C CA . VAL B 1 101 ? 2.22600 -2.88500 28.67900 1.000 26.40000 91 VAL B CA 1
ATOM 2856 C C . VAL B 1 101 ? 1.68900 -3.26400 27.30100 1.000 22.70000 91 VAL B C 1
ATOM 2857 O O . VAL B 1 101 ? 1.40000 -2.39000 26.47300 1.000 21.81000 91 VAL B O 1
ATOM 2861 N N . GLY B 1 102 ? 1.51400 -4.57100 27.04600 1.000 24.86000 92 GLY B N 1
ATOM 2862 C CA . GLY B 1 102 ? 0.99400 -5.00400 25.75900 1.000 21.06000 92 GLY B CA 1
ATOM 2863 C C . GLY B 1 102 ? -0.41700 -4.51600 25.49600 1.000 21.84000 92 GLY B C 1
ATOM 2864 O O . GLY B 1 102 ? -0.81200 -4.31700 24.33900 1.000 21.23000 92 GLY B O 1
ATOM 2865 N N . GLU B 1 103 ? -1.21000 -4.33000 26.56000 1.000 21.13000 93 GLU B N 1
ATOM 2866 C CA . GLU B 1 103 ? -2.55200 -3.80200 26.38900 1.000 28.19000 93 GLU B CA 1
ATOM 2867 C C . GLU B 1 103 ? -2.56000 -2.45000 25.69000 1.000 25.74000 93 GLU B C 1
ATOM 2868 O O . GLU B 1 103 ? -3.55400 -2.11000 25.05100 1.000 22.35000 93 GLU B O 1
ATOM 2874 N N . LEU B 1 104 ? -1.46000 -1.69300 25.75200 1.000 24.47000 94 LEU B N 1
ATOM 2875 C CA . LEU B 1 104 ? -1.43800 -0.39300 25.09300 1.000 20.89000 94 LEU B CA 1
ATOM 2876 C C . LEU B 1 104 ? -1.45000 -0.49600 23.57000 1.000 18.72000 94 LEU B C 1
ATOM 2877 O O . LEU B 1 104 ? -1.63800 0.53100 22.90800 1.000 21.89000 94 LEU B O 1
ATOM 2882 N N . LEU B 1 105 ? -1.27300 -1.69900 23.00300 1.000 16.23000 95 LEU B N 1
ATOM 2883 C CA . LEU B 1 105 ? -1.39500 -1.91100 21.56300 1.000 18.86000 95 LEU B CA 1
ATOM 2884 C C . LEU B 1 105 ? -2.81300 -2.21900 21.10800 1.000 18.37000 95 LEU B C 1
ATOM 2885 O O . LEU B 1 105 ? -3.03300 -2.44300 19.90800 1.000 17.28000 95 LEU B O 1
ATOM 2890 N N . ALA B 1 106 ? -3.76400 -2.27400 22.04100 1.000 18.95000 96 ALA B N 1
ATOM 2891 C CA . ALA B 1 106 ? -5.15900 -2.37300 21.65800 1.000 19.77000 96 ALA B CA 1
ATOM 2892 C C . ALA B 1 106 ? -5.54200 -1.13400 20.86600 1.000 20.15000 96 ALA B C 1
ATOM 2893 O O . ALA B 1 106 ? -5.17300 -0.02000 21.25100 1.000 21.30000 96 ALA B O 1
ATOM 2895 N N . ASP B 1 107 ? -6.23700 -1.33700 19.74500 1.000 18.96000 97 ASP B N 1
ATOM 2896 C CA . ASP B 1 107 ? -6.51100 -0.23700 18.82400 1.000 20.18000 97 ASP B CA 1
ATOM 2897 C C . ASP B 1 107 ? -7.32200 0.88300 19.46800 1.000 30.09000 97 ASP B C 1
ATOM 2898 O O . ASP B 1 107 ? -7.32700 1.99600 18.93400 1.000 27.20000 97 ASP B O 1
ATOM 2903 N N . ASP B 1 108 ? -8.01300 0.61700 20.58000 1.000 26.40000 98 ASP B N 1
ATOM 2904 C CA . ASP B 1 108 ? -8.88700 1.61200 21.19200 1.000 26.97000 98 ASP B CA 1
ATOM 2905 C C . ASP B 1 108 ? -8.26700 2.24600 22.42200 1.000 30.92000 98 ASP B C 1
ATOM 2906 O O . ASP B 1 108 ? -8.93900 3.00900 23.12600 1.000 27.78000 98 ASP B O 1
ATOM 2911 N N . HIS B 1 109 ? -7.00400 1.96600 22.69700 1.000 26.18000 99 HIS B N 1
ATOM 2912 C CA . HIS B 1 109 ? -6.38000 2.58900 23.84200 1.000 26.91000 99 HIS B CA 1
ATOM 2913 C C . HIS B 1 109 ? -6.16400 4.07700 23.55900 1.000 35.07000 99 HIS B C 1
ATOM 2914 O O . HIS B 1 109 ? -5.81900 4.44400 22.42400 1.000 24.96000 99 HIS B O 1
ATOM 2921 N N . PRO B 1 110 ? -6.40200 4.95000 24.55400 1.000 28.06000 100 PRO B N 1
ATOM 2922 C CA . PRO B 1 110 ? -6.39800 6.40500 24.29700 1.000 25.80000 100 PRO B CA 1
ATOM 2923 C C . PRO B 1 110 ? -5.07200 6.97200 23.83800 1.000 23.02000 100 PRO B C 1
ATOM 2924 O O . PRO B 1 110 ? -5.07300 8.02900 23.19400 1.000 34.92000 100 PRO B O 1
ATOM 2928 N N . ALA B 1 111 ? -3.94600 6.33600 24.15400 1.000 29.80000 101 ALA B N 1
ATOM 2929 C CA . ALA B 1 111 ? -2.65200 6.83300 23.69300 1.000 27.36000 101 ALA B CA 1
ATOM 2930 C C . ALA B 1 111 ? -2.37100 6.49200 22.23400 1.000 27.33000 101 ALA B C 1
ATOM 2931 O O . ALA B 1 111 ? -1.37500 6.97800 21.68100 1.000 27.02000 101 ALA B O 1
ATOM 2933 N N . ALA B 1 112 ? -3.20700 5.65300 21.61600 1.000 23.22000 102 ALA B N 1
ATOM 2934 C CA . ALA B 1 112 ? -3.15400 5.36500 20.18200 1.000 24.33000 102 ALA B CA 1
ATOM 2935 C C . ALA B 1 112 ? -1.80300 4.80400 19.75100 1.000 20.65000 102 ALA B C 1
ATOM 2936 O O . ALA B 1 112 ? -1.38700 5.02200 18.61700 1.000 21.42000 102 ALA B O 1
ATOM 2938 N N . GLN B 1 113 ? -1.12300 4.07500 20.63100 1.000 17.46000 103 GLN B N 1
ATOM 2939 C CA . GLN B 1 113 ? 0.21200 3.60300 20.27100 1.000 16.80000 103 GLN B CA 1
ATOM 2940 C C . GLN B 1 113 ? 0.17900 2.53600 19.17500 1.000 21.70000 103 GLN B C 1
ATOM 2941 O O . GLN B 1 113 ? 1.19100 2.36900 18.48500 1.000 19.07000 103 GLN B O 1
ATOM 2947 N N . ARG B 1 114 ? -0.92900 1.81000 18.98300 1.000 16.82000 104 ARG B N 1
ATOM 2948 C CA . ARG B 1 114 ? -0.97500 0.84800 17.86800 1.000 13.94000 104 ARG B CA 1
ATOM 2949 C C . ARG B 1 114 ? -0.79800 1.54800 16.52300 1.000 18.04000 104 ARG B C 1
ATOM 2950 O O . ARG B 1 114 ? 0.05400 1.14500 15.71300 1.000 12.73000 104 ARG B O 1
ATOM 2958 N N . ALA B 1 115 ? -1.54000 2.64900 16.29200 1.000 18.66000 105 ALA B N 1
ATOM 2959 C CA . ALA B 1 115 ? -1.46100 3.34100 15.00500 1.000 17.33000 105 ALA B CA 1
ATOM 2960 C C . ALA B 1 115 ? -0.11200 4.00700 14.82600 1.000 14.76000 105 ALA B C 1
ATOM 2961 O O . ALA B 1 115 ? 0.42100 4.02900 13.71100 1.000 14.27000 105 ALA B O 1
ATOM 2963 N N . TRP B 1 116 ? 0.46400 4.53300 15.91800 1.000 16.87000 106 TRP B N 1
ATOM 2964 C CA . TRP B 1 116 ? 1.76600 5.17600 15.84500 1.000 13.33000 106 TRP B CA 1
ATOM 2965 C C . TRP B 1 116 ? 2.87700 4.17900 15.57800 1.000 16.99000 106 TRP B C 1
ATOM 2966 O O . TRP B 1 116 ? 3.97000 4.58200 15.16800 1.000 17.53000 106 TRP B O 1
ATOM 2977 N N . HIS B 1 117 ? 2.62800 2.90000 15.78300 1.000 13.41000 107 HIS B N 1
ATOM 2978 C CA . HIS B 1 117 ? 3.63200 1.87500 15.48300 1.000 12.80000 107 HIS B CA 1
ATOM 2979 C C . HIS B 1 117 ? 3.27000 1.03800 14.24600 1.000 11.13000 107 HIS B C 1
ATOM 2980 O O . HIS B 1 117 ? 3.98500 0.08300 13.92900 1.000 13.02000 107 HIS B O 1
ATOM 2987 N N . ASP B 1 118 ? 2.17600 1.35000 13.56900 1.000 13.45000 108 ASP B N 1
ATOM 2988 C CA . ASP B 1 118 ? 1.68500 0.58300 12.42400 1.000 10.89000 108 ASP B CA 1
ATOM 2989 C C . ASP B 1 118 ? 2.44400 0.95200 11.15600 1.000 13.60000 108 ASP B C 1
ATOM 2990 O O . ASP B 1 118 ? 2.38700 2.09800 10.70800 1.000 14.22000 108 ASP B O 1
ATOM 2995 N N . LEU B 1 119 ? 3.16500 -0.03900 10.58300 1.000 12.06000 109 LEU B N 1
ATOM 2996 C CA . LEU B 1 119 ? 4.01500 0.14800 9.41200 1.000 13.91000 109 LEU B CA 1
ATOM 2997 C C . LEU B 1 119 ? 3.23300 0.45000 8.14900 1.000 19.46000 109 LEU B C 1
ATOM 2998 O O . LEU B 1 119 ? 3.83200 0.92900 7.18400 1.000 19.05000 109 LEU B O 1
ATOM 3003 N N . THR B 1 120 ? 1.91700 0.19200 8.13200 1.000 15.99000 110 THR B N 1
ATOM 3004 C CA . THR B 1 120 ? 1.07800 0.59100 7.00800 1.000 14.90000 110 THR B CA 1
ATOM 3005 C C . THR B 1 120 ? 0.58400 2.02900 7.12300 1.000 16.18000 110 THR B C 1
ATOM 3006 O O . THR B 1 120 ? 0.01200 2.55900 6.15300 1.000 20.37000 110 THR B O 1
ATOM 3010 N N . GLN B 1 121 ? 0.80000 2.67400 8.26900 1.000 14.02000 111 GLN B N 1
ATOM 3011 C CA . GLN B 1 121 ? 0.35600 4.05200 8.46300 1.000 14.31000 111 GLN B CA 1
ATOM 3012 C C . GLN B 1 121 ? 1.56600 4.99200 8.39100 1.000 11.45000 111 GLN B C 1
ATOM 3013 O O . GLN B 1 121 ? 2.72800 4.55900 8.46000 1.000 14.00000 111 GLN B O 1
ATOM 3019 N N . ALA B 1 122 ? 1.28400 6.29300 8.22700 1.000 12.38000 112 ALA B N 1
ATOM 3020 C CA . ALA B 1 122 ? 2.28700 7.20200 7.65000 1.000 12.68000 112 ALA B CA 1
ATOM 3021 C C . ALA B 1 122 ? 3.53700 7.32000 8.51100 1.000 13.81000 112 ALA B C 1
ATOM 3022 O O . ALA B 1 122 ? 4.63700 7.43900 7.97500 1.000 12.58000 112 ALA B O 1
ATOM 3024 N N . VAL B 1 123 ? 3.39600 7.37100 9.84300 1.000 12.18000 113 VAL B N 1
ATOM 3025 C CA . VAL B 1 123 ? 4.53400 7.75200 10.68400 1.000 11.97000 113 VAL B CA 1
ATOM 3026 C C . VAL B 1 123 ? 5.49700 6.58400 10.85600 1.000 12.02000 113 VAL B C 1
ATOM 3027 O O . VAL B 1 123 ? 6.71600 6.74500 10.67000 1.000 13.36000 113 VAL B O 1
ATOM 3031 N N . ALA B 1 124 ? 5.00000 5.38300 11.19800 1.000 11.80000 114 ALA B N 1
ATOM 3032 C CA . ALA B 1 124 ? 5.95800 4.29000 11.33800 1.000 14.98000 114 ALA B CA 1
ATOM 3033 C C . ALA B 1 124 ? 6.53900 3.91300 9.99200 1.000 12.76000 114 ALA B C 1
ATOM 3034 O O . ALA B 1 124 ? 7.67700 3.41200 9.93300 1.000 13.25000 114 ALA B O 1
ATOM 3036 N N . ARG B 1 125 ? 5.76100 4.08700 8.91600 1.000 14.06000 115 ARG B N 1
ATOM 3037 C CA . ARG B 1 125 ? 6.30900 3.90700 7.56800 1.000 11.44000 115 ARG B CA 1
ATOM 3038 C C . ARG B 1 125 ? 7.46400 4.88000 7.31900 1.000 13.00000 115 ARG B C 1
ATOM 3039 O O . ARG B 1 125 ? 8.54400 4.49400 6.84500 1.000 14.19000 115 ARG B O 1
ATOM 3047 N N . ALA B 1 126 ? 7.26100 6.14900 7.67000 1.000 10.93000 116 ALA B N 1
ATOM 3048 C CA . ALA B 1 126 ? 8.30300 7.15800 7.48800 1.000 9.59000 116 ALA B CA 1
ATOM 3049 C C . ALA B 1 126 ? 9.52400 6.84400 8.33400 1.000 13.78000 116 ALA B C 1
ATOM 3050 O O . ALA B 1 126 ? 10.66000 7.10200 7.89300 1.000 14.10000 116 ALA B O 1
ATOM 3052 N N . ASP B 1 127 ? 9.31500 6.26900 9.53800 1.000 11.38000 117 ASP B N 1
ATOM 3053 C CA . ASP B 1 127 ? 10.43500 5.96200 10.42800 1.000 11.60000 117 ASP B CA 1
ATOM 3054 C C . ASP B 1 127 ? 11.45500 5.01900 9.79400 1.000 12.90000 117 ASP B C 1
ATOM 3055 O O . ASP B 1 127 ? 12.62300 4.99800 10.23200 1.000 12.38000 117 ASP B O 1
ATOM 3060 N N . ILE B 1 128 ? 11.05700 4.23700 8.77600 1.000 11.64000 118 ILE B N 1
ATOM 3061 C CA . ILE B 1 128 ? 12.05800 3.41500 8.09200 1.000 11.60000 118 ILE B CA 1
ATOM 3062 C C . ILE B 1 128 ? 13.17000 4.27400 7.50100 1.000 13.59000 118 ILE B C 1
ATOM 3063 O O . ILE B 1 128 ? 14.29700 3.78500 7.31600 1.000 13.10000 118 ILE B O 1
ATOM 3068 N N . SER B 1 129 ? 12.90400 5.56500 7.26500 1.000 12.79000 119 SER B N 1
ATOM 3069 C CA . SER B 1 129 ? 13.94100 6.50000 6.80700 1.000 11.06000 119 SER B CA 1
ATOM 3070 C C . SER B 1 129 ? 15.13600 6.53500 7.74800 1.000 13.03000 119 SER B C 1
ATOM 3071 O O . SER B 1 129 ? 16.25800 6.88600 7.32500 1.000 13.72000 119 SER B O 1
ATOM 3074 N N . PHE B 1 130 ? 14.93100 6.21800 9.03500 1.000 13.96000 120 PHE B N 1
ATOM 3075 C CA . PHE B 1 130 ? 16.04700 6.20700 9.97200 1.000 13.14000 120 PHE B CA 1
ATOM 3076 C C . PHE B 1 130 ? 17.07400 5.14800 9.64100 1.000 13.41000 120 PHE B C 1
ATOM 3077 O O . PHE B 1 130 ? 18.18600 5.21400 10.19900 1.000 11.68000 120 PHE B O 1
ATOM 3085 N N . THR B 1 131 ? 16.73600 4.16800 8.78600 1.000 11.69000 121 THR B N 1
ATOM 3086 C CA . THR B 1 131 ? 17.77000 3.19700 8.39100 1.000 11.65000 121 THR B CA 1
ATOM 3087 C C . THR B 1 131 ? 18.89800 3.85700 7.62500 1.000 15.31000 121 THR B C 1
ATOM 3088 O O . THR B 1 131 ? 19.98600 3.27400 7.51100 1.000 14.89000 121 THR B O 1
ATOM 3092 N N . ARG B 1 132 ? 18.66800 5.05900 7.09600 1.000 12.69000 122 ARG B N 1
ATOM 3093 C CA . ARG B 1 132 ? 19.69800 5.81700 6.41800 1.000 11.57000 122 ARG B CA 1
ATOM 3094 C C . ARG B 1 132 ? 20.12200 7.02900 7.23400 1.000 12.07000 122 ARG B C 1
ATOM 3095 O O . ARG B 1 132 ? 20.60000 8.02800 6.68000 1.000 13.35000 122 ARG B O 1
ATOM 3103 N N . LEU B 1 133 ? 20.00800 6.95000 8.56000 1.000 11.44000 123 LEU B N 1
ATOM 3104 C CA . LEU B 1 133 ? 20.39200 8.09200 9.38400 1.000 10.72000 123 LEU B CA 1
ATOM 3105 C C . LEU B 1 133 ? 21.81100 8.59000 9.12100 1.000 10.77000 123 LEU B C 1
ATOM 3106 O O . LEU B 1 133 ? 21.99700 9.81800 9.09300 1.000 11.48000 123 LEU B O 1
ATOM 3111 N N . PRO B 1 134 ? 22.81500 7.74600 8.86200 1.000 11.22000 124 PRO B N 1
ATOM 3112 C CA . PRO B 1 134 ? 24.14100 8.28800 8.57200 1.000 10.92000 124 PRO B CA 1
ATOM 3113 C C . PRO B 1 134 ? 24.13700 9.28300 7.43800 1.000 10.95000 124 PRO B C 1
ATOM 3114 O O . PRO B 1 134 ? 24.85400 10.28300 7.54000 1.000 13.80000 124 PRO B O 1
ATOM 3118 N N . ASP B 1 135 ? 23.34500 9.03100 6.38000 1.000 14.63000 125 ASP B N 1
ATOM 3119 C CA . ASP B 1 135 ? 23.30100 9.97600 5.26600 1.000 14.20000 125 ASP B CA 1
ATOM 3120 C C . ASP B 1 135 ? 22.77300 11.31800 5.73100 1.000 12.57000 125 ASP B C 1
ATOM 3121 O O . ASP B 1 135 ? 23.25500 12.35800 5.30500 1.000 14.81000 125 ASP B O 1
ATOM 3126 N N . ALA B 1 136 ? 21.73000 11.32100 6.58100 1.000 12.23000 126 ALA B N 1
ATOM 3127 C CA . ALA B 1 136 ? 21.15200 12.57000 7.02600 1.000 11.85000 126 ALA B CA 1
ATOM 3128 C C . ALA B 1 136 ? 22.12400 13.35100 7.91500 1.000 13.01000 126 ALA B C 1
ATOM 3129 O O . ALA B 1 136 ? 22.17400 14.59000 7.85400 1.000 15.90000 126 ALA B O 1
ATOM 3131 N N . ILE B 1 137 ? 22.94200 12.65000 8.70400 1.000 13.30000 127 ILE B N 1
ATOM 3132 C CA . ILE B 1 137 ? 23.94500 13.34100 9.49800 1.000 12.40000 127 ILE B CA 1
ATOM 3133 C C . ILE B 1 137 ? 25.05100 13.88400 8.59600 1.000 13.06000 127 ILE B C 1
ATOM 3134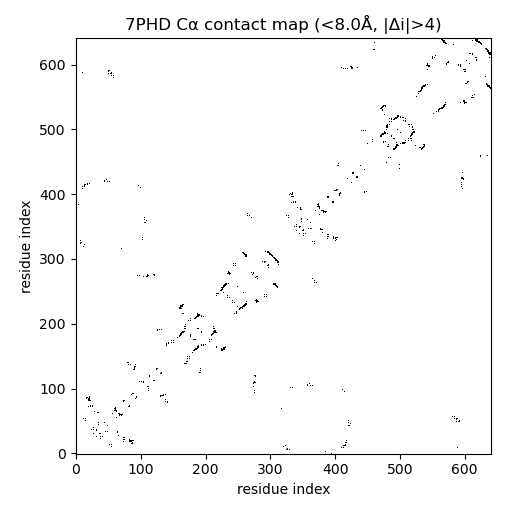 O O . ILE B 1 137 ? 25.58400 14.97800 8.84500 1.000 14.50000 127 ILE B O 1
ATOM 3139 N N . ARG B 1 138 ? 25.36600 13.16800 7.51700 1.000 11.84000 128 ARG B N 1
ATOM 3140 C CA . ARG B 1 138 ? 26.41800 13.60800 6.57900 1.000 12.90000 128 ARG B CA 1
ATOM 3141 C C . ARG B 1 138 ? 25.99700 14.84300 5.80000 1.000 16.66000 128 ARG B C 1
ATOM 3142 O O . ARG B 1 138 ? 26.80600 15.75800 5.59000 1.000 17.40000 128 ARG B O 1
ATOM 3150 N N . THR B 1 139 ? 24.74000 14.89300 5.36900 1.000 15.90000 129 THR B N 1
ATOM 3151 C CA . THR B 1 139 ? 24.27200 15.91600 4.44600 1.000 17.86000 129 THR B CA 1
ATOM 3152 C C . THR B 1 139 ? 23.35700 16.95100 5.07100 1.000 19.12000 129 THR B C 1
ATOM 3153 O O . THR B 1 139 ? 23.21200 18.04300 4.49700 1.000 19.46000 129 THR B O 1
ATOM 3157 N N . GLY B 1 140 ? 22.72200 16.63900 6.20700 1.000 14.97000 130 GLY B N 1
ATOM 3158 C CA . GLY B 1 140 ? 21.67700 17.51500 6.69200 1.000 16.80000 130 GLY B CA 1
ATOM 3159 C C . GLY B 1 140 ? 20.39700 17.44600 5.91400 1.000 15.99000 130 GLY B C 1
ATOM 3160 O O . GLY B 1 140 ? 19.47600 18.25000 6.16500 1.000 18.76000 130 GLY B O 1
ATOM 3161 N N . ARG B 1 141 ? 20.28800 16.49400 4.96400 1.000 12.15000 131 ARG B N 1
ATOM 3162 C CA . ARG B 1 141 ? 19.15700 16.37600 4.07100 1.000 15.42000 131 ARG B CA 1
ATOM 3163 C C . ARG B 1 141 ? 18.32200 15.12500 4.38600 1.000 14.05000 131 ARG B C 1
ATOM 3164 O O . ARG B 1 141 ? 18.86900 14.08400 4.79500 1.000 13.37000 131 ARG B O 1
ATOM 3166 N N . PRO B 1 142 ? 17.00000 15.18800 4.18600 1.000 11.69000 132 PRO B N 1
ATOM 3167 C CA . PRO B 1 142 ? 16.14600 14.03900 4.51000 1.000 12.95000 132 PRO B CA 1
ATOM 3168 C C . PRO B 1 142 ? 16.43400 12.83000 3.63800 1.000 11.29000 132 PRO B C 1
ATOM 3169 O O . PRO B 1 142 ? 16.84000 12.93400 2.47300 1.000 14.04000 132 PRO B O 1
ATOM 3173 N N . THR B 1 143 ? 16.14900 11.65300 4.19900 1.000 11.41000 133 THR B N 1
ATOM 3174 C CA . THR B 1 143 ? 16.37600 10.38300 3.50300 1.000 11.77000 133 THR B CA 1
ATOM 3175 C C . THR B 1 143 ? 15.07900 9.73600 3.01800 1.000 14.72000 133 THR B C 1
ATOM 3176 O O . THR B 1 143 ? 15.11800 8.68600 2.36000 1.000 15.87000 133 THR B O 1
ATOM 3180 N N . TYR B 1 144 ? 13.93600 10.32400 3.32800 1.000 11.88000 134 TYR B N 1
ATOM 3181 C CA . TYR B 1 144 ? 12.65700 9.70100 3.00400 1.000 11.98000 134 TYR B CA 1
ATOM 3182 C C . TYR B 1 144 ? 12.49300 9.49800 1.49200 1.000 13.47000 134 TYR B C 1
ATOM 3183 O O . TYR B 1 144 ? 12.05200 8.43100 1.04200 1.000 15.10000 134 TYR B O 1
ATOM 3192 N N . GLU B 1 145 ? 12.84800 10.50300 0.70200 1.000 13.69000 135 GLU B N 1
ATOM 3193 C CA . GLU B 1 145 ? 12.69300 10.37300 -0.75100 1.000 13.62000 135 GLU B CA 1
ATOM 3194 C C . GLU B 1 145 ? 13.55200 9.24500 -1.30200 1.000 14.96000 135 GLU B C 1
ATOM 3195 O O . GLU B 1 145 ? 13.15700 8.54700 -2.24800 1.000 16.18000 135 GLU B O 1
ATOM 3201 N N . SER B 1 146 ? 14.73900 9.05500 -0.74400 1.000 14.75000 136 SER B N 1
ATOM 3202 C CA . SER B 1 146 ? 15.59000 7.98400 -1.25400 1.000 15.40000 136 SER B CA 1
ATOM 3203 C C . SER B 1 146 ? 14.99100 6.59900 -1.01900 1.000 18.93000 136 SER B C 1
ATOM 3204 O O . SER B 1 146 ? 15.34400 5.65000 -1.73800 1.000 20.34000 136 SER B O 1
ATOM 3207 N N . ILE B 1 147 ? 14.11000 6.45200 -0.03000 1.000 16.79000 137 ILE B N 1
ATOM 3208 C CA . ILE B 1 147 ? 13.46900 5.17500 0.26200 1.000 17.40000 137 ILE B CA 1
ATOM 3209 C C . ILE B 1 147 ? 12.15600 5.03600 -0.49100 1.000 18.58000 137 ILE B C 1
ATOM 3210 O O . ILE B 1 147 ? 11.86900 3.98300 -1.06300 1.000 21.61000 137 ILE B O 1
ATOM 3215 N N . TYR B 1 148 ? 11.35000 6.08800 -0.50700 1.000 15.64000 138 TYR B N 1
ATOM 3216 C CA . TYR B 1 148 ? 9.97400 5.97300 -0.97100 1.000 16.75000 138 TYR B CA 1
ATOM 3217 C C . TYR B 1 148 ? 9.71000 6.63900 -2.31400 1.000 17.72000 138 TYR B C 1
ATOM 3218 O O . TYR B 1 148 ? 8.61400 6.45200 -2.86900 1.000 21.44000 138 TYR B O 1
ATOM 3227 N N . GLY B 1 149 ? 10.65800 7.40400 -2.84800 1.000 18.13000 139 GLY B N 1
ATOM 3228 C CA . GLY B 1 149 ? 10.59100 7.86800 -4.21600 1.000 18.62000 139 GLY B CA 1
ATOM 3229 C C . GLY B 1 149 ? 10.15000 9.30000 -4.39500 1.000 24.77000 139 GLY B C 1
ATOM 3230 O O . GLY B 1 149 ? 10.37700 9.86700 -5.46900 1.000 23.65000 139 GLY B O 1
ATOM 3231 N N . LYS B 1 150 ? 9.51000 9.89400 -3.38900 1.000 15.99000 140 LYS B N 1
ATOM 3232 C CA . LYS B 1 150 ? 9.03900 11.26700 -3.40300 1.000 16.68000 140 LYS B CA 1
ATOM 3233 C C . LYS B 1 150 ? 9.29500 11.87800 -2.03900 1.000 16.67000 140 LYS B C 1
ATOM 3234 O O . LYS B 1 150 ? 9.34100 11.14700 -1.04400 1.000 18.43000 140 LYS B O 1
ATOM 3240 N N . PRO B 1 151 ? 9.41800 13.19800 -1.95500 1.000 15.96000 141 PRO B N 1
ATOM 3241 C CA . PRO B 1 151 ? 9.49400 13.85500 -0.64100 1.000 16.52000 141 PRO B CA 1
ATOM 3242 C C . PRO B 1 151 ? 8.19500 13.62500 0.11000 1.000 15.71000 141 PRO B C 1
ATOM 3243 O O . PRO B 1 151 ? 7.16900 13.31900 -0.48400 1.000 17.49000 141 PRO B O 1
ATOM 3247 N N . PHE B 1 152 ? 8.26100 13.81200 1.43100 1.000 15.68000 142 PHE B N 1
ATOM 3248 C CA . PHE B 1 152 ? 7.18100 13.40800 2.33800 1.000 14.37000 142 PHE B CA 1
ATOM 3249 C C . PHE B 1 152 ? 5.78200 13.80200 1.84500 1.000 12.86000 142 PHE B C 1
ATOM 3250 O O . PHE B 1 152 ? 4.91400 12.93500 1.66400 1.000 14.67000 142 PHE B O 1
ATOM 3258 N N . TYR B 1 153 ? 5.51100 15.10900 1.72900 1.000 13.04000 143 TYR B N 1
ATOM 3259 C CA . TYR B 1 153 ? 4.12900 15.53100 1.45100 1.000 13.34000 143 TYR B CA 1
ATOM 3260 C C . TYR B 1 153 ? 3.72300 15.19400 0.01800 1.000 16.20000 143 TYR B C 1
ATOM 3261 O O . TYR B 1 153 ? 2.54100 14.95800 -0.25100 1.000 17.06000 143 TYR B O 1
ATOM 3270 N N . GLU B 1 154 ? 4.67600 15.08400 -0.89800 1.000 16.79000 144 GLU B N 1
ATOM 3271 C CA . GLU B 1 154 ? 4.31300 14.64200 -2.24200 1.000 14.40000 144 GLU B CA 1
ATOM 3272 C C . GLU B 1 154 ? 4.00500 13.15100 -2.28300 1.000 15.82000 144 GLU B C 1
ATOM 3273 O O . GLU B 1 154 ? 3.17900 12.70400 -3.08200 1.000 17.54000 144 GLU B O 1
ATOM 3279 N N . ASP B 1 155 ? 4.67200 12.35400 -1.44000 1.000 13.59000 145 ASP B N 1
ATOM 3280 C CA . ASP B 1 155 ? 4.30600 10.95000 -1.31400 1.000 13.63000 145 ASP B CA 1
ATOM 3281 C C . ASP B 1 155 ? 2.89400 10.81300 -0.76500 1.000 16.72000 145 ASP B C 1
ATOM 3282 O O . ASP B 1 155 ? 2.07400 10.06400 -1.30500 1.000 20.19000 145 ASP B O 1
ATOM 3287 N N . LEU B 1 156 ? 2.57800 11.56900 0.30100 1.000 15.62000 146 LEU B N 1
ATOM 3288 C CA . LEU B 1 156 ? 1.21600 11.53500 0.83400 1.000 15.27000 146 LEU B CA 1
ATOM 3289 C C . LEU B 1 156 ? 0.20600 11.98300 -0.21400 1.000 19.58000 146 LEU B C 1
ATOM 3290 O O . LEU B 1 156 ? -0.91700 11.48000 -0.24800 1.000 17.89000 146 LEU B O 1
ATOM 3295 N N . ALA B 1 157 ? 0.56900 12.94500 -1.04600 1.000 15.64000 147 ALA B N 1
ATOM 3296 C CA . ALA B 1 157 ? -0.39100 13.44200 -2.03800 1.000 17.69000 147 ALA B CA 1
ATOM 3297 C C . ALA B 1 157 ? -0.74000 12.37900 -3.06300 1.000 22.47000 147 ALA B C 1
ATOM 3298 O O . ALA B 1 157 ? -1.85800 12.38400 -3.59600 1.000 24.33000 147 ALA B O 1
ATOM 3300 N N . GLY B 1 158 ? 0.17500 11.44700 -3.32800 1.000 22.22000 148 GLY B N 1
ATOM 3301 C CA . GLY B 1 158 ? -0.11800 10.33400 -4.21400 1.000 20.11000 148 GLY B CA 1
ATOM 3302 C C . GLY B 1 158 ? -0.71200 9.10600 -3.56800 1.000 18.00000 148 GLY B C 1
ATOM 3303 O O . GLY B 1 158 ? -1.05100 8.14200 -4.26400 1.000 24.63000 148 GLY B O 1
ATOM 3304 N N . ARG B 1 159 ? -0.81800 9.07400 -2.24600 1.000 18.86000 149 ARG B N 1
ATOM 3305 C CA . ARG B 1 159 ? -1.27700 7.88400 -1.53000 1.000 22.40000 149 ARG B CA 1
ATOM 3306 C C . ARG B 1 159 ? -2.36500 8.31500 -0.56600 1.000 21.50000 149 ARG B C 1
ATOM 3307 O O . ARG B 1 159 ? -2.08400 8.63500 0.59300 1.000 19.22000 149 ARG B O 1
ATOM 3315 N N . PRO B 1 160 ? -3.62600 8.29500 -0.98800 1.000 20.10000 150 PRO B N 1
ATOM 3316 C CA . PRO B 1 160 ? -4.68600 8.77700 -0.09300 1.000 20.28000 150 PRO B CA 1
ATOM 3317 C C . PRO B 1 160 ? -4.76400 8.04600 1.23500 1.000 18.35000 150 PRO B C 1
ATOM 3318 O O . PRO B 1 160 ? -5.21200 8.64900 2.22000 1.000 19.43000 150 PRO B O 1
ATOM 3322 N N . ASP B 1 161 ? -4.40800 6.75600 1.28200 1.000 18.00000 151 ASP B N 1
ATOM 3323 C CA . ASP B 1 161 ? -4.39600 6.01400 2.54100 1.000 20.45000 151 ASP B CA 1
ATOM 3324 C C . ASP B 1 161 ? -3.38100 6.60400 3.52000 1.000 18.36000 151 ASP B C 1
ATOM 3325 O O . ASP B 1 161 ? -3.65800 6.72400 4.72900 1.000 20.03000 151 ASP B O 1
ATOM 3330 N N . LEU B 1 162 ? -2.20000 6.97200 3.01700 1.000 18.24000 152 LEU B N 1
ATOM 3331 C CA . LEU B 1 162 ? -1.17100 7.51800 3.89900 1.000 15.87000 152 LEU B CA 1
ATOM 3332 C C . LEU B 1 162 ? -1.51500 8.93800 4.29700 1.000 13.80000 152 LEU B C 1
ATOM 3333 O O . LEU B 1 162 ? -1.27900 9.34400 5.44600 1.000 15.45000 152 LEU B O 1
ATOM 3338 N N . ARG B 1 163 ? -2.01200 9.73300 3.33900 1.000 14.94000 153 ARG B N 1
ATOM 3339 C CA . ARG B 1 163 ? -2.53600 11.06100 3.66000 1.000 14.74000 153 ARG B CA 1
ATOM 3340 C C . ARG B 1 163 ? -3.55200 10.98900 4.80000 1.000 15.87000 153 ARG B C 1
ATOM 3341 O O . ARG B 1 163 ? -3.46600 11.74400 5.77700 1.000 12.70000 153 ARG B O 1
ATOM 3349 N N . ALA B 1 164 ? -4.53700 10.08400 4.68800 1.000 15.13000 154 ALA B N 1
ATOM 3350 C CA . ALA B 1 164 ? -5.55000 9.98700 5.73200 1.000 15.14000 154 ALA B CA 1
ATOM 3351 C C . ALA B 1 164 ? -4.96500 9.48600 7.05200 1.000 12.52000 154 ALA B C 1
ATOM 3352 O O . ALA B 1 164 ? -5.33100 9.99100 8.12200 1.000 15.94000 154 ALA B O 1
ATOM 3354 N N . SER B 1 165 ? -4.03600 8.51500 7.02100 1.000 14.18000 155 SER B N 1
ATOM 3355 C CA . SER B 1 165 ? -3.54200 8.03900 8.31600 1.000 11.96000 155 SER B CA 1
ATOM 3356 C C . SER B 1 165 ? -2.64700 9.09800 8.94000 1.000 11.68000 155 SER B C 1
ATOM 3357 O O . SER B 1 165 ? -2.69300 9.29200 10.15200 1.000 15.01000 155 SER B O 1
ATOM 3360 N N . PHE B 1 166 ? -1.87000 9.83700 8.11800 1.000 12.51000 156 PHE B N 1
ATOM 3361 C CA . PHE B 1 166 ? -1.09400 10.92900 8.69300 1.000 14.76000 156 PHE B CA 1
ATOM 3362 C C . PHE B 1 166 ? -2.00600 11.91700 9.38800 1.000 12.54000 156 PHE B C 1
ATOM 3363 O O . PHE B 1 166 ? -1.79800 12.26900 10.56000 1.000 12.75000 156 PHE B O 1
ATOM 3371 N N . ASP B 1 167 ? -3.09600 12.31900 8.71200 1.000 13.55000 157 ASP B N 1
ATOM 3372 C 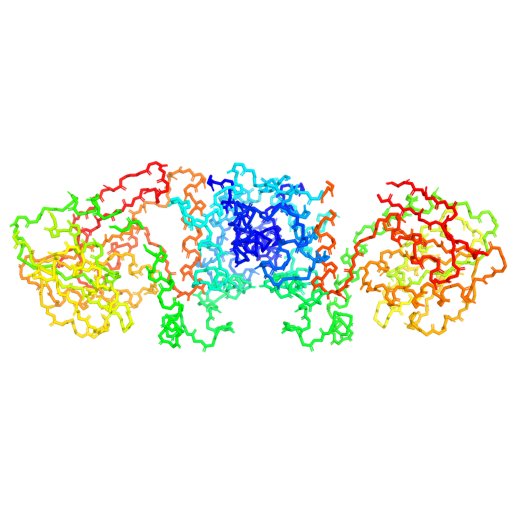CA . ASP B 1 167 ? -3.94700 13.32400 9.31900 1.000 12.85000 157 ASP B CA 1
ATOM 3373 C C . ASP B 1 167 ? -4.62400 12.78800 10.57300 1.000 13.19000 157 ASP B C 1
ATOM 3374 O O . ASP B 1 167 ? -4.77600 13.52400 11.55400 1.000 15.77000 157 ASP B O 1
ATOM 3379 N N . SER B 1 168 ? -5.04500 11.51100 10.57300 1.000 12.85000 158 SER B N 1
ATOM 3380 C CA . SER B 1 168 ? -5.68700 11.00900 11.77700 1.000 13.28000 158 SER B CA 1
ATOM 3381 C C . SER B 1 168 ? -4.72500 10.82800 12.92600 1.000 18.10000 158 SER B C 1
ATOM 3382 O O . SER B 1 168 ? -5.11900 11.00500 14.08700 1.000 23.36000 158 SER B O 1
ATOM 3385 N N . LEU B 1 169 ? -3.46800 10.48900 12.62900 1.000 14.52000 159 LEU B N 1
ATOM 3386 C CA . LEU B 1 169 ? -2.49200 10.32700 13.68800 1.000 14.43000 159 LEU B CA 1
ATOM 3387 C C . LEU B 1 169 ? -2.30200 11.64500 14.40500 1.000 17.91000 159 LEU B C 1
ATOM 3388 O O . LEU B 1 169 ? -2.42100 11.71900 15.63300 1.000 18.64000 159 LEU B O 1
ATOM 3393 N N . LEU B 1 170 ? -2.09000 12.68000 13.61400 1.000 17.80000 160 LEU B N 1
ATOM 3394 C CA . LEU B 1 170 ? -1.86300 14.00100 14.22600 1.000 23.52000 160 LEU B CA 1
ATOM 3395 C C . LEU B 1 170 ? -3.13600 14.48700 14.91500 1.000 26.43000 160 LEU B C 1
ATOM 3396 O O . LEU B 1 170 ? -3.11300 15.10800 15.97700 1.000 35.39000 160 LEU B O 1
ATOM 3401 N N . ASP B 1 173 ? -6.04900 13.49300 19.16000 1.000 30.00000 163 ASP B N 1
ATOM 3402 C CA . ASP B 1 173 ? -6.72500 14.02200 20.37700 1.000 30.00000 163 ASP B CA 1
ATOM 3403 C C . ASP B 1 173 ? -7.13800 15.48100 20.15500 1.000 30.00000 163 ASP B C 1
ATOM 3404 O O . ASP B 1 173 ? -7.14300 16.22900 21.12600 1.000 30.00000 163 ASP B O 1
ATOM 3406 N N . GLN B 1 174 ? -7.54200 15.84300 18.93500 1.000 30.00000 164 GLN B N 1
ATOM 3407 C CA . GLN B 1 174 ? -7.82700 17.26800 18.61100 1.000 30.00000 164 GLN B CA 1
ATOM 3408 C C . GLN B 1 174 ? -9.02000 17.83700 19.36800 1.000 30.00000 164 GLN B C 1
ATOM 3409 O O . GLN B 1 174 ? -9.16200 19.06100 19.37800 1.000 30.00000 164 GLN B O 1
ATOM 3415 N N . ALA B 1 177 ? -6.75900 18.82100 22.67300 1.000 29.45000 167 ALA B N 1
ATOM 3416 C CA . ALA B 1 177 ? -5.33200 19.18000 22.57000 1.000 31.07000 167 ALA B CA 1
ATOM 3417 C C . ALA B 1 177 ? -5.12200 20.65100 22.21500 1.000 26.27000 167 ALA B C 1
ATOM 3418 O O . ALA B 1 177 ? -4.02000 21.14500 22.43300 1.000 32.06000 167 ALA B O 1
ATOM 3420 N N . PHE B 1 178 ? -6.15500 21.30600 21.70600 1.000 27.20000 168 PHE B N 1
ATOM 3421 C CA . PHE B 1 178 ? -6.00300 22.72100 21.29500 1.000 24.68000 168 PHE B CA 1
ATOM 3422 C C . PHE B 1 178 ? -6.69200 23.66300 22.29200 1.000 31.89000 168 PHE B C 1
ATOM 3423 O O . PHE B 1 178 ? -6.70200 24.85600 22.08200 1.000 27.08000 168 PHE B O 1
ATOM 3431 N N . ASP B 1 179 ? -7.21600 23.10300 23.37800 1.000 27.70000 169 ASP B N 1
ATOM 3432 C CA . ASP B 1 179 ? -7.90300 23.93000 24.39400 1.000 30.98000 169 ASP B CA 1
ATOM 3433 C C . ASP B 1 179 ? -6.89100 24.88400 25.05800 1.000 27.46000 169 ASP B C 1
ATOM 3434 O O . ASP B 1 179 ? -7.18900 26.06500 25.13700 1.000 28.04000 169 ASP B O 1
ATOM 3439 N N . ALA B 1 180 ? -5.74600 24.36900 25.51200 1.000 28.53000 170 ALA B N 1
ATOM 3440 C CA . ALA B 1 180 ? -4.77600 25.24200 26.17800 1.000 33.02000 170 ALA B CA 1
ATOM 3441 C C . ALA B 1 180 ? -4.19700 26.29900 25.24500 1.000 25.68000 170 ALA B C 1
ATOM 3442 O O . ALA B 1 180 ? -4.15100 27.47800 25.64000 1.000 27.29000 170 ALA B O 1
ATOM 3444 N N . PRO B 1 181 ? -3.74500 25.98000 24.01700 1.000 29.31000 171 PRO B N 1
ATOM 3445 C CA . PRO B 1 181 ? -3.26500 27.07100 23.14800 1.000 23.01000 171 PRO B CA 1
ATOM 3446 C C . PRO B 1 181 ? -4.35300 28.06800 22.79600 1.000 21.91000 171 PRO B C 1
ATOM 3447 O O . PRO B 1 181 ? -4.07400 29.26800 22.75100 1.000 23.30000 171 PRO B O 1
ATOM 3451 N N . ALA B 1 182 ? -5.59400 27.62000 22.56200 1.000 22.05000 172 ALA B N 1
ATOM 3452 C CA . ALA B 1 182 ? -6.66100 28.58200 22.31100 1.000 18.81000 172 ALA B CA 1
ATOM 3453 C C . ALA B 1 182 ? -6.91100 29.46100 23.53000 1.000 23.99000 172 ALA B C 1
ATOM 3454 O O . ALA B 1 182 ? -7.22700 30.64300 23.38600 1.000 25.19000 172 ALA B O 1
ATOM 3456 N N . ALA B 1 183 ? -6.74900 28.91200 24.73700 1.000 27.32000 173 ALA B N 1
ATOM 3457 C CA . ALA B 1 183 ? -6.98900 29.71200 25.93600 1.000 32.50000 173 ALA B CA 1
ATOM 3458 C C . ALA B 1 183 ? -5.86400 30.69500 26.21700 1.000 32.91000 173 ALA B C 1
ATOM 3459 O O . ALA B 1 183 ? -6.05400 31.62200 27.01300 1.000 35.06000 173 ALA B O 1
ATOM 3461 N N . ALA B 1 184 ? -4.70800 30.51800 25.58100 1.000 23.30000 174 ALA B N 1
ATOM 3462 C CA . ALA B 1 184 ? -3.52700 31.32800 25.82900 1.000 25.53000 174 ALA B CA 1
ATOM 3463 C C . ALA B 1 184 ? -3.50300 32.59900 24.99900 1.000 28.63000 174 ALA B C 1
ATOM 3464 O O . ALA B 1 184 ? -2.50900 33.33100 25.03400 1.000 32.77000 174 ALA B O 1
ATOM 3466 N N . TYR B 1 185 ? -4.55500 32.88100 24.24700 1.000 24.67000 175 TYR B N 1
ATOM 3467 C CA . TYR B 1 185 ? -4.59600 34.09200 23.44200 1.000 22.27000 175 TYR B CA 1
ATOM 3468 C C . TYR B 1 185 ? -5.92000 34.80000 23.65900 1.000 25.58000 175 TYR B C 1
ATOM 3469 O O . TYR B 1 185 ? -6.96900 34.15400 23.73400 1.000 27.27000 175 TYR B O 1
ATOM 3478 N N . ASP B 1 186 ? -5.86700 36.13200 23.70800 1.000 25.80000 176 ASP B N 1
ATOM 3479 C CA . ASP B 1 186 ? -7.04800 36.96800 23.89000 1.000 28.97000 176 ASP B CA 1
ATOM 3480 C C . ASP B 1 186 ? -7.67600 37.24600 22.52900 1.000 26.32000 176 ASP B C 1
ATOM 3481 O O . ASP B 1 186 ? -7.09700 37.96000 21.70400 1.000 27.89000 176 ASP B O 1
ATOM 3486 N N . TRP B 1 187 ? -8.86600 36.69100 22.29700 1.000 25.81000 177 TRP B N 1
ATOM 3487 C CA . TRP B 1 187 ? -9.56400 36.80600 21.01900 1.000 22.05000 177 TRP B CA 1
ATOM 3488 C C . TRP B 1 187 ? -10.49300 38.02400 20.92300 1.000 25.15000 177 TRP B C 1
ATOM 3489 O O . TRP B 1 187 ? -11.17300 38.18700 19.90600 1.000 30.76000 177 TRP B O 1
ATOM 3500 N N . THR B 1 188 ? -10.49300 38.90000 21.93000 1.000 35.67000 178 THR B N 1
ATOM 3501 C CA . THR B 1 188 ? -11.46100 39.99900 21.98900 1.000 29.70000 178 THR B CA 1
ATOM 3502 C C . THR B 1 188 ? -11.45100 40.84100 20.72200 1.000 31.61000 178 THR B C 1
ATOM 3503 O O . THR B 1 188 ? -12.50900 41.16800 20.17400 1.000 38.76000 178 THR B O 1
ATOM 3507 N N . ASN B 1 189 ? -10.26800 41.19500 20.23400 1.000 33.50000 179 ASN B N 1
ATOM 3508 C CA . ASN B 1 189 ? -10.15000 42.08900 19.09200 1.000 37.02000 179 ASN B CA 1
ATOM 3509 C C . ASN B 1 189 ? -9.99200 41.34400 17.77700 1.000 34.46000 179 ASN B C 1
ATOM 3510 O O . ASN B 1 189 ? -9.61000 41.95300 16.77600 1.000 36.50000 179 ASN B O 1
ATOM 3512 N N . VAL B 1 190 ? -10.26300 40.04500 17.75700 1.000 32.43000 180 VAL B N 1
ATOM 3513 C CA . VAL B 1 190 ? -10.04700 39.22500 16.57800 1.000 27.75000 180 VAL B CA 1
ATOM 3514 C C . VAL B 1 190 ? -11.39200 38.99800 15.90700 1.000 21.82000 180 VAL B C 1
ATOM 3515 O O . VAL B 1 190 ? -12.35500 38.55000 16.55000 1.000 28.03000 180 VAL B O 1
ATOM 3519 N N . ARG B 1 191 ? -11.47400 39.36300 14.62900 1.000 22.97000 181 ARG B N 1
ATOM 3520 C CA . ARG B 1 191 ? -12.62100 39.04800 13.78900 1.000 22.93000 181 ARG B CA 1
ATOM 3521 C C . ARG B 1 191 ? -12.43400 37.76400 13.00000 1.000 23.69000 181 ARG B C 1
ATOM 3522 O O . ARG B 1 191 ? -13.37800 36.97700 12.87500 1.000 23.67000 181 ARG B O 1
ATOM 3524 N N . HIS B 1 192 ? -11.23300 37.52200 12.46400 1.000 20.28000 182 HIS B N 1
ATOM 3525 C CA . HIS B 1 192 ? -11.04100 36.34500 11.62900 1.000 22.08000 182 HIS B CA 1
ATOM 3526 C C . HIS B 1 192 ? -9.67200 35.74300 11.87900 1.000 20.40000 182 HIS B C 1
ATOM 3527 O O . HIS B 1 192 ? -8.67200 36.46300 11.98200 1.000 21.36000 182 HIS B O 1
ATOM 3534 N N . VAL B 1 193 ? -9.65300 34.41100 11.94100 1.000 19.61000 183 VAL B N 1
ATOM 3535 C CA . VAL B 1 193 ? -8.44200 33.62100 12.15000 1.000 15.97000 183 VAL B CA 1
ATOM 3536 C C . VAL B 1 193 ? -8.17000 32.81700 10.89600 1.000 16.98000 183 VAL B C 1
ATOM 3537 O O . VAL B 1 193 ? -9.09200 32.22000 10.33000 1.000 17.44000 183 VAL B O 1
ATOM 3541 N N . LEU B 1 194 ? -6.89800 32.78400 10.45700 1.000 13.18000 184 LEU B N 1
ATOM 3542 C CA . LEU B 1 194 ? -6.49700 31.90500 9.36100 1.000 13.96000 184 LEU B CA 1
ATOM 3543 C C . LEU B 1 194 ? -5.52200 30.87600 9.93400 1.000 15.67000 184 LEU B C 1
ATOM 3544 O O . LEU B 1 194 ? -4.45200 31.25000 10.42800 1.000 14.50000 184 LEU B O 1
ATOM 3549 N N . ASP B 1 195 ? -5.88900 29.59400 9.88200 1.000 13.29000 185 ASP B N 1
ATOM 3550 C CA . ASP B 1 195 ? -5.03200 28.52100 10.38900 1.000 15.26000 185 ASP B CA 1
ATOM 3551 C C . ASP B 1 195 ? -4.32700 27.86200 9.21300 1.000 14.26000 185 ASP B C 1
ATOM 3552 O O . ASP B 1 195 ? -4.93300 27.09100 8.46300 1.000 14.74000 185 ASP B O 1
ATOM 3557 N N . VAL B 1 196 ? -3.03500 28.17600 9.08000 1.000 12.50000 186 VAL B N 1
ATOM 3558 C CA . VAL B 1 196 ? -2.24200 27.85400 7.90000 1.000 11.61000 186 VAL B CA 1
ATOM 3559 C C . VAL B 1 196 ? -1.63800 26.47700 8.11300 1.000 13.03000 186 VAL B C 1
ATOM 3560 O O . VAL B 1 196 ? -0.87200 26.28200 9.05100 1.000 14.64000 186 VAL B O 1
ATOM 3564 N N . GLY B 1 197 ? -2.02800 25.51100 7.28500 1.000 12.06000 187 GLY B N 1
ATOM 3565 C CA . GLY B 1 197 ? -1.59300 24.14100 7.53300 1.000 12.10000 187 GLY B CA 1
ATOM 3566 C C . GLY B 1 197 ? -2.31600 23.55200 8.71600 1.000 13.31000 187 GLY B C 1
ATOM 3567 O O . GLY B 1 197 ? -1.71200 22.82800 9.50700 1.000 15.50000 187 GLY B O 1
ATOM 3568 N N . GLY B 1 198 ? -3.62000 23.83900 8.83700 1.000 12.33000 188 GLY B N 1
ATOM 3569 C CA . GLY B 1 198 ? -4.35200 23.56900 10.07700 1.000 13.96000 188 GLY B CA 1
ATOM 3570 C C . GLY B 1 198 ? -4.91500 22.16900 10.27400 1.000 16.17000 188 GLY B C 1
ATOM 3571 O O . GLY B 1 198 ? -5.72800 21.95500 11.18100 1.000 16.43000 188 GLY B O 1
ATOM 3572 N N . GLY B 1 199 ? -4.44900 21.19100 9.50300 1.000 13.65000 189 GLY B N 1
ATOM 3573 C CA . GLY B 1 199 ? -4.81200 19.82000 9.77900 1.000 12.90000 189 GLY B CA 1
ATOM 3574 C C . GLY B 1 199 ? -6.28300 19.58800 9.56400 1.000 14.17000 189 GLY B C 1
ATOM 3575 O O . GLY B 1 199 ? -6.86700 20.10300 8.61700 1.000 15.71000 189 GLY B O 1
ATOM 3576 N N . LYS B 1 200 ? -6.88400 18.82400 10.46600 1.000 14.15000 190 LYS B N 1
ATOM 3577 C CA . LYS B 1 200 ? -8.31900 18.58300 10.36000 1.000 14.71000 190 LYS B CA 1
ATOM 3578 C C . LYS B 1 200 ? -9.15300 19.72300 10.92800 1.000 20.26000 190 LYS B C 1
ATOM 3579 O O . LYS B 1 200 ? -10.38300 19.61600 10.96500 1.000 22.34000 190 LYS B O 1
ATOM 3585 N N . GLY B 1 201 ? -8.54800 20.80600 11.39000 1.000 15.30000 191 GLY B N 1
ATOM 3586 C CA . GLY B 1 201 ? -9.33700 21.93800 11.84400 1.000 17.46000 191 GLY B CA 1
ATOM 3587 C C . GLY B 1 201 ? -9.58500 21.99100 13.33600 1.000 16.86000 191 GLY B C 1
ATOM 3588 O O . GLY B 1 201 ? -10.33200 22.86900 13.78500 1.000 17.59000 191 GLY B O 1
ATOM 3589 N N . GLY B 1 202 ? -8.92800 21.13400 14.11000 1.000 16.73000 192 GLY B N 1
ATOM 3590 C CA . GLY B 1 202 ? -9.13900 21.13100 15.55500 1.000 17.30000 192 GLY B CA 1
ATOM 3591 C C . GLY B 1 202 ? -8.79400 22.44900 16.23300 1.000 17.63000 192 GLY B C 1
ATOM 3592 O O . GLY B 1 202 ? -9.46600 22.85700 17.18300 1.000 18.09000 192 GLY B O 1
ATOM 3593 N N . PHE B 1 203 ? -7.72600 23.13600 15.78200 1.000 16.73000 193 PHE B N 1
ATOM 3594 C CA . PHE B 1 203 ? -7.36200 24.39200 16.43600 1.000 14.07000 193 PHE B CA 1
ATOM 3595 C C . PHE B 1 203 ? -8.39300 25.47100 16.12700 1.000 19.04000 193 PHE B C 1
ATOM 3596 O O . PHE B 1 203 ? -8.86400 26.18000 17.02900 1.000 14.93000 193 PHE B O 1
ATOM 3604 N N . ALA B 1 204 ? -8.77400 25.59700 14.85500 1.000 15.17000 194 ALA B N 1
ATOM 3605 C CA . ALA B 1 204 ? -9.81700 26.55800 14.50300 1.000 17.26000 194 ALA B CA 1
ATOM 3606 C C . ALA B 1 204 ? -11.08600 26.28200 15.29100 1.000 16.93000 194 ALA B C 1
ATOM 3607 O O . ALA B 1 204 ? -11.75700 27.22100 15.74600 1.000 18.32000 194 ALA B O 1
ATOM 3609 N N . ALA B 1 205 ? -11.40600 24.99800 15.49700 1.000 19.59000 195 ALA B N 1
ATOM 3610 C CA . ALA B 1 205 ? -12.63700 24.65200 16.22500 1.000 20.63000 195 ALA B CA 1
ATOM 3611 C C . ALA B 1 205 ? -12.52900 25.04800 17.68800 1.000 22.25000 195 ALA B C 1
ATOM 3612 O O . ALA B 1 205 ? -13.47700 25.60800 18.26100 1.000 23.44000 195 ALA B O 1
ATOM 3614 N N . ALA B 1 206 ? -11.38200 24.76400 18.31000 1.000 21.62000 196 ALA B N 1
ATOM 3615 C CA . ALA B 1 206 ? -11.19000 25.17400 19.69400 1.000 18.51000 196 ALA B CA 1
ATOM 3616 C C . ALA B 1 206 ? -11.31500 26.68200 19.83700 1.000 21.65000 196 ALA B C 1
ATOM 3617 O O . ALA B 1 206 ? -11.90600 27.17700 20.80900 1.000 21.77000 196 ALA B O 1
ATOM 3619 N N . ILE B 1 207 ? -10.79900 27.43800 18.86800 1.000 17.77000 197 ILE B N 1
ATOM 3620 C CA . ILE B 1 207 ? -10.93800 28.88300 18.96600 1.000 18.95000 197 ILE B CA 1
ATOM 3621 C C . ILE B 1 207 ? -12.39100 29.27100 18.80200 1.000 18.29000 197 ILE B C 1
ATOM 3622 O O . ILE B 1 207 ? -12.90000 30.14000 19.51900 1.000 27.38000 197 ILE B O 1
ATOM 3627 N N . ALA B 1 208 ? -13.09300 28.60500 17.87700 1.000 18.97000 198 ALA B N 1
ATOM 3628 C CA . ALA B 1 208 ? -14.48800 28.94300 17.61200 1.000 22.15000 198 ALA B CA 1
ATOM 3629 C C . ALA B 1 208 ? -15.34900 28.73600 18.84900 1.000 28.15000 198 ALA B C 1
ATOM 3630 O O . ALA B 1 208 ? -16.19300 29.57900 19.17000 1.000 29.26000 198 ALA B O 1
ATOM 3632 N N . ARG B 1 209 ? -15.13400 27.62900 19.56500 1.000 22.89000 199 ARG B N 1
ATOM 3633 C CA . ARG B 1 209 ? -15.87700 27.36000 20.79500 1.000 27.30000 199 ARG B CA 1
ATOM 3634 C C . ARG B 1 209 ? -15.54600 28.35100 21.89900 1.000 32.92000 199 ARG B C 1
ATOM 3635 O O . ARG B 1 209 ? -16.41800 28.69900 22.70300 1.000 36.52000 199 ARG B O 1
ATOM 3637 N N . HIS B 1 213 ? -17.65000 34.98100 18.62900 1.000 23.77000 203 HIS B N 1
ATOM 3638 C CA . HIS B 1 213 ? -17.66800 36.05000 17.64000 1.000 25.93000 203 HIS B CA 1
ATOM 3639 C C . HIS B 1 213 ? -16.67500 35.83800 16.50000 1.000 32.90000 203 HIS B C 1
ATOM 3640 O O . HIS B 1 213 ? -16.77800 36.52800 15.48300 1.000 29.26000 203 HIS B O 1
ATOM 3647 N N . VAL B 1 214 ? -15.72700 34.90600 16.63400 1.000 26.60000 204 VAL B N 1
ATOM 3648 C CA . VAL B 1 214 ? -14.64900 34.73800 15.66000 1.000 29.69000 204 VAL B CA 1
ATOM 3649 C C . VAL B 1 214 ? -15.10500 33.83200 14.52400 1.000 25.25000 204 VAL B C 1
ATOM 3650 O O . VAL B 1 214 ? -15.81400 32.83900 14.73600 1.000 28.21000 204 VAL B O 1
ATOM 3654 N N . SER B 1 215 ? -14.72300 34.18700 13.29900 1.000 20.91000 205 SER B N 1
ATOM 3655 C CA . SER B 1 215 ? -14.80600 33.26100 12.17800 1.000 22.51000 205 SER B CA 1
ATOM 3656 C C . SER B 1 215 ? -13.39600 32.81300 11.81900 1.000 15.98000 205 SER B C 1
ATOM 3657 O O . SER B 1 215 ? -12.41400 33.48600 12.13700 1.000 19.12000 205 SER B O 1
ATOM 3660 N N . ALA B 1 216 ? -13.29800 31.66700 11.16300 1.000 17.29000 206 ALA B N 1
ATOM 3661 C CA . ALA B 1 216 ? -11.98100 31.12000 10.87600 1.000 14.70000 206 ALA B CA 1
ATOM 3662 C C . ALA B 1 216 ? -11.94900 30.45500 9.51200 1.000 22.12000 206 ALA B C 1
ATOM 3663 O O . ALA B 1 216 ? -12.96800 30.02600 8.96600 1.000 19.68000 206 ALA B O 1
ATOM 3665 N N . THR B 1 217 ? -10.73800 30.35200 8.97000 1.000 16.78000 207 THR B N 1
ATOM 3666 C CA . THR B 1 217 ? -10.48700 29.63800 7.73000 1.000 16.71000 207 THR B CA 1
ATOM 3667 C C . THR B 1 217 ? -9.29000 28.72900 7.94400 1.000 14.28000 207 THR B C 1
ATOM 3668 O O . THR B 1 217 ? -8.27800 29.17600 8.49600 1.000 15.97000 207 THR B O 1
ATOM 3672 N N . VAL B 1 218 ? -9.42100 27.47200 7.54400 1.000 12.02000 208 VAL B N 1
ATOM 3673 C CA . VAL B 1 218 ? -8.32200 26.50600 7.53400 1.000 14.29000 208 VAL B CA 1
ATOM 3674 C C . VAL B 1 218 ? -7.76800 26.42200 6.11900 1.000 14.87000 208 VAL B C 1
ATOM 3675 O O . VAL B 1 218 ? -8.50800 26.12800 5.18100 1.000 15.99000 208 VAL B O 1
ATOM 3679 N N . LEU B 1 219 ? -6.44800 26.59800 5.96300 1.000 13.63000 209 LEU B N 1
ATOM 3680 C CA . LEU B 1 219 ? -5.79300 26.38700 4.66800 1.000 13.37000 209 LEU B CA 1
ATOM 3681 C C . LEU B 1 219 ? -5.03800 25.06300 4.72700 1.000 14.01000 209 LEU B C 1
ATOM 3682 O O . LEU B 1 219 ? -4.22900 24.86700 5.64300 1.000 14.67000 209 LEU B O 1
ATOM 3687 N N . GLU B 1 220 ? -5.33000 24.14000 3.79500 1.000 11.91000 210 GLU B N 1
ATOM 3688 C CA . GLU B 1 220 ? -4.71100 22.80900 3.86400 1.000 14.10000 210 GLU B CA 1
ATOM 3689 C C . GLU B 1 220 ? -4.56000 22.21100 2.47200 1.000 12.70000 210 GLU B C 1
ATOM 3690 O O . GLU B 1 220 ? -5.00200 22.77600 1.46100 1.000 14.25000 210 GLU B O 1
ATOM 3696 N N . MET B 1 221 ? -3.95100 21.01700 2.44600 1.000 11.37000 211 MET B N 1
ATOM 3697 C CA . MET B 1 221 ? -3.62000 20.33000 1.20700 1.000 12.66000 211 MET B CA 1
ATOM 3698 C C . MET B 1 221 ? -4.81800 19.50600 0.74000 1.000 14.41000 211 MET B C 1
ATOM 3699 O O . MET B 1 221 ? -5.73200 19.20000 1.51600 1.000 16.08000 211 MET B O 1
ATOM 3704 N N . ALA B 1 222 ? -4.75000 19.06800 -0.52400 1.000 11.80000 212 ALA B N 1
ATOM 3705 C CA . ALA B 1 222 ? -5.75700 18.14700 -1.06000 1.000 15.09000 212 ALA B CA 1
ATOM 3706 C C . ALA B 1 222 ? -5.88000 16.92000 -0.18100 1.000 15.70000 212 ALA B C 1
ATOM 3707 O O . ALA B 1 222 ? -4.90700 16.48900 0.45500 1.000 16.06000 212 ALA B O 1
ATOM 3709 N N . GLY B 1 223 ? -7.10800 16.36700 -0.11200 1.000 16.27000 213 GLY B N 1
ATOM 3710 C CA . GLY B 1 223 ? -7.36700 15.27600 0.80400 1.000 18.51000 213 GLY B CA 1
ATOM 3711 C C . GLY B 1 223 ? -7.68600 15.72100 2.21900 1.000 18.68000 213 GLY B C 1
ATOM 3712 O O . GLY B 1 223 ? -8.80900 15.55100 2.70100 1.000 18.47000 213 GLY B O 1
ATOM 3713 N N . THR B 1 224 ? -6.70000 16.32800 2.87600 1.000 12.89000 214 THR B N 1
ATOM 3714 C CA . THR B 1 224 ? -6.88500 16.84100 4.22400 1.000 11.75000 214 THR B CA 1
ATOM 3715 C C . THR B 1 224 ? -8.05000 17.81500 4.26400 1.000 13.30000 214 THR B C 1
ATOM 3716 O O . THR B 1 224 ? -8.78400 17.85700 5.24700 1.000 15.09000 214 THR B O 1
ATOM 3720 N N . VAL B 1 225 ? -8.21500 18.62900 3.21700 1.000 14.77000 215 VAL B N 1
ATOM 3721 C CA . VAL B 1 225 ? -9.31200 19.60300 3.27300 1.000 13.52000 215 VAL B CA 1
ATOM 3722 C C . VAL B 1 225 ? -10.66000 18.91300 3.40900 1.000 13.88000 215 VAL B C 1
ATOM 3723 O O . VAL B 1 225 ? -11.56500 19.45700 4.05300 1.000 16.39000 215 VAL B O 1
ATOM 3727 N N . ASP B 1 226 ? -10.82200 17.73200 2.80700 1.000 15.88000 216 ASP B N 1
ATOM 3728 C CA . ASP B 1 226 ? -12.10600 17.02300 2.89300 1.000 14.64000 216 ASP B CA 1
ATOM 3729 C C . ASP B 1 226 ? -12.37500 16.50600 4.30000 1.000 14.71000 216 ASP B C 1
ATOM 3730 O O . ASP B 1 226 ? -13.52100 16.52200 4.76300 1.000 15.70000 216 ASP B O 1
ATOM 3735 N N . THR B 1 227 ? -11.36200 15.97400 4.98700 1.000 14.19000 217 THR B N 1
ATOM 3736 C CA . THR B 1 227 ? -11.60800 15.53700 6.34800 1.000 14.03000 217 THR B CA 1
ATOM 3737 C C . THR B 1 227 ? -11.73100 16.70800 7.30900 1.000 18.04000 217 THR B C 1
ATOM 3738 O O . THR B 1 227 ? -12.43600 16.60300 8.31500 1.000 18.79000 217 THR B O 1
ATOM 3742 N N . ALA B 1 228 ? -11.06100 17.83300 7.03800 1.000 14.58000 218 ALA B N 1
ATOM 3743 C CA . ALA B 1 228 ? -11.29300 19.00100 7.86600 1.000 14.08000 218 ALA B CA 1
ATOM 3744 C C . ALA B 1 228 ? -12.72900 19.48200 7.71100 1.000 12.30000 218 ALA B C 1
ATOM 3745 O O . ALA B 1 228 ? -13.37700 19.84300 8.69000 1.000 14.57000 218 ALA B O 1
ATOM 3747 N N . ARG B 1 229 ? -13.21300 19.54600 6.47000 1.000 14.30000 219 ARG B N 1
ATOM 3748 C CA . ARG B 1 229 ? -14.59500 19.99700 6.24900 1.000 14.76000 219 ARG B CA 1
ATOM 3749 C C . ARG B 1 229 ? -15.57800 19.07300 6.93400 1.000 17.66000 219 ARG B C 1
ATOM 3750 O O . ARG B 1 229 ? -16.55500 19.55000 7.52300 1.000 17.63000 219 ARG B O 1
ATOM 3758 N N . SER B 1 230 ? -15.34900 17.74800 6.86900 1.000 16.12000 220 SER B N 1
ATOM 3759 C CA . SER B 1 230 ? -16.25000 16.81900 7.54300 1.000 12.33000 220 SER B CA 1
ATOM 3760 C C . SER B 1 230 ? -16.18000 16.95500 9.05200 1.000 19.33000 220 SER B C 1
ATOM 3761 O O . SER B 1 230 ? -17.21400 16.86500 9.72800 1.000 17.67000 220 SER B O 1
ATOM 3764 N N . TYR B 1 231 ? -14.97400 17.14600 9.60700 1.000 15.46000 221 TYR B N 1
ATOM 3765 C CA . TYR B 1 231 ? -14.85400 17.31700 11.05800 1.000 12.12000 221 TYR B CA 1
ATOM 3766 C C . TYR B 1 231 ? -15.59700 18.55000 11.49700 1.000 16.24000 221 TYR B C 1
ATOM 3767 O O . TYR B 1 231 ? -16.32600 18.53300 12.49500 1.000 17.14000 221 TYR B O 1
ATOM 3776 N N . LEU B 1 232 ? -15.42900 19.64700 10.75000 1.000 15.58000 222 LEU B N 1
ATOM 3777 C CA . LEU B 1 232 ? -16.01600 20.91100 11.16900 1.000 11.02000 222 LEU B CA 1
ATOM 3778 C C . LEU B 1 232 ? -17.53600 20.88000 11.01500 1.000 15.64000 222 LEU B C 1
ATOM 3779 O O . LEU B 1 232 ? -18.25100 21.38200 11.87900 1.000 20.22000 222 LEU B O 1
ATOM 3784 N N . LYS B 1 233 ? -18.03800 20.23600 9.95600 1.000 15.62000 223 LYS B N 1
ATOM 3785 C CA . LYS B 1 233 ? -19.49000 20.02800 9.82600 1.000 14.86000 223 LYS B CA 1
ATOM 3786 C C . LYS B 1 233 ? -20.03500 19.22500 10.99000 1.000 17.85000 223 LYS B C 1
ATOM 3787 O O . LYS B 1 233 ? -21.07100 19.58100 11.57500 1.000 17.00000 223 LYS B O 1
ATOM 3793 N N . ASP B 1 234 ? -19.34200 18.15000 11.36600 1.000 17.65000 224 ASP B N 1
ATOM 3794 C CA . ASP B 1 234 ? -19.84000 17.26500 12.40700 1.000 15.26000 224 ASP B CA 1
ATOM 3795 C C . ASP B 1 234 ? -19.66600 17.84600 13.80700 1.000 18.08000 224 ASP B C 1
ATOM 3796 O O . ASP B 1 234 ? -20.24600 17.32300 14.77100 1.000 21.21000 224 ASP B O 1
ATOM 3801 N N . GLU B 1 235 ? -18.89400 18.92900 13.94700 1.000 20.71000 225 GLU B N 1
ATOM 3802 C CA . GLU B 1 235 ? -18.90000 19.71600 15.16600 1.000 13.47000 225 GLU B CA 1
ATOM 3803 C C . GLU B 1 235 ? -20.00000 20.78400 15.17300 1.000 14.13000 225 GLU B C 1
ATOM 3804 O O . GLU B 1 235 ? -20.14800 21.49700 16.17300 1.000 25.03000 225 GLU B O 1
ATOM 3810 N N . GLY B 1 236 ? -20.74000 20.93000 14.08100 1.000 20.40000 226 GLY B N 1
ATOM 3811 C CA . GLY B 1 236 ? -21.71700 21.99400 13.98400 1.000 20.84000 226 GLY B CA 1
ATOM 3812 C C . GLY B 1 236 ? -21.11300 23.36000 13.80100 1.000 24.40000 226 GLY B C 1
ATOM 3813 O O . GLY B 1 236 ? -21.70300 24.35500 14.23200 1.000 26.32000 226 GLY B O 1
ATOM 3814 N N . LEU B 1 237 ? -19.91000 23.43400 13.21300 1.000 21.99000 227 LEU B N 1
ATOM 3815 C CA . LEU B 1 237 ? -19.17200 24.68100 13.09400 1.000 20.67000 227 LEU B CA 1
ATOM 3816 C C . LEU B 1 237 ? -19.02900 25.15800 11.65600 1.000 21.21000 227 LEU B C 1
ATOM 3817 O O . LEU B 1 237 ? -18.33300 26.14400 11.40800 1.000 24.37000 227 LEU B O 1
ATOM 3822 N N . SER B 1 238 ? -19.71500 24.52900 10.71600 1.000 23.30000 228 SER B N 1
ATOM 3823 C CA . SER B 1 238 ? -19.45300 24.81000 9.31600 1.000 27.77000 228 SER B CA 1
ATOM 3824 C C . SER B 1 238 ? -19.86600 26.21900 8.92100 1.000 30.88000 228 SER B C 1
ATOM 3825 O O . SER B 1 238 ? -19.34900 26.73800 7.92600 1.000 30.93000 228 SER B O 1
ATOM 3828 N N . ASP B 1 239 ? -20.75300 26.85700 9.69000 1.000 29.01000 229 ASP B N 1
ATOM 3829 C CA . ASP B 1 239 ? -21.07600 28.25800 9.44800 1.000 22.57000 229 ASP B CA 1
ATOM 3830 C C . ASP B 1 239 ? -20.09600 29.22200 10.10800 1.000 34.73000 229 ASP B C 1
ATOM 3831 O O . ASP B 1 239 ? -20.22700 30.43800 9.92400 1.000 31.56000 229 ASP B O 1
ATOM 3833 N N . ARG B 1 240 ? -19.11600 28.72000 10.85900 1.000 23.15000 230 ARG B N 1
ATOM 3834 C CA . ARG B 1 240 ? -18.11500 29.56900 11.49300 1.000 24.69000 230 ARG B CA 1
ATOM 3835 C C . ARG B 1 240 ? -16.70100 29.33900 10.97900 1.000 18.05000 230 ARG B C 1
ATOM 3836 O O . ARG B 1 240 ? -15.85800 30.23500 11.12200 1.000 21.65000 230 ARG B O 1
ATOM 3844 N N . VAL B 1 241 ? -16.41800 28.17000 10.41000 1.000 20.97000 231 VAL B N 1
ATOM 3845 C CA . VAL B 1 241 ? -15.07600 27.80100 9.96800 1.000 20.10000 231 VAL B CA 1
ATOM 3846 C C . VAL B 1 241 ? -15.19800 27.23700 8.56400 1.000 19.41000 231 VAL B C 1
ATOM 3847 O O . VAL B 1 241 ? -15.91700 26.24400 8.34800 1.000 20.29000 231 VAL B O 1
ATOM 3851 N N . ASP B 1 242 ? -14.47200 27.82200 7.61800 1.000 17.32000 232 ASP B N 1
ATOM 3852 C CA . ASP B 1 242 ? -14.43300 27.23000 6.29600 1.000 17.66000 232 ASP B CA 1
ATOM 3853 C C . ASP B 1 242 ? -13.03300 26.70200 6.03700 1.000 14.46000 232 ASP B C 1
ATOM 3854 O O . ASP B 1 242 ? -12.11400 26.85000 6.86000 1.000 17.66000 232 ASP B O 1
ATOM 3859 N N . VAL B 1 243 ? -12.88900 26.02900 4.90500 1.000 14.51000 233 VAL B N 1
ATOM 3860 C CA . VAL B 1 243 ? -11.64400 25.34000 4.55800 1.000 15.33000 233 VAL B CA 1
ATOM 3861 C C . VAL B 1 243 ? -11.31600 25.68700 3.11800 1.000 16.47000 233 VAL B C 1
ATOM 3862 O O . VAL B 1 243 ? -12.20300 25.66200 2.25700 1.000 19.09000 233 VAL B O 1
ATOM 3866 N N . VAL B 1 244 ? -10.06200 26.05400 2.86100 1.000 12.77000 234 VAL B N 1
ATOM 3867 C CA . VAL B 1 244 ? -9.58000 26.34200 1.52100 1.000 13.81000 234 VAL B CA 1
ATOM 3868 C C . VAL B 1 244 ? -8.40200 25.42500 1.19700 1.000 14.27000 234 VAL B C 1
ATOM 3869 O O . VAL B 1 244 ? -7.48400 25.25500 2.01400 1.000 15.38000 234 VAL B O 1
ATOM 3873 N N . GLU B 1 245 ? -8.44100 24.82700 0.02400 1.000 15.12000 235 GLU B N 1
ATOM 3874 C CA . GLU B 1 245 ? -7.33800 24.02700 -0.48600 1.000 15.74000 235 GLU B CA 1
ATOM 3875 C C . GLU B 1 245 ? -6.32300 24.93700 -1.17300 1.000 18.28000 235 GLU B C 1
ATOM 3876 O O . GLU B 1 245 ? -6.69100 25.79200 -2.00300 1.000 18.57000 235 GLU B O 1
ATOM 3882 N N . GLY B 1 246 ? -5.06200 24.81800 -0.77700 1.000 15.80000 236 GLY B N 1
ATOM 3883 C CA . GLY B 1 246 ? -4.02700 25.54000 -1.47500 1.000 15.53000 236 GLY B CA 1
ATOM 3884 C C . GLY B 1 246 ? -2.67600 25.32900 -0.83500 1.000 16.18000 236 GLY B C 1
ATOM 3885 O O . GLY B 1 246 ? -2.45000 24.35100 -0.12200 1.000 17.14000 236 GLY B O 1
ATOM 3886 N N . ASP B 1 247 ? -1.77200 26.26100 -1.11800 1.000 14.98000 237 ASP B N 1
ATOM 3887 C CA . ASP B 1 247 ? -0.34000 26.07300 -0.91200 1.000 14.37000 237 ASP B CA 1
ATOM 3888 C C . ASP B 1 247 ? 0.15400 27.27800 -0.14100 1.000 14.37000 237 ASP B C 1
ATOM 3889 O O . ASP B 1 247 ? 0.08800 28.39200 -0.66400 1.000 16.07000 237 ASP B O 1
ATOM 3894 N N . PHE B 1 248 ? 0.65500 27.07200 1.09500 1.000 15.12000 238 PHE B N 1
ATOM 3895 C CA . PHE B 1 248 ? 1.03300 28.23000 1.90400 1.000 16.86000 238 PHE B CA 1
ATOM 3896 C C . PHE B 1 248 ? 2.37100 28.86100 1.49700 1.000 13.55000 238 PHE B C 1
ATOM 3897 O O . PHE B 1 248 ? 2.79300 29.83900 2.11900 1.000 14.78000 238 PHE B O 1
ATOM 3905 N N . PHE B 1 249 ? 2.99600 28.38600 0.42000 1.000 14.88000 239 PHE B N 1
ATOM 3906 C CA . PHE B 1 249 ? 4.08500 29.12500 -0.20700 1.000 16.44000 239 PHE B CA 1
ATOM 3907 C C . PHE B 1 249 ? 3.57100 30.15900 -1.21300 1.000 17.45000 239 PHE B C 1
ATOM 3908 O O . PHE B 1 249 ? 4.31700 31.04800 -1.61600 1.000 14.90000 239 PHE B O 1
ATOM 3916 N N . GLU B 1 250 ? 2.32300 30.09600 -1.57800 1.000 12.17000 240 GLU B N 1
ATOM 3917 C CA . GLU B 1 250 ? 1.68600 31.02600 -2.49400 1.000 15.48000 240 GLU B CA 1
ATOM 3918 C C . GLU B 1 250 ? 0.99000 32.10600 -1.69700 1.000 16.23000 240 GLU B C 1
ATOM 3919 O O . GLU B 1 250 ? 0.82500 31.99500 -0.48300 1.000 16.07000 240 GLU B O 1
ATOM 3925 N N . PRO B 1 251 ? 0.58200 33.20000 -2.33100 1.000 14.05000 241 PRO B N 1
ATOM 3926 C CA . PRO B 1 251 ? -0.11300 34.24700 -1.58300 1.000 13.06000 241 PRO B CA 1
ATOM 3927 C C . PRO B 1 251 ? -1.30700 33.62200 -0.87400 1.000 13.05000 241 PRO B C 1
ATOM 3928 O O . PRO B 1 251 ? -2.02400 32.78700 -1.43000 1.000 16.25000 241 PRO B O 1
ATOM 3932 N N . LEU B 1 252 ? -1.48900 33.98400 0.37000 1.000 14.89000 242 LEU B N 1
ATOM 3933 C CA . LEU B 1 252 ? -2.53400 33.31700 1.17600 1.000 18.10000 242 LEU B CA 1
ATOM 3934 C C . LEU B 1 252 ? -3.91200 33.71200 0.65300 1.000 16.40000 242 LEU B C 1
ATOM 3935 O O . LEU B 1 252 ? -4.02400 34.74200 0.00600 1.000 16.91000 242 LEU B O 1
ATOM 3940 N N . PRO B 1 253 ? -4.95100 32.88700 0.88400 1.000 17.18000 243 PRO B N 1
ATOM 3941 C CA . PRO B 1 253 ? -6.27400 33.14300 0.31400 1.000 23.94000 243 PRO B CA 1
ATOM 3942 C C . PRO B 1 253 ? -6.98400 34.39700 0.81000 1.000 28.63000 243 PRO B C 1
ATOM 3943 O O . PRO B 1 253 ? -7.86500 34.84900 0.11500 1.000 59.38000 243 PRO B O 1
ATOM 3947 N N . ARG B 1 254 ? -6.65600 34.82800 2.02100 1.000 32.44000 244 ARG B N 1
ATOM 3948 C CA . ARG B 1 254 ? -7.30100 36.01500 2.61100 1.000 19.74000 244 ARG B CA 1
ATOM 3949 C C . ARG B 1 254 ? -6.44600 36.59300 3.72700 1.000 19.30000 244 ARG B C 1
ATOM 3950 O O . ARG B 1 254 ? -5.44200 35.99100 4.07300 1.000 18.06000 244 ARG B O 1
ATOM 3958 N N . LYS B 1 255 ? -6.81600 37.77200 4.19200 1.000 20.94000 245 LYS B N 1
ATOM 3959 C CA . LYS B 1 255 ? -6.20200 38.41500 5.33700 1.000 19.77000 245 LYS B CA 1
ATOM 3960 C C . LYS B 1 255 ? -6.90500 37.97900 6.62100 1.000 18.51000 245 LYS B C 1
ATOM 3961 O O . LYS B 1 255 ? -8.04200 37.49200 6.60700 1.000 21.15000 245 LYS B O 1
ATOM 3967 N N . ALA B 1 256 ? -6.22400 38.18400 7.74600 1.000 19.05000 246 ALA B N 1
ATOM 3968 C CA . ALA B 1 256 ? -6.79000 37.81400 9.04000 1.000 21.36000 246 ALA B CA 1
ATOM 3969 C C . ALA B 1 256 ? -6.13500 38.62800 10.14600 1.000 17.24000 246 ALA B C 1
ATOM 3970 O O . ALA B 1 256 ? -5.03000 39.14900 9.98400 1.000 17.97000 246 ALA B O 1
ATOM 3972 N N . ASP B 1 257 ? -6.80700 38.64800 11.30200 1.000 19.46000 247 ASP B N 1
ATOM 3973 C CA . ASP B 1 257 ? -6.28100 39.31300 12.48900 1.000 18.89000 247 ASP B CA 1
ATOM 3974 C C . ASP B 1 257 ? -5.31600 38.42300 13.26000 1.000 19.23000 247 ASP B C 1
ATOM 3975 O O . ASP B 1 257 ? -4.47900 38.92100 14.00900 1.000 21.49000 247 ASP B O 1
ATOM 3980 N N . ALA B 1 258 ? -5.46500 37.10700 13.13200 1.000 17.38000 248 ALA B N 1
ATOM 3981 C CA . ALA B 1 258 ? -4.54300 36.17200 13.74400 1.000 15.81000 248 ALA B CA 1
ATOM 3982 C C . ALA B 1 258 ? -4.33500 35.06900 12.73200 1.000 14.78000 248 ALA B C 1
ATOM 3983 O O . ALA B 1 258 ? -5.29800 34.57300 12.14200 1.000 17.29000 248 ALA B O 1
ATOM 3985 N N . ILE B 1 259 ? -3.06700 34.73700 12.49000 1.000 14.82000 249 ILE B N 1
ATOM 3986 C CA . ILE B 1 259 ? -2.68200 33.68400 11.57100 1.000 14.96000 249 ILE B CA 1
ATOM 3987 C C . ILE B 1 259 ? -1.88200 32.66800 12.36300 1.000 13.24000 249 ILE B C 1
ATOM 3988 O O . ILE B 1 259 ? -0.90700 33.03100 13.03200 1.000 16.67000 249 ILE B O 1
ATOM 3993 N N . ILE B 1 260 ? -2.32700 31.41000 12.33100 1.000 14.24000 250 ILE B N 1
ATOM 3994 C CA . ILE B 1 260 ? -1.77500 30.35100 13.16000 1.000 14.73000 250 ILE B CA 1
ATOM 3995 C C . ILE B 1 260 ? -0.87000 29.44600 12.33400 1.000 15.97000 250 ILE B C 1
ATOM 3996 O O . ILE B 1 260 ? -1.22600 29.02300 11.22000 1.000 15.80000 250 ILE B O 1
ATOM 4001 N N . LEU B 1 261 ? 0.26900 29.07500 12.92900 1.000 13.83000 251 LEU B N 1
ATOM 4002 C CA . LEU B 1 261 ? 1.18700 28.07200 12.38300 1.000 12.17000 251 LEU B CA 1
ATOM 4003 C C . LEU B 1 261 ? 1.40000 27.07700 13.51800 1.000 9.79000 251 LEU B C 1
ATOM 4004 O O . LEU B 1 261 ? 2.25800 27.29900 14.38200 1.000 13.63000 251 LEU B O 1
ATOM 4009 N N . SER B 1 262 ? 0.61300 26.00100 13.54600 1.000 10.98000 252 SER B N 1
ATOM 4010 C CA . SER B 1 262 ? 0.73700 25.02000 14.62300 1.000 11.19000 252 SER B CA 1
ATOM 4011 C C . SER B 1 262 ? 1.43000 23.76100 14.07900 1.000 10.67000 252 SER B C 1
ATOM 4012 O O . SER B 1 262 ? 0.89500 23.07500 13.19900 1.000 13.21000 252 SER B O 1
ATOM 4015 N N . PHE B 1 263 ? 2.64800 23.48700 14.57800 1.000 12.84000 253 PHE B N 1
ATOM 4016 C CA . PHE B 1 263 ? 3.43600 22.34000 14.14800 1.000 12.91000 253 PHE B CA 1
ATOM 4017 C C . PHE B 1 263 ? 3.51400 22.28600 12.63100 1.000 13.98000 253 PHE B C 1
ATOM 4018 O O . PHE B 1 263 ? 3.32800 21.25000 11.99300 1.000 15.58000 253 PHE B O 1
ATOM 4026 N N . VAL B 1 264 ? 3.82100 23.45700 12.06500 1.000 10.97000 254 VAL B N 1
ATOM 4027 C CA . VAL B 1 264 ? 4.09000 23.60900 10.63900 1.000 9.62000 254 VAL B CA 1
ATOM 4028 C C . VAL B 1 264 ? 5.55400 23.90000 10.39500 1.000 13.03000 254 VAL B C 1
ATOM 4029 O O . VAL B 1 264 ? 6.20300 23.18900 9.63600 1.000 12.07000 254 VAL B O 1
ATOM 4033 N N . LEU B 1 265 ? 6.09800 24.92800 11.06600 1.000 11.50000 255 LEU B N 1
ATOM 4034 C CA . LEU B 1 265 ? 7.42400 25.42100 10.69600 1.000 10.60000 255 LEU B CA 1
ATOM 4035 C C . LEU B 1 265 ? 8.52900 24.40200 10.97100 1.000 13.89000 255 LEU B C 1
ATOM 4036 O O . LEU B 1 265 ? 9.56000 24.39300 10.27600 1.000 12.93000 255 LEU B O 1
ATOM 4041 N N . LEU B 1 266 ? 8.32900 23.50900 11.91400 1.000 13.18000 256 LEU B N 1
ATOM 4042 C CA . LEU B 1 266 ? 9.32600 22.45800 12.20500 1.000 12.84000 256 LEU B CA 1
ATOM 4043 C C . LEU B 1 266 ? 9.55900 21.48600 11.05100 1.000 12.87000 256 LEU B C 1
ATOM 4044 O O . LEU B 1 266 ? 10.53400 20.78600 11.03400 1.000 10.95000 256 LEU B O 1
ATOM 4049 N N . ASN B 1 267 ? 8.64100 21.48800 10.09600 1.000 10.32000 257 ASN B N 1
ATOM 4050 C CA . ASN B 1 267 ? 8.74600 20.61700 8.93400 1.000 9.78000 257 ASN B CA 1
ATOM 4051 C C . ASN B 1 267 ? 9.62300 21.20400 7.85300 1.000 12.96000 257 ASN B C 1
ATOM 4052 O O . ASN B 1 267 ? 9.82700 20.58800 6.85200 1.000 14.90000 257 ASN B O 1
ATOM 4057 N N . TRP B 1 268 ? 10.12100 22.40300 8.07800 1.000 10.96000 258 TRP B N 1
ATOM 4058 C CA . TRP B 1 268 ? 10.84500 23.10500 7.04500 1.000 13.85000 258 TRP B CA 1
ATOM 4059 C C . TRP B 1 268 ? 12.21200 23.67800 7.39100 1.000 13.21000 258 TRP B C 1
ATOM 4060 O O . TRP B 1 268 ? 12.42100 24.14800 8.47400 1.000 14.37000 258 TRP B O 1
ATOM 4071 N N . PRO B 1 269 ? 13.14300 23.59200 6.44300 1.000 13.23000 259 PRO B N 1
ATOM 4072 C CA . PRO B 1 269 ? 14.40600 24.30100 6.65100 1.000 18.18000 259 PRO B CA 1
ATOM 4073 C C . PRO B 1 269 ? 14.17100 25.80600 6.74100 1.000 16.12000 259 PRO B C 1
ATOM 4074 O O . PRO B 1 269 ? 13.15500 26.33800 6.28500 1.000 16.83000 259 PRO B O 1
ATOM 4078 N N . ASP B 1 270 ? 15.18100 26.50900 7.27900 1.000 13.79000 260 ASP B N 1
ATOM 4079 C CA . ASP B 1 270 ? 15.04100 27.92800 7.60400 1.000 15.62000 260 ASP B CA 1
ATOM 4080 C C . ASP B 1 270 ? 14.52900 28.73700 6.41400 1.000 13.98000 260 ASP B C 1
ATOM 4081 O O . ASP B 1 270 ? 13.63900 29.57400 6.54800 1.000 16.20000 260 ASP B O 1
ATOM 4086 N N . HIS B 1 271 ? 15.06800 28.48800 5.22100 1.000 15.80000 261 HIS B N 1
ATOM 4087 C CA . HIS B 1 271 ? 14.67100 29.34000 4.10200 1.000 15.34000 261 HIS B CA 1
ATOM 4088 C C . HIS B 1 271 ? 13.19700 29.16100 3.74600 1.000 15.86000 261 HIS B C 1
ATOM 4089 O O . HIS B 1 271 ? 12.52000 30.14100 3.43400 1.000 15.43000 261 HIS B O 1
ATOM 4096 N N . ASP B 1 272 ? 12.68400 27.93100 3.83000 1.000 14.91000 262 ASP B N 1
ATOM 4097 C CA . ASP B 1 272 ? 11.26000 27.69600 3.59900 1.000 14.81000 262 ASP B CA 1
ATOM 4098 C C . ASP B 1 272 ? 10.42600 28.24300 4.73600 1.000 14.86000 262 ASP B C 1
ATOM 4099 O O . ASP B 1 272 ? 9.34000 28.79800 4.50300 1.000 15.07000 262 ASP B O 1
ATOM 4104 N N . ALA B 1 273 ? 10.88800 28.06400 5.97300 1.000 13.82000 263 ALA B N 1
ATOM 4105 C CA . ALA B 1 273 ? 10.14600 28.60900 7.10300 1.000 11.56000 263 ALA B CA 1
ATOM 4106 C C . ALA B 1 273 ? 10.02000 30.11600 6.99300 1.000 15.57000 263 ALA B C 1
ATOM 4107 O O . ALA B 1 273 ? 8.94600 30.67800 7.27300 1.000 14.54000 263 ALA B O 1
ATOM 4109 N N . VAL B 1 274 ? 11.09300 30.78500 6.52800 1.000 15.17000 264 VAL B N 1
ATOM 4110 C CA . VAL B 1 274 ? 11.02400 32.22800 6.33300 1.000 13.70000 264 VAL B CA 1
ATOM 4111 C C . VAL B 1 274 ? 10.00300 32.57700 5.24700 1.000 13.35000 264 VAL B C 1
ATOM 4112 O O . VAL B 1 274 ? 9.23000 33.53700 5.39200 1.000 16.09000 264 VAL B O 1
ATOM 4116 N N . ARG B 1 275 ? 9.94900 31.79400 4.15800 1.000 15.49000 265 ARG B N 1
ATOM 4117 C CA . ARG B 1 275 ? 8.95800 32.04400 3.11000 1.000 14.72000 265 ARG B CA 1
ATOM 4118 C C . ARG B 1 275 ? 7.53700 31.95200 3.66100 1.000 13.89000 265 ARG B C 1
ATOM 4119 O O . ARG B 1 275 ? 6.67300 32.77300 3.33200 1.000 14.68000 265 ARG B O 1
ATOM 4127 N N . ILE B 1 276 ? 7.26700 30.92300 4.46400 1.000 13.86000 266 ILE B N 1
ATOM 4128 C CA . ILE B 1 276 ? 5.92300 30.78100 5.01800 1.000 12.69000 266 ILE B CA 1
ATOM 4129 C C . ILE B 1 276 ? 5.61900 31.95500 5.93400 1.000 15.84000 266 ILE B C 1
ATOM 4130 O O . ILE B 1 276 ? 4.52800 32.53500 5.88500 1.000 14.04000 266 ILE B O 1
ATOM 4135 N N . LEU B 1 277 ? 6.58400 32.32100 6.79100 1.000 15.81000 267 LEU B N 1
ATOM 4136 C CA . LEU B 1 277 ? 6.35900 33.43800 7.70600 1.000 14.90000 267 LEU B CA 1
ATOM 4137 C C . LEU B 1 277 ? 6.10400 34.72100 6.95300 1.000 16.80000 267 LEU B C 1
ATOM 4138 O O . LEU B 1 277 ? 5.28400 35.54400 7.37600 1.000 15.92000 267 LEU B O 1
ATOM 4143 N N . THR B 1 278 ? 6.77100 34.89200 5.82100 1.000 14.99000 268 THR B N 1
ATOM 4144 C CA . THR B 1 278 ? 6.57800 36.10200 5.03700 1.000 17.64000 268 THR B CA 1
ATOM 4145 C C . THR B 1 278 ? 5.19400 36.12500 4.39500 1.000 18.30000 268 THR B C 1
ATOM 4146 O O . THR B 1 278 ? 4.51900 37.15700 4.40100 1.000 18.60000 268 THR B O 1
ATOM 4150 N N . ARG B 1 279 ? 4.73800 34.99000 3.85500 1.000 14.82000 269 ARG B N 1
ATOM 4151 C CA . ARG B 1 279 ? 3.36600 34.93700 3.34300 1.000 15.52000 269 ARG B CA 1
ATOM 4152 C C . ARG B 1 279 ? 2.37600 35.29700 4.43200 1.000 17.40000 269 ARG B C 1
ATOM 4153 O O . ARG B 1 279 ? 1.37000 35.97400 4.17900 1.000 16.34000 269 ARG B O 1
ATOM 4161 N N . CYS B 1 280 ? 2.63500 34.83700 5.65700 1.000 13.90000 270 CYS B N 1
ATOM 4162 C CA . CYS B 1 280 ? 1.70800 35.15100 6.73500 1.000 13.22000 270 CYS B CA 1
ATOM 4163 C C . CYS B 1 280 ? 1.75700 36.62700 7.08800 1.000 17.24000 270 CYS B C 1
ATOM 4164 O O . CYS B 1 280 ? 0.71500 37.25700 7.29200 1.000 18.76000 270 CYS B O 1
ATOM 4167 N N . ALA B 1 281 ? 2.95700 37.19100 7.13800 1.000 17.94000 271 ALA B N 1
ATOM 4168 C CA . ALA B 1 281 ? 3.09700 38.60600 7.45500 1.000 18.99000 271 ALA B CA 1
ATOM 4169 C C . ALA B 1 281 ? 2.34900 39.46400 6.44600 1.000 20.81000 271 ALA B C 1
ATOM 4170 O O . ALA B 1 281 ? 1.71700 40.46600 6.81200 1.000 22.12000 271 ALA B O 1
ATOM 4172 N N . GLU B 1 282 ? 2.41300 39.08500 5.16800 1.000 18.46000 272 GLU B N 1
ATOM 4173 C CA . GLU B 1 282 ? 1.78200 39.86600 4.11600 1.000 20.04000 272 GLU B CA 1
ATOM 4174 C C . GLU B 1 282 ? 0.27000 39.75000 4.17100 1.000 20.29000 272 GLU B C 1
ATOM 4175 O O . GLU B 1 282 ? -0.43600 40.59400 3.61000 1.000 23.42000 272 GLU B O 1
ATOM 4181 N N . ALA B 1 283 ? -0.24100 38.74900 4.87400 1.000 17.49000 273 ALA B N 1
ATOM 4182 C CA . ALA B 1 283 ? -1.67300 38.55500 4.98700 1.000 18.75000 273 ALA B CA 1
ATOM 4183 C C . ALA B 1 283 ? -2.25700 39.10300 6.28400 1.000 19.26000 273 ALA B C 1
ATOM 4184 O O . ALA B 1 283 ? -3.44900 38.92000 6.53000 1.000 22.49000 273 ALA B O 1
ATOM 4186 N N . LEU B 1 284 ? -1.45900 39.75700 7.13600 1.000 18.10000 274 LEU B N 1
ATOM 4187 C CA . LEU B 1 284 ? -1.98400 40.27400 8.39300 1.000 18.64000 274 LEU B CA 1
ATOM 4188 C C . LEU B 1 284 ? -2.81400 41.52700 8.14300 1.000 24.16000 274 LEU B C 1
ATOM 4189 O O . LEU B 1 284 ? -2.38900 42.43000 7.40200 1.000 25.68000 274 LEU B O 1
ATOM 4194 N N . GLU B 1 285 ? -3.99800 41.56700 8.74500 1.000 23.35000 275 GLU B N 1
ATOM 4195 C CA . GLU B 1 285 ? -4.71400 42.81800 8.90500 1.000 32.06000 275 GLU B CA 1
ATOM 4196 C C . GLU B 1 285 ? -3.91200 43.74100 9.81500 1.000 25.42000 275 GLU B C 1
ATOM 4197 O O . GLU B 1 285 ? -3.06500 43.29300 10.58600 1.000 27.06000 275 GLU B O 1
ATOM 4203 N N . PRO B 1 286 ? -4.15300 45.04700 9.74600 1.000 29.54000 276 PRO B N 1
ATOM 4204 C CA . PRO B 1 286 ? -3.46200 45.95900 10.67000 1.000 28.94000 276 PRO B CA 1
ATOM 4205 C C . PRO B 1 286 ? -3.75700 45.59400 12.12100 1.000 21.61000 276 PRO B C 1
ATOM 4206 O O . PRO B 1 286 ? -4.89300 45.28800 12.48900 1.000 27.34000 276 PRO B O 1
ATOM 4210 N N . GLY B 1 287 ? -2.70600 45.60600 12.94300 1.000 26.59000 277 GLY B N 1
ATOM 4211 C CA . GLY B 1 287 ? -2.76300 45.11600 14.30900 1.000 25.42000 277 GLY B CA 1
ATOM 4212 C C . GLY B 1 287 ? -2.77300 43.60300 14.45800 1.000 24.13000 277 GLY B C 1
ATOM 4213 O O . GLY B 1 287 ? -2.85800 43.10500 15.59100 1.000 26.89000 277 GLY B O 1
ATOM 4214 N N . GLY B 1 288 ? -2.68000 42.85600 13.36500 1.000 22.92000 278 GLY B N 1
ATOM 4215 C CA . GLY B 1 288 ? -2.74500 41.40500 13.45800 1.000 23.95000 278 GLY B CA 1
ATOM 4216 C C . GLY B 1 288 ? -1.46500 40.77900 13.99800 1.000 21.19000 278 GLY B C 1
ATOM 4217 O O . GLY B 1 288 ? -0.41400 41.40500 14.10500 1.000 24.08000 278 GLY B O 1
ATOM 4218 N N . ARG B 1 289 ? -1.55600 39.48900 14.34100 1.000 19.21000 279 ARG B N 1
ATOM 4219 C CA . ARG B 1 289 ? -0.41000 38.77400 14.88600 1.000 18.76000 279 ARG B CA 1
ATOM 4220 C C . ARG B 1 289 ? -0.33700 37.38600 14.28100 1.000 16.67000 279 ARG B C 1
ATOM 4221 O O . ARG B 1 289 ? -1.35400 36.79700 13.92100 1.000 16.67000 279 ARG B O 1
ATOM 4229 N N . ILE B 1 290 ? 0.87000 36.86000 14.20800 1.000 18.22000 280 ILE B N 1
ATOM 4230 C CA . ILE B 1 290 ? 1.11500 35.47000 13.82900 1.000 16.39000 280 ILE B CA 1
ATOM 4231 C C . ILE B 1 290 ? 1.33100 34.68700 15.11000 1.000 15.91000 280 ILE B C 1
ATOM 4232 O O . ILE B 1 290 ? 2.11300 35.10300 15.97400 1.000 18.43000 280 ILE B O 1
ATOM 4237 N N . LEU B 1 291 ? 0.66100 33.55000 15.22800 1.000 16.24000 281 LEU B N 1
ATOM 4238 C CA . LEU B 1 291 ? 0.74300 32.68900 16.40200 1.000 16.09000 281 LEU B CA 1
ATOM 4239 C C . LEU B 1 291 ? 1.41100 31.37800 16.00000 1.000 18.64000 281 LEU B C 1
ATOM 4240 O O . LEU B 1 291 ? 0.89800 30.66200 15.14100 1.000 16.63000 281 LEU B O 1
ATOM 4245 N N . ILE B 1 292 ? 2.54900 31.06600 16.61200 1.000 15.62000 282 ILE B N 1
ATOM 4246 C CA . ILE B 1 292 ? 3.27900 29.83000 16.32800 1.000 14.15000 282 ILE B CA 1
ATOM 4247 C C . ILE B 1 292 ? 3.08500 28.89300 17.50100 1.000 18.63000 282 ILE B C 1
ATOM 4248 O O . ILE B 1 292 ? 3.41900 29.23800 18.64500 1.000 19.50000 282 ILE B O 1
ATOM 4253 N N . HIS B 1 293 ? 2.53100 27.72400 17.22100 1.000 14.04000 283 HIS B N 1
ATOM 4254 C CA . HIS B 1 293 ? 2.35100 26.70400 18.27900 1.000 13.74000 283 HIS B CA 1
ATOM 4255 C C . HIS B 1 293 ? 3.28100 25.50900 18.13800 1.000 17.69000 283 HIS B C 1
ATOM 4256 O O . HIS B 1 293 ? 3.00700 24.65200 17.31000 1.000 16.22000 283 HIS B O 1
ATOM 4263 N N . GLU B 1 294 ? 4.33900 25.50300 18.93500 1.000 15.86000 284 GLU B N 1
ATOM 4264 C CA . GLU B 1 294 ? 5.41000 24.51000 18.77200 1.000 17.17000 284 GLU B CA 1
ATOM 4265 C C . G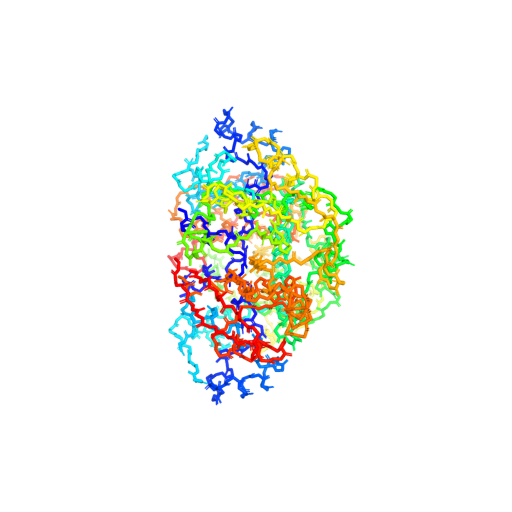LU B 1 294 ? 6.26600 24.49200 20.03000 1.000 19.97000 284 GLU B C 1
ATOM 4266 O O . GLU B 1 294 ? 5.83800 25.00500 21.03300 1.000 23.04000 284 GLU B O 1
ATOM 4272 N N . ARG B 1 295 ? 7.47000 23.97600 19.89600 1.000 22.27000 285 ARG B N 1
ATOM 4273 C CA . ARG B 1 295 ? 8.43000 24.00400 21.01800 1.000 25.47000 285 ARG B CA 1
ATOM 4274 C C . ARG B 1 295 ? 9.29100 25.25600 20.87500 1.000 22.55000 285 ARG B C 1
ATOM 4275 O O . ARG B 1 295 ? 9.69300 25.55300 19.77000 1.000 27.65000 285 ARG B O 1
ATOM 4283 N N . ALA B 1 296 ? 9.54900 25.95000 21.97800 1.000 25.75000 286 ALA B N 1
ATOM 4284 C CA . ALA B 1 296 ? 10.32300 27.19100 21.94600 1.000 23.42000 286 ALA B CA 1
ATOM 4285 C C . ALA B 1 296 ? 10.99600 27.40500 23.30000 1.000 33.39000 286 ALA B C 1
ATOM 4286 O O . ALA B 1 296 ? 10.78000 28.40700 23.97700 1.000 33.20000 286 ALA B O 1
ATOM 4288 N N . GLU B 1 297 ? 11.82400 26.45300 23.71100 1.000 33.39000 287 GLU B N 1
ATOM 4289 C CA . GLU B 1 297 ? 12.51400 26.50900 24.99300 1.000 33.16000 287 GLU B CA 1
ATOM 4290 C C . GLU B 1 297 ? 13.99300 26.82000 24.78400 1.000 34.11000 287 GLU B C 1
ATOM 4291 O O . GLU B 1 297 ? 14.52300 26.75000 23.67400 1.000 29.91000 287 GLU B O 1
ATOM 4294 N N . ALA B 1 298 ? 14.66300 27.17500 25.87300 1.000 41.67000 288 ALA B N 1
ATOM 4295 C CA . ALA B 1 298 ? 16.11500 27.18100 25.86100 1.000 39.97000 288 ALA B CA 1
ATOM 4296 C C . ALA B 1 298 ? 16.61700 25.74100 25.73900 1.000 41.23000 288 ALA B C 1
ATOM 4297 O O . ALA B 1 298 ? 15.91200 24.79700 26.11100 1.000 45.57000 288 ALA B O 1
ATOM 4299 N N . PRO B 1 299 ? 17.82600 25.53700 25.20200 1.000 41.38000 289 PRO B N 1
ATOM 4300 C CA . PRO B 1 299 ? 18.31500 24.16300 24.99300 1.000 43.53000 289 PRO B CA 1
ATOM 4301 C C . PRO B 1 299 ? 18.64300 23.39700 26.27100 1.000 54.07000 289 PRO B C 1
ATOM 4302 O O . PRO B 1 299 ? 19.11300 22.25500 26.18200 1.000 49.29000 289 PRO B O 1
ATOM 4306 N N . SER B 1 300 ? 18.40000 23.96500 27.44800 1.000 39.26000 290 SER B N 1
ATOM 4307 C CA . SER B 1 300 ? 18.67300 23.31800 28.72200 1.000 40.05000 290 SER B CA 1
ATOM 4308 C C . SER B 1 300 ? 17.35400 22.99700 29.42700 1.000 39.45000 290 SER B C 1
ATOM 4309 O O . SER B 1 300 ? 16.27100 23.10800 28.84200 1.000 37.13000 290 SER B O 1
ATOM 4312 N N . GLY B 1 301 ? 17.44500 22.57900 30.69000 1.000 29.24000 291 GLY B N 1
ATOM 4313 C CA . GLY B 1 301 ? 16.25700 22.26800 31.46800 1.000 31.31000 291 GLY B CA 1
ATOM 4314 C C . GLY B 1 301 ? 15.69900 20.88600 31.17400 1.000 30.29000 291 GLY B C 1
ATOM 4315 O O . GLY B 1 301 ? 16.32400 20.04700 30.51600 1.000 32.78000 291 GLY B O 1
ATOM 4316 N N . GLY B 1 302 ? 14.47900 20.65200 31.68100 1.000 23.77000 292 GLY B N 1
ATOM 4317 C CA . GLY B 1 302 ? 13.79400 19.38500 31.46300 1.000 23.78000 292 GLY B CA 1
ATOM 4318 C C . GLY B 1 302 ? 14.49600 18.20100 32.11600 1.000 24.90000 292 GLY B C 1
ATOM 4319 O O . GLY B 1 302 ? 15.36000 18.33300 32.97400 1.000 24.26000 292 GLY B O 1
ATOM 4320 N N . THR B 1 303 ? 14.08400 17.01600 31.68600 1.000 24.49000 293 THR B N 1
ATOM 4321 C CA . THR B 1 303 ? 14.61700 15.75900 32.17700 1.000 23.22000 293 THR B CA 1
ATOM 4322 C C . THR B 1 303 ? 15.15200 14.97100 30.99700 1.000 23.75000 293 THR B C 1
ATOM 4323 O O . THR B 1 303 ? 14.94100 15.34000 29.84100 1.000 26.72000 293 THR B O 1
ATOM 4327 N N . ARG B 1 304 ? 15.86500 13.88200 31.28300 1.000 26.12000 294 ARG B N 1
ATOM 4328 C CA . ARG B 1 304 ? 16.28700 13.02700 30.17700 1.000 23.82000 294 ARG B CA 1
ATOM 4329 C C . ARG B 1 304 ? 15.08400 12.49000 29.40700 1.000 26.59000 294 ARG B C 1
ATOM 4330 O O . ARG B 1 304 ? 15.17000 12.29000 28.19100 1.000 30.88000 294 ARG B O 1
ATOM 4333 N N . THR B 1 305 ? 13.94900 12.29100 30.08400 1.000 22.60000 295 THR B N 1
ATOM 4334 C CA . THR B 1 305 ? 12.75300 11.76300 29.42400 1.000 21.30000 295 THR B CA 1
ATOM 4335 C C . THR B 1 305 ? 12.21300 12.73300 28.37800 1.000 26.38000 295 THR B C 1
ATOM 4336 O O . THR B 1 305 ? 11.92000 12.33800 27.24200 1.000 22.77000 295 THR B O 1
ATOM 4340 N N . SER B 1 306 ? 12.08300 14.01100 28.73600 1.000 19.11000 296 SER B N 1
ATOM 4341 C CA . SER B 1 306 ? 11.62900 14.99000 27.75100 1.000 23.14000 296 SER B CA 1
ATOM 4342 C C . SER B 1 306 ? 12.70800 15.27400 26.70900 1.000 28.94000 296 SER B C 1
ATOM 4343 O O . SER B 1 306 ? 12.39700 15.52300 25.53300 1.000 20.54000 296 SER B O 1
ATOM 4346 N N . ASP B 1 307 ? 13.97700 15.26700 27.11900 1.000 20.23000 297 ASP B N 1
ATOM 4347 C CA . ASP B 1 307 ? 15.06300 15.40000 26.15900 1.000 18.76000 297 ASP B CA 1
ATOM 4348 C C . ASP B 1 307 ? 14.93800 14.34300 25.07200 1.000 19.39000 297 ASP B C 1
ATOM 4349 O O . ASP B 1 307 ? 15.12400 14.61900 23.88000 1.000 20.84000 297 ASP B O 1
ATOM 4354 N N . LEU B 1 308 ? 14.67900 13.10200 25.48400 1.000 19.49000 298 LEU B N 1
ATOM 4355 C CA . LEU B 1 308 ? 14.59200 12.01400 24.51400 1.000 18.78000 298 LEU B CA 1
ATOM 4356 C C . LEU B 1 308 ? 13.39300 12.20000 23.60300 1.000 23.45000 298 LEU B C 1
ATOM 4357 O O . LEU B 1 308 ? 13.50100 12.04900 22.37700 1.000 22.48000 298 LEU B O 1
ATOM 4362 N N . TYR B 1 309 ? 12.24800 12.55200 24.18900 1.000 20.04000 299 TYR B N 1
ATOM 4363 C CA . TYR B 1 309 ? 11.02700 12.68100 23.41100 1.000 19.64000 299 TYR B CA 1
ATOM 4364 C C . TYR B 1 309 ? 11.18600 13.73400 22.33200 1.000 21.06000 299 TYR B C 1
ATOM 4365 O O . TYR B 1 309 ? 10.76900 13.52900 21.18100 1.000 19.74000 299 TYR B O 1
ATOM 4374 N N . PHE B 1 310 ? 11.78900 14.87300 22.68500 1.000 17.92000 300 PHE B N 1
ATOM 4375 C CA . PHE B 1 310 ? 11.97100 15.92900 21.70400 1.000 16.89000 300 PHE B CA 1
ATOM 4376 C C . PHE B 1 310 ? 13.15100 15.66900 20.78900 1.000 17.26000 300 PHE B C 1
ATOM 4377 O O . PHE B 1 310 ? 13.14000 16.16400 19.65300 1.000 18.79000 300 PHE B O 1
ATOM 4385 N N . SER B 1 311 ? 14.14000 14.88300 21.23400 1.000 14.84000 301 SER B N 1
ATOM 4386 C CA . SER B 1 311 ? 15.17100 14.44300 20.29900 1.000 19.95000 301 SER B CA 1
ATOM 4387 C C . SER B 1 311 ? 14.55400 13.63700 19.16400 1.000 17.18000 301 SER B C 1
ATOM 4388 O O . SER B 1 311 ? 14.92000 13.81100 17.98900 1.000 16.44000 301 SER B O 1
ATOM 4391 N N . VAL B 1 312 ? 13.63900 12.73000 19.49700 1.000 17.07000 302 VAL B N 1
ATOM 4392 C CA . VAL B 1 312 ? 12.98500 11.93000 18.46300 1.000 14.52000 302 VAL B CA 1
ATOM 4393 C C . VAL B 1 312 ? 12.25400 12.83100 17.48100 1.000 12.45000 302 VAL B C 1
ATOM 4394 O O . VAL B 1 312 ? 12.34000 12.65200 16.26100 1.000 14.75000 302 VAL B O 1
ATOM 4398 N N . LEU B 1 313 ? 11.47300 13.78300 17.99800 1.000 13.62000 303 LEU B N 1
ATOM 4399 C CA . LEU B 1 313 ? 10.74200 14.67400 17.09100 1.000 13.33000 303 LEU B CA 1
ATOM 4400 C C . LEU B 1 313 ? 11.69100 15.47300 16.20200 1.000 11.77000 303 LEU B C 1
ATOM 4401 O O . LEU B 1 313 ? 11.45600 15.60800 14.99200 1.000 11.37000 303 LEU B O 1
ATOM 4406 N N . ASP B 1 314 ? 12.78600 15.97900 16.77500 1.000 14.07000 304 ASP B N 1
ATOM 4407 C CA . ASP B 1 314 ? 13.73100 16.78000 16.00300 1.000 12.59000 304 ASP B CA 1
ATOM 4408 C C . ASP B 1 314 ? 14.42300 15.93100 14.95000 1.000 14.13000 304 ASP B C 1
ATOM 4409 O O . ASP B 1 314 ? 14.60400 16.36900 13.80100 1.000 12.40000 304 ASP B O 1
ATOM 4414 N N . LEU B 1 315 ? 14.81700 14.70900 15.33500 1.000 14.47000 305 LEU B N 1
ATOM 4415 C CA . LEU B 1 315 ? 15.45000 13.84300 14.34800 1.000 11.91000 305 LEU B CA 1
ATOM 4416 C C . LEU B 1 315 ? 14.45400 13.37300 13.28800 1.000 11.92000 305 LEU B C 1
ATOM 4417 O O . LEU B 1 315 ? 14.83200 13.19700 12.11500 1.000 12.93000 305 LEU B O 1
ATOM 4422 N N . ARG B 1 316 ? 13.18400 13.14600 13.65900 1.000 11.80000 306 ARG B N 1
ATOM 4423 C CA . ARG B 1 316 ? 12.17900 12.84100 12.63800 1.000 10.30000 306 ARG B CA 1
ATOM 4424 C C . ARG B 1 316 ? 12.08000 14.00000 11.65200 1.000 10.29000 306 ARG B C 1
ATOM 4425 O O . ARG B 1 316 ? 11.98600 13.79300 10.43400 1.000 11.56000 306 ARG B O 1
ATOM 4433 N N . MET B 1 317 ? 12.09600 15.24500 12.15000 1.000 10.71000 307 MET B N 1
ATOM 4434 C CA . MET B 1 317 ? 12.02800 16.30500 11.16200 1.000 11.55000 307 MET B CA 1
ATOM 4435 C C . MET B 1 317 ? 13.23300 16.29500 10.24800 1.000 10.39000 307 MET B C 1
ATOM 4436 O O . MET B 1 317 ? 13.08300 16.53400 9.03400 1.000 12.68000 307 MET B O 1
ATOM 4441 N N . LEU B 1 318 ? 14.43300 16.01600 10.78200 1.000 10.53000 308 LEU B N 1
ATOM 4442 C CA . LEU B 1 318 ? 15.61400 15.96400 9.91500 1.000 13.25000 308 LEU B CA 1
ATOM 4443 C C . LEU B 1 318 ? 15.45000 14.90300 8.83900 1.000 12.07000 308 LEU B C 1
ATOM 4444 O O . LEU B 1 318 ? 15.61900 15.17100 7.64500 1.000 13.71000 308 LEU B O 1
ATOM 4449 N N . VAL B 1 319 ? 15.10800 13.69200 9.25100 1.000 10.82000 309 VAL B N 1
ATOM 4450 C CA . VAL B 1 319 ? 15.16500 12.54800 8.36000 1.000 10.02000 309 VAL B CA 1
ATOM 4451 C C . VAL B 1 319 ? 13.98400 12.50700 7.39300 1.000 10.07000 309 VAL B C 1
ATOM 4452 O O . VAL B 1 319 ? 14.11900 12.04500 6.25500 1.000 12.40000 309 VAL B O 1
ATOM 4456 N N . PHE B 1 320 ? 12.82700 12.99700 7.81900 1.000 10.93000 310 PHE B N 1
ATOM 4457 C CA . PHE B 1 320 ? 11.63400 12.96200 6.97900 1.000 12.15000 310 PHE B CA 1
ATOM 4458 C C . PHE B 1 320 ? 11.58100 14.15400 6.04700 1.000 11.86000 310 PHE B C 1
ATOM 4459 O O . PHE B 1 320 ? 11.09800 14.02900 4.91200 1.000 12.52000 310 PHE B O 1
ATOM 4467 N N . LEU B 1 321 ? 12.00700 15.32600 6.54200 1.000 11.08000 311 LEU B N 1
ATOM 4468 C CA . LEU B 1 321 ? 11.66400 16.58900 5.91200 1.000 10.97000 311 LEU B CA 1
ATOM 4469 C C . LEU B 1 321 ? 12.80600 17.57800 5.76800 1.000 12.79000 311 LEU B C 1
ATOM 4470 O O . LEU B 1 321 ? 12.63800 18.57000 5.04700 1.000 14.50000 311 LEU B O 1
ATOM 4475 N N . GLY B 1 322 ? 13.94900 17.35900 6.41600 1.000 11.13000 312 GLY B N 1
ATOM 4476 C CA . GLY B 1 322 ? 14.96800 18.39400 6.50800 1.000 12.01000 312 GLY B CA 1
ATOM 4477 C C . GLY B 1 322 ? 14.59900 19.54200 7.43100 1.000 11.81000 312 GLY B C 1
ATOM 4478 O O . GLY B 1 322 ? 15.24200 20.59900 7.37700 1.000 16.36000 312 GLY B O 1
ATOM 4479 N N . GLY B 1 323 ? 13.58700 19.38800 8.27900 1.000 11.66000 313 GLY B N 1
ATOM 4480 C CA . GLY B 1 323 ? 13.19700 20.42500 9.20400 1.000 13.42000 313 GLY B CA 1
ATOM 4481 C C . GLY B 1 323 ? 13.93700 20.28400 10.51400 1.000 14.42000 313 GLY B C 1
ATOM 4482 O O . GLY B 1 323 ? 14.90800 19.53600 10.62900 1.000 15.58000 313 GLY B O 1
ATOM 4483 N N . ALA B 1 324 ? 13.43600 20.99000 11.53200 1.000 12.51000 314 ALA B N 1
ATOM 4484 C CA . ALA B 1 324 ? 14.07900 20.96800 12.83800 1.000 14.53000 314 ALA B CA 1
ATOM 4485 C C . ALA B 1 324 ? 13.20800 21.63100 13.89700 1.000 15.71000 314 ALA B C 1
ATOM 4486 O O . ALA B 1 324 ? 12.38600 22.50900 13.59400 1.000 15.03000 314 ALA B O 1
ATOM 4488 N N . LEU B 1 325 ? 13.42400 21.23000 15.15400 1.000 14.64000 315 LEU B N 1
ATOM 4489 C CA . LEU B 1 325 ? 12.97700 22.06500 16.26800 1.000 15.10000 315 LEU B CA 1
ATOM 4490 C C . LEU B 1 325 ? 13.91100 23.25400 16.46100 1.000 14.88000 315 LEU B C 1
ATOM 4491 O O . LEU B 1 325 ? 15.11700 23.17900 16.20900 1.000 18.80000 315 LEU B O 1
ATOM 4496 N N . ARG B 1 326 ? 13.34900 24.35500 16.94200 1.000 17.25000 316 ARG B N 1
ATOM 4497 C CA . ARG B 1 326 ? 14.10600 25.58500 17.08600 1.000 18.54000 316 ARG B CA 1
ATOM 4498 C C . ARG B 1 326 ? 14.03700 26.07600 18.52400 1.000 18.94000 316 ARG B C 1
ATOM 4499 O O . ARG B 1 326 ? 12.97800 26.03300 19.15300 1.000 22.00000 316 ARG B O 1
ATOM 4507 N N . THR B 1 327 ? 15.18200 26.52500 19.03200 1.000 19.32000 317 THR B N 1
ATOM 4508 C CA . THR B 1 327 ? 15.21700 27.11000 20.36100 1.000 21.21000 317 THR B CA 1
ATOM 4509 C C . THR B 1 327 ? 14.60900 28.50000 20.33700 1.000 21.57000 317 THR B C 1
ATOM 4510 O O . THR B 1 327 ? 14.48400 29.14800 19.28400 1.000 21.60000 317 THR B O 1
ATOM 4514 N N . ARG B 1 328 ? 14.26400 28.96900 21.53700 1.000 21.36000 318 ARG B N 1
ATOM 4515 C CA . ARG B 1 328 ? 13.72800 30.31600 21.68400 1.000 36.76000 318 ARG B CA 1
ATOM 4516 C C . ARG B 1 328 ? 14.60800 31.33600 20.96400 1.000 28.04000 318 ARG B C 1
ATOM 4517 O O . ARG B 1 328 ? 14.10700 32.26900 20.33000 1.000 29.03000 318 ARG B O 1
ATOM 4519 N N . GLU B 1 329 ? 15.92700 31.14200 20.99700 1.000 34.05000 319 GLU B N 1
ATOM 4520 C CA . GLU B 1 329 ? 16.81600 32.11400 20.36900 1.000 25.28000 319 GLU B CA 1
ATOM 4521 C C . GLU B 1 329 ? 16.80000 32.00400 18.84800 1.000 34.74000 319 GLU B C 1
ATOM 4522 O O . GLU B 1 329 ? 16.91300 33.01800 18.14700 1.000 29.40000 319 GLU B O 1
ATOM 4524 N N . LYS B 1 330 ? 16.69700 30.78300 18.31200 1.000 22.37000 320 LYS B N 1
ATOM 4525 C CA . LYS B 1 330 ? 16.59000 30.62900 16.86900 1.000 23.19000 320 LYS B CA 1
ATOM 4526 C C . LYS B 1 330 ? 15.29500 31.24400 16.33400 1.000 20.52000 320 LYS B C 1
ATOM 4527 O O . LYS B 1 330 ? 15.27100 31.73800 15.20600 1.000 23.63000 320 LYS B O 1
ATOM 4529 N N . TRP B 1 331 ? 14.21700 31.22300 17.12700 1.000 21.36000 321 TRP B N 1
ATOM 4530 C CA . TRP B 1 331 ? 12.96300 31.85600 16.71100 1.000 23.74000 321 TRP B CA 1
ATOM 4531 C C . TRP B 1 331 ? 13.14800 33.35800 16.49000 1.000 27.15000 321 TRP B C 1
ATOM 4532 O O . TRP B 1 331 ? 12.60500 33.93100 15.53400 1.000 26.38000 321 TRP B O 1
ATOM 4543 N N . ASP B 1 332 ? 13.93700 34.00900 17.35000 1.000 24.83000 322 ASP B N 1
ATOM 4544 C CA . ASP B 1 332 ? 14.20400 35.43300 17.17600 1.000 23.93000 322 ASP B CA 1
ATOM 4545 C C . ASP B 1 332 ? 14.82600 35.73200 15.82000 1.000 26.07000 322 ASP B C 1
ATOM 4546 O O . ASP B 1 332 ? 14.46300 36.72000 15.16700 1.000 25.95000 322 ASP B O 1
ATOM 4551 N N . GLY B 1 333 ? 15.78200 34.90300 15.38700 1.000 30.06000 323 GLY B N 1
ATOM 4552 C CA . GLY B 1 333 ? 16.42000 35.13400 14.09900 1.000 23.75000 323 GLY B CA 1
ATOM 4553 C C . GLY B 1 333 ? 15.51000 34.84900 12.91800 1.000 30.23000 323 GLY B C 1
ATOM 4554 O O . GLY B 1 333 ? 15.50400 35.59400 11.92800 1.000 26.60000 323 GLY B O 1
ATOM 4555 N N . LEU B 1 334 ? 14.74500 33.75400 12.99100 1.000 23.22000 324 LEU B N 1
ATOM 4556 C CA . LEU B 1 334 ? 13.81000 33.44500 11.92200 1.000 21.29000 324 LEU B CA 1
ATOM 4557 C C . LEU B 1 334 ? 12.79800 34.56600 11.76900 1.000 21.60000 324 LEU B C 1
ATOM 4558 O O . LEU B 1 334 ? 12.49400 35.00600 10.65700 1.000 22.08000 324 LEU B O 1
ATOM 4563 N N . ALA B 1 335 ? 12.26800 35.03600 12.89200 1.000 20.77000 325 ALA B N 1
ATOM 4564 C CA . ALA B 1 335 ? 11.32500 36.14600 12.86800 1.000 21.58000 325 ALA B CA 1
ATOM 4565 C C . ALA B 1 335 ? 11.93400 37.36800 12.19800 1.000 24.20000 325 ALA B C 1
ATOM 4566 O O . ALA B 1 335 ? 11.28800 38.01100 11.36100 1.000 24.66000 325 ALA B O 1
ATOM 4568 N N . ALA B 1 336 ? 13.18000 37.70100 12.54800 1.000 25.12000 326 ALA B N 1
ATOM 4569 C CA . ALA B 1 336 ? 13.78100 38.90500 11.98300 1.000 22.23000 326 ALA B CA 1
ATOM 4570 C C . ALA B 1 336 ? 13.97200 38.77400 10.47600 1.000 26.33000 326 ALA B C 1
ATOM 4571 O O . ALA B 1 336 ? 13.80200 39.75200 9.73500 1.000 28.39000 326 ALA B O 1
ATOM 4573 N N . SER B 1 337 ? 14.32700 37.57100 9.99900 1.000 24.33000 327 SER B N 1
ATOM 4574 C CA . SER B 1 337 ? 14.46900 37.37100 8.55900 1.000 24.47000 327 SER B CA 1
ATOM 4575 C C . SER B 1 337 ? 13.15000 37.54000 7.82500 1.000 32.19000 327 SER B C 1
ATOM 4576 O O . SER B 1 337 ? 13.14800 37.83400 6.62600 1.000 30.93000 327 SER B O 1
ATOM 4579 N N . ALA B 1 338 ? 12.02600 37.34800 8.50500 1.000 25.07000 328 ALA B N 1
ATOM 4580 C CA . ALA B 1 338 ? 10.72800 37.51800 7.88300 1.000 22.13000 328 ALA B CA 1
ATOM 4581 C C . ALA B 1 338 ? 10.12600 38.88300 8.16300 1.000 21.49000 328 ALA B C 1
ATOM 4582 O O . ALA B 1 338 ? 8.94700 39.09600 7.87500 1.000 29.54000 328 ALA B O 1
ATOM 4584 N N . GLY B 1 339 ? 10.91300 39.81000 8.72100 1.000 23.71000 329 GLY B N 1
ATOM 4585 C CA . GLY B 1 339 ? 10.39300 41.13100 9.03900 1.000 26.20000 329 GLY B CA 1
ATOM 4586 C C . GLY B 1 339 ? 9.53000 41.18000 10.27500 1.000 26.72000 329 GLY B C 1
ATOM 4587 O O . GLY B 1 339 ? 8.68700 42.07400 10.39800 1.000 26.10000 329 GLY B O 1
ATOM 4588 N N . LEU B 1 340 ? 9.69900 40.22800 11.18800 1.000 23.51000 330 LEU B N 1
ATOM 4589 C CA . LEU B 1 340 ? 8.82800 40.08700 12.33800 1.000 19.69000 330 LEU B CA 1
ATOM 4590 C C . LEU B 1 340 ? 9.64600 40.14600 13.62100 1.000 22.47000 330 LEU B C 1
ATOM 4591 O O . LEU B 1 340 ? 10.87700 40.03800 13.61200 1.000 24.78000 330 LEU B O 1
ATOM 4596 N N . VAL B 1 341 ? 8.94000 40.28600 14.73500 1.000 22.52000 331 VAL B N 1
ATOM 4597 C CA . VAL B 1 341 ? 9.54400 40.22500 16.05600 1.000 21.09000 331 VAL B CA 1
ATOM 4598 C C . VAL B 1 341 ? 8.69200 39.33500 16.95600 1.000 20.62000 331 VAL B C 1
ATOM 4599 O O . VAL B 1 341 ? 7.45600 39.37900 16.91500 1.000 23.06000 331 VAL B O 1
ATOM 4603 N N . VAL B 1 342 ? 9.35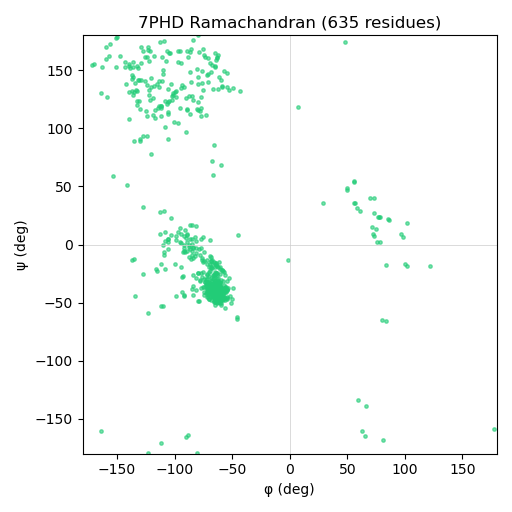800 38.51500 17.76800 1.000 22.34000 332 VAL B N 1
ATOM 4604 C CA . VAL B 1 342 ? 8.64400 37.75300 18.78600 1.000 21.73000 332 VAL B CA 1
ATOM 4605 C C . VAL B 1 342 ? 8.21700 38.71800 19.88600 1.000 25.25000 332 VAL B C 1
ATOM 4606 O O . VAL B 1 342 ? 9.05400 39.23600 20.63000 1.000 30.20000 332 VAL B O 1
ATOM 4610 N N . GLU B 1 343 ? 6.91100 38.94200 20.00200 1.000 22.89000 333 GLU B N 1
ATOM 4611 C CA . GLU B 1 343 ? 6.37400 39.87700 20.98700 1.000 24.63000 333 GLU B CA 1
ATOM 4612 C C . GLU B 1 343 ? 6.21000 39.23100 22.35800 1.000 35.16000 333 GLU B C 1
ATOM 4613 O O . GLU B 1 343 ? 6.51300 39.85400 23.38200 1.000 34.59000 333 GLU B O 1
ATOM 4619 N N . GLU B 1 344 ? 5.69200 38.00400 22.36400 1.000 27.48000 334 GLU B N 1
ATOM 4620 C CA . GLU B 1 344 ? 5.46000 37.27600 23.62900 1.000 31.01000 334 GLU B CA 1
ATOM 4621 C C . GLU B 1 344 ? 5.56700 35.77500 23.40300 1.000 36.56000 334 GLU B C 1
ATOM 4622 O O . GLU B 1 344 ? 5.34100 35.33900 22.27300 1.000 30.39000 334 GLU B O 1
ATOM 4624 N N . VAL B 1 345 ? 5.93000 35.03900 24.44500 1.000 34.27000 335 VAL B N 1
ATOM 4625 C CA . VAL B 1 345 ? 5.93600 33.55200 24.38200 1.000 25.28000 335 VAL B CA 1
ATOM 4626 C C . VAL B 1 345 ? 5.05600 33.07300 25.53300 1.000 38.85000 335 VAL B C 1
ATOM 4627 O O . VAL B 1 345 ? 5.44500 33.26900 26.70100 1.000 42.57000 335 VAL B O 1
ATOM 4631 N N . ARG B 1 346 ? 3.89500 32.51900 25.22200 1.000 30.46000 336 ARG B N 1
ATOM 4632 C CA . ARG B 1 346 ? 2.99700 31.98400 26.27100 1.000 35.99000 336 ARG B CA 1
ATOM 4633 C C . ARG B 1 346 ? 3.35600 30.51500 26.50900 1.000 38.29000 336 ARG B C 1
ATOM 4634 O O . ARG B 1 346 ? 3.35900 29.74600 25.54900 1.000 31.80000 336 ARG B O 1
ATOM 4636 N N . GLN B 1 347 ? 3.63700 30.15100 27.76400 1.000 31.44000 337 GLN B N 1
ATOM 4637 C CA . GLN B 1 347 ? 4.00700 28.75100 28.07000 1.000 29.61000 337 GLN B CA 1
ATOM 4638 C C . GLN B 1 347 ? 2.74800 27.88000 28.14500 1.000 27.00000 337 GLN B C 1
ATOM 4639 O O . GLN B 1 347 ? 1.73700 28.34400 28.65700 1.000 32.73000 337 GLN B O 1
ATOM 4641 N N . LEU B 1 348 ? 2.80500 26.67500 27.59000 1.000 26.37000 338 LEU B N 1
ATOM 4642 C CA . LEU B 1 348 ? 1.66700 25.72200 27.63000 1.000 23.21000 338 LEU B CA 1
ATOM 4643 C C . LEU B 1 348 ? 2.22100 24.50500 28.35300 1.000 28.67000 338 LEU B C 1
ATOM 4644 O O . LEU B 1 348 ? 2.61000 23.54700 27.70400 1.000 23.94000 338 LEU B O 1
ATOM 4649 N N . PRO B 1 349 ? 2.33500 24.56900 29.68800 1.000 30.47000 339 PRO B N 1
ATOM 4650 C CA . PRO B 1 349 ? 2.99300 23.51200 30.42200 1.000 29.00000 339 PRO B CA 1
ATOM 4651 C C . PRO B 1 349 ? 2.29900 22.15200 30.48000 1.000 31.85000 339 PRO B C 1
ATOM 4652 O O . PRO B 1 349 ? 1.09200 22.09000 30.38100 1.000 30.35000 339 PRO B O 1
ATOM 4656 N N . SER B 1 350 ? 3.08200 21.15900 30.53700 1.000 27.40000 340 SER B N 1
ATOM 4657 C CA . SER B 1 350 ? 2.55500 19.83400 30.85700 1.000 28.04000 340 SER B CA 1
ATOM 4658 C C . SER B 1 350 ? 3.66400 18.93300 31.36700 1.000 32.35000 340 SER B C 1
ATOM 4659 O O . SER B 1 350 ? 4.67500 18.77500 30.67900 1.000 27.02000 340 SER B O 1
ATOM 4662 N N . PRO B 1 351 ? 3.51300 18.29000 32.53200 1.000 27.39000 341 PRO B N 1
ATOM 4663 C CA . PRO B 1 351 ? 4.53100 17.32400 32.96600 1.000 26.94000 341 PRO B CA 1
ATOM 4664 C C . PRO B 1 351 ? 4.47100 15.99100 32.23900 1.000 31.20000 341 PRO B C 1
ATOM 4665 O O . PRO B 1 351 ? 5.40900 15.19900 32.36000 1.000 25.11000 341 PRO B O 1
ATOM 4669 N N . THR B 1 352 ? 3.40200 15.71100 31.50400 1.000 30.45000 342 THR B N 1
ATOM 4670 C CA . THR B 1 352 ? 3.27200 14.47400 30.76000 1.000 28.29000 342 THR B CA 1
ATOM 4671 C C . THR B 1 352 ? 3.16600 14.80800 29.27800 1.000 26.08000 342 THR B C 1
ATOM 4672 O O . THR B 1 352 ? 2.90600 15.95500 28.90200 1.000 25.70000 342 THR B O 1
ATOM 4676 N N . ILE B 1 353 ? 3.40700 13.79600 28.44900 1.000 27.23000 343 ILE B N 1
ATOM 4677 C CA . ILE B 1 353 ? 3.37200 13.89200 26.98800 1.000 25.87000 343 ILE B CA 1
ATOM 4678 C C . ILE B 1 353 ? 2.15300 14.71800 26.58900 1.000 33.05000 343 ILE B C 1
ATOM 4679 O O . ILE B 1 353 ? 1.05500 14.47700 27.12300 1.000 32.29000 343 ILE B O 1
ATOM 4684 N N . PRO B 1 354 ? 2.28300 15.71500 25.68800 1.000 33.18000 344 PRO B N 1
ATOM 4685 C CA . PRO B 1 354 ? 3.43200 16.10200 24.85800 1.000 33.42000 344 PRO B CA 1
ATOM 4686 C C . PRO B 1 354 ? 4.43300 17.07000 25.51000 1.000 29.89000 344 PRO B C 1
ATOM 4687 O O . PRO B 1 354 ? 5.19400 17.68700 24.79000 1.000 28.08000 344 PRO B O 1
ATOM 4691 N N . TYR B 1 355 ? 4.38700 17.20000 26.83900 1.000 27.45000 345 TYR B N 1
ATOM 4692 C CA . TYR B 1 355 ? 5.23700 18.04300 27.67600 1.000 29.36000 345 TYR B CA 1
ATOM 4693 C C . TYR B 1 355 ? 5.05400 19.51700 27.34500 1.000 26.59000 345 TYR B C 1
ATOM 4694 O O . TYR B 1 355 ? 4.04300 19.91700 26.75200 1.000 30.12000 345 TYR B O 1
ATOM 4703 N N . ASP B 1 356 ? 6.02100 20.34000 27.73100 1.000 27.71000 346 ASP B N 1
ATOM 4704 C CA . ASP B 1 356 ? 5.83500 21.78200 27.68900 1.000 21.05000 346 ASP B CA 1
ATOM 4705 C C . ASP B 1 356 ? 5.95900 22.29300 26.26000 1.000 22.74000 346 ASP B C 1
ATOM 4706 O O . ASP B 1 356 ? 6.95200 22.01700 25.58100 1.000 27.72000 346 ASP B O 1
ATOM 4711 N N . LEU B 1 357 ? 4.93100 23.04100 25.83700 1.000 23.02000 347 LEU B N 1
ATOM 4712 C CA . LEU B 1 357 ? 4.93300 23.64500 24.49500 1.000 21.69000 347 LEU B CA 1
ATOM 4713 C C . LEU B 1 357 ? 4.76300 25.14900 24.65200 1.000 30.25000 347 LEU B C 1
ATOM 4714 O O . LEU B 1 357 ? 4.67000 25.62000 25.78700 1.000 22.69000 347 LEU B O 1
ATOM 4719 N N . SER B 1 358 ? 4.72700 25.86000 23.54100 1.000 22.41000 348 SER B N 1
ATOM 4720 C CA . SER B 1 358 ? 4.67400 27.30500 23.57000 1.000 18.97000 348 SER B CA 1
ATOM 4721 C C . SER B 1 358 ? 3.72600 27.82900 22.51400 1.000 25.09000 348 SER B C 1
ATOM 4722 O O . SER B 1 358 ? 3.49300 27.19300 21.47900 1.000 21.88000 348 SER B O 1
ATOM 4725 N N . LEU B 1 359 ? 3.19900 29.01000 22.78400 1.000 20.80000 349 LEU B N 1
ATOM 4726 C CA . LEU B 1 359 ? 2.52500 29.82000 21.78400 1.000 19.61000 349 LEU B CA 1
ATOM 4727 C C . LEU B 1 359 ? 3.33400 31.09800 21.63400 1.000 23.54000 349 LEU B C 1
ATOM 4728 O O . LEU B 1 359 ? 3.35300 31.93800 22.53900 1.000 27.99000 349 LEU B O 1
ATOM 4733 N N . LEU B 1 360 ? 4.01200 31.23600 20.51100 1.000 21.47000 350 LEU B N 1
ATOM 4734 C CA . LEU B 1 360 ? 4.77400 32.44100 20.24900 1.000 18.92000 350 LEU B CA 1
ATOM 4735 C C . LEU B 1 360 ? 3.89600 33.42200 19.50000 1.000 23.44000 350 LEU B C 1
ATOM 4736 O O . LEU B 1 360 ? 3.17800 33.04300 18.57200 1.000 24.91000 350 LEU B O 1
ATOM 4741 N N . VAL B 1 361 ? 3.94200 34.68200 19.91100 1.000 18.60000 351 VAL B N 1
ATOM 4742 C CA . VAL B 1 361 ? 3.13100 35.72900 19.29900 1.000 19.79000 351 VAL B CA 1
ATOM 4743 C C . VAL B 1 361 ? 4.07900 36.66700 18.57100 1.000 21.38000 351 VAL B C 1
ATOM 4744 O O . VAL B 1 361 ? 4.94700 37.28500 19.19900 1.000 24.63000 351 VAL B O 1
ATOM 4748 N N . LEU B 1 362 ? 3.93400 36.75900 17.24900 1.000 18.55000 352 LEU B N 1
ATOM 4749 C CA . LEU B 1 362 ? 4.84200 37.52500 16.40500 1.000 18.91000 352 LEU B CA 1
ATOM 4750 C C . LEU B 1 362 ? 4.11500 38.71200 15.78900 1.000 21.88000 352 LEU B C 1
ATOM 4751 O O . LEU B 1 362 ? 2.95300 38.60800 15.37500 1.000 21.83000 352 LEU B O 1
ATOM 4756 N N . ALA B 1 363 ? 4.81100 39.83100 15.71300 1.000 24.92000 353 ALA B N 1
ATOM 4757 C CA . ALA B 1 363 ? 4.26500 41.07400 15.19300 1.000 23.27000 353 ALA B CA 1
ATOM 4758 C C . ALA B 1 363 ? 5.21800 41.62300 14.14800 1.000 22.20000 353 ALA B C 1
ATOM 4759 O O . ALA B 1 363 ? 6.41300 41.31600 14.17100 1.000 22.47000 353 ALA B O 1
ATOM 4761 N N . PRO B 1 364 ? 4.73300 42.44500 13.21700 1.000 27.21000 354 PRO B N 1
ATOM 4762 C CA . PRO B 1 364 ? 5.67400 43.08500 12.28300 1.000 25.49000 354 PRO B CA 1
ATOM 4763 C C . PRO B 1 364 ? 6.65800 43.95600 13.05300 1.000 25.51000 354 PRO B C 1
ATOM 4764 O O . PRO B 1 364 ? 6.35400 44.59300 14.06100 1.000 29.47000 354 PRO B O 1
ATOM 4768 N N . ALA B 1 365 ? 7.88000 43.95000 12.53000 1.000 30.00000 355 ALA B N 1
ATOM 4769 C CA . ALA B 1 365 ? 8.99400 44.63000 13.18000 1.000 30.00000 355 ALA B CA 1
ATOM 4770 C C . ALA B 1 365 ? 9.04100 46.10400 12.79300 1.000 30.00000 355 ALA B C 1
ATOM 4771 O O . ALA B 1 365 ? 8.45600 46.48800 11.77100 1.000 30.00000 355 ALA B O 1
#

Solvent-accessible surface area: 26057 Å² total; per-residue (Å²): 83,73,53,0,48,121,17,0,17,0,4,14,5,0,0,0,4,0,2,0,23,26,99,0,4,37,43,13,97,70,60,1,28,72,27,127,37,0,4,78,112,15,93,13,112,68,73,0,0,59,32,0,0,115,0,2,49,12,22,31,1,3,67,102,26,79,18,38,105,38,0,80,23,2,17,72,98,61,115,28,18,20,4,18,58,8,1,25,88,32,3,8,0,34,0,0,22,0,0,17,97,0,26,72,0,0,115,67,11,140,39,5,3,92,72,50,53,55,100,72,4,40,54,10,1,68,55,92,106,78,0,16,48,17,24,9,51,3,89,16,55,72,18,68,100,43,37,76,57,3,1,51,23,43,106,12,114,98,11,65,19,0,0,1,0,17,11,26,37,0,1,3,0,0,5,0,2,107,144,4,104,107,2,44,2,2,0,4,17,68,60,33,0,2,82,51,0,105,62,37,2,144,118,76,66,16,71,104,64,5,74,13,47,101,33,76,33,30,91,89,22,63,102,105,0,28,0,0,0,0,16,57,8,0,3,15,45,31,84,123,15,0,32,118,0,0,48,60,0,31,93,7,21,58,130,69,2,54,0,1,0,10,21,139,88,68,14,36,58,16,0,39,15,0,0,10,26,11,0,21,49,25,80,74,78,95,13,80,38,12,1,70,78,9,41,4,74,32,95,85,75,110,94,69,127,32,0,9,6,0,8,77,102,101,109,55,0,76,125,20,0,9,0,14,18,4,0,0,0,4,0,2,0,23,20,101,0,4,36,42,10,99,72,61,0,30,65,24,170,35,0,4,79,112,12,91,13,114,69,69,0,0,71,30,0,0,74,6,2,59,49,36,33,1,4,65,91,70,27,83,20,37,82,40,0,88,20,2,9,75,131,56,127,30,41,20,5,19,64,10,1,25,84,33,3,9,0,34,0,0,22,0,0,18,98,0,26,71,0,0,141,67,14,46,59,5,3,92,70,51,54,54,92,65,6,38,92,12,1,67,55,95,106,77,0,15,49,15,24,13,74,18,117,119,69,84,41,109,59,4,11,87,38,41,110,34,111,96,10,66,17,0,0,1,0,16,12,25,46,0,2,2,0,8,24,15,13,117,154,7,42,3,3,0,5,17,70,58,35,0,2,83,50,0,104,62,51,2,145,112,91,66,24,71,107,80,5,76,13,48,97,34,72,31,32,90,93,23,63,104,106,0,28,0,0,0,0,17,59,7,0,4,13,43,44,88,125,14,0,31,120,0,0,44,66,0,29,110,8,20,57,129,69,2,55,0,0,0,11,0,44,7,45,62,106,92,60,70,88,81,82,15,69,56,72,15,12,22,41,19,0,38,18,1,0,10,27,17,0,22,36,17,48,41,76,47,3,80,40,12,1,70,81,10,42,4,72,30,97,51,74,30,82,17,105,25,128,94,64,69,27,64,17,6,1,1,14,1,6,82,103

Sequence (641 aa):
LRTLIRLGSLHTPMVVRTAATLRLVDHILAGARTVKALAARTDTRPEALLRLIRHLVAIGLLEEFVPTEVGELLADDHPAAQRAWHDLTQAVARADISFTRLPDAIRTGRPTYESIYGKPFYEDLAGRPDLRASFDSLLACDQDVAFDAPAAAYDWTNVRHVLDVGGGKGGFAAAIARRAPHVSATVLEMAGTVDTARSYLKDEGLSDRVDVVEGGDFFEPLPRKADAIILSFVLLNWPDHDAVRILTRCAEALEPGGRILIHESDFFSVLDLRMLVFLGGALRTREKWDGLAASAGLVVEEVRQLLSLLVLAPALRTLIRLGSLHTPMVVRTAATLRLVDHILAGARTVKALAARTDTRPEALLRLIRHLVAIGLLEGEFVPTEVGELLADDHPAAQRAWHDLTQAVARADISFTRLPDAIRTGRPTYESIYGKPFYEDLAGRPDLRASFDSLLDQAFDAPAAAYDWTNVRHVLDVGGGKGGFAAAIARHVSATVLEMAGTVDTARSYLKDEGLSDRVDVVEGDFFEPLPRKADAIILSFVLLNWPDHDAVRILTRCAEALEPGGRILIHERAEAPSGGTRTSDLYFSVLDLRMLVFLGGALRTREKWDGLAASAGLVVEEVRQLPSPTIPYDLSLLVLAPA

B-factor: mean 21.24, std 8.17, range [9.3, 68.17]

Foldseek 3Di:
DVVVCVVPDPVLLVLVLVCLQLLQQQVLVVPDLDLVSSCVSSVHDSVVVVVSVVSCVVVQQWPVIHGDPNVCCSNCPNLLRVSLCSHCVEQNVVLVVLCVPVVVLVVPLAASSCVPQVDARVVSCVVPLRRVVSVLCNVCSPLQPPQLLVLVVDDCPPWAEEEEEQCRLCSNVVNNCVVPVRHAYEYEHAPSRQVNSCVVCVVVVNNVRYHYHYDDLLDQDPAATQEYEAEPNQQLAPLVVSLSSLLSNQVRYDVNHKYKYQAVVQVVSQSSSSHRRSGGDDDPVRVQVSQVSSQWGFPDWDDSSIITIIDGD/DVVVCVVPDPVLLVLVLVCLQLLQQQQLVVPDFALVSSCVSSVHDSVVVVVSVVSCVVVQQWDVGIHGDPVVVCSNCPRPVRVSLCSHCQEQNVVQVVLCVPVVVLVVPLAASSCVPQVDARVVSCVVPLRRVVRVLVVVVLPLLLVLVLDDCPPWAEEEEEQCRLCSNVVNNVCNHAYEYEHAPNRQVNSCVVCVVVVNCVRYHYHYDDLLDQDPAATQEYEAEPNQQLDDLVVSLSSLLSNQVRYDVNHKYKYKWAAAAPDDDDVVLVVLQVVVQSSSSHRHSGGDDYNVRVQVSQVSSQKGFPDKGWRADPDPVGIIIITIIDGD

InterPro domains:
  IPR001077 O-methyltransferase, C-terminal domain [PF00891] (120-326)
  IPR012967 Caffeic acid 3-O-methyltransferase-like, dimerisation domain [PF08100] (25-96)
  IPR016461 O-methyltransferase-like [PIRSF005739] (23-328)
  IPR016461 O-methyltransferase-like [PS51683] (20-346)
  IPR029063 S-adenosyl-L-methionine-dependent methyltransferase superfamily [G3DSA:3.40.50.150] (161-327)
  IPR029063 S-adenosyl-L-methionine-dependent methyltransferase superfamily [SSF53335] (120-338)
  IPR036388 Winged helix-like DNA-binding domain superfamily [G3DSA:1.10.10.10] (13-109)
  IPR036390 Winged helix DNA-binding domain superfamily [SSF46785] (21-100)

Nearest PDB structures (foldseek):
  7phd-assembly1_B  TM=1.003E+00  e=2.749E-66  Streptomyces peucetius
  5eeg-assembly1_B  TM=9.523E-01  e=3.522E-56  Streptomyces peucetius
  7oy1-assembly1_B  TM=9.678E-01  e=4.420E-56  Streptomyces peucetius
  9j56-assembly1_B  TM=9.123E-01  e=6.736E-39  Streptomyces purpurascens
  8rdn-assembly2_D  TM=8.133E-01  e=1.023E-28  Xenorhabdus doucetiae FRM16 = DSM 17909